Protein AF-0000000084469343 (afdb_homodimer)

InterPro domains:
  IPR000719 Protein kinase domain [PF00069] (27-321)
  IPR000719 Protein kinase domain [PS50011] (27-321)
  IPR000719 Protein kinase domain [SM00220] (27-321)
  IPR003527 Mitogen-activated protein (MAP) kinase, conserved site [PS01351] (61-167)
  IPR008271 Serine/threonine-protein kinase, active site [PS00108] (151-163)
  IPR011009 Protein kinase-like domain superfamily [SSF56112] (20-330)
  IPR017441 Protein kinase, ATP binding site [PS00107] (33-57)
  IPR050117 Mitogen-activated protein (MAP) kinase [PTHR24055] (26-323)

Organism: NCBI:txid879819

Foldseek 3Di:
DDPPPPPPPDPPPPDPPPDDDPQDDQKAFDAWDDDDPFFTKTWIARNVVRAIKIKTKGQQLVDLLSLQLVLQQLLVLLVCQVFVLDPQAWHWFAKRADPDLVRPGMTITITHDADAWQLVVLQPDQDDLVLLLVQLLSLLLSLQAQVLQQKAQLDDDRRQWGAHPVGRTHGGRSSVMDGQQLQALPDDPPDDPVVVVVVVPDDVCVRRDDPHDDNLSVLLNSLQRSLCSLPSDGQQPAPDDLSSVVSLCQAQWQDDPVLLVVPPDPVVSVVSVPDDGHDHDQVCVVRVPDDVLSSVSSVQSSHSDSVSHDHSVRSLVRPSNVVPRDPVRRGYYHHDDNCSSSVVNCSVPQDSSNSSVSSNVSNVPRDRD/DDPPPPPPPPPPPPDPPPDDDPQDDQKAFDAWDDDDPFFTKTWIARNVVRAIKIKTKGQQLVDLLSLQLVLQQLLVLLVCQVFVLDPQAWHWFAKRADPDLVRPGMTITITHDADAWQLVVLQPDQDDLVLLLVQLLSLLLSLQAQVLQQKAQLDDDRRQWGAHPVGRTHGGRSSVMDGQQLQALPDDDPDDPVVVVVVVPDDVCVRRDDPHDDNLSVLLNSLQRSLCSLPSHGQQPAPDDLSSVVSLCQAQWQDDPVLLVPPPDPVVSVVSVPDDGHDHDQVCVVRVPDDVLSSVSSVQSSHSDSVSHDHSVVSLVRPSNVVPRDPVRRGYYHHDDNCSSSVVNCSVPQDSSNSSVSVNVSNVPRDRD

Secondary structure (DSSP, 8-state):
------------------------TTEEEEEEEEEETTEEEEEEEETTTTEEEEEEEE-GGG-HHHHHHHHHHHHHHHHHHHHT--TTB--EEEEE--S-STT---EEEEEE--SEEHHHHHHHSPPPHHHHHHHHHHHHHHHHHHHHTTEE-S---GGGEEE-TT--EEE---TT-EESS--S--S--S--HHHHHHHTT--HHHHT------THHHHHHHHHHHHHHHHSS-S---SSHHHHHHHHHHHH-SPPHHHHHH---HHHHHHHHHSPP-PPPPHHHH-TTS-HHHHHHHHHH--SSGGGSPPHHHHHHSGGGTTT--GGGS---PPPPTTTTHHHHTTTT--HHHHHHHHHHHHHT----/------------------------TTEEEEEEEEEETTEEEEEEEETTTTEEEEEEEE-GGG-HHHHHHHHHHHHHHHHHHHHT--TTB--EEEEE--S-STT---EEEEEE--SEEHHHHHHHSPPPHHHHHHHHHHHHHHHHHHHHTTEE-S---GGGEEE-TT--EEE---TT-EESS--S--S--S--HHHHHHHTT--HHHHT------THHHHHHHHHHHHHHHHSS-S---SSHHHHHHHHHHHH-SPPHHHHHH---HHHHHHHHHSPP-PPPPHHHH-TTS-HHHHHHHHHH--SSGGGSPPHHHHHHSGGGTTT--GGGS---PPPPTTTTHHHHTTTT--HHHHHHHHHHHHHT----

Radius of gyration: 29.1 Å; Cα contacts (8 Å, |Δi|>4): 1216; chains: 2; bounding box: 102×85×84 Å

Solvent-accessible surface area (backbone atoms only — not comparable to full-atom values): 41208 Å² total; per-residue (Å²): 136,81,80,76,78,78,76,75,79,73,78,73,75,70,71,77,80,82,74,82,77,92,64,65,86,53,45,43,80,72,44,80,75,44,78,58,99,68,31,40,30,26,35,26,32,34,57,92,76,69,40,68,27,24,36,38,39,28,63,32,78,73,34,59,67,46,35,50,19,50,43,44,25,51,55,48,40,50,49,39,55,75,64,62,38,50,88,24,41,60,48,62,56,44,60,59,62,58,96,38,79,90,68,53,63,62,45,41,43,29,25,68,58,58,77,43,34,42,43,59,46,38,72,74,44,86,67,51,69,66,53,52,35,51,54,51,44,40,52,35,40,30,44,34,16,36,47,48,20,36,36,35,49,78,56,59,48,42,76,33,29,31,26,39,95,84,68,48,48,25,42,51,73,42,41,65,40,44,57,63,69,67,74,66,55,64,82,55,73,82,70,63,65,74,59,48,61,54,54,43,32,55,32,63,61,64,74,42,58,51,90,77,69,58,68,42,44,47,34,24,13,50,25,39,46,51,47,16,52,77,70,54,44,70,79,29,76,37,78,32,61,62,49,27,52,48,46,46,29,54,40,66,14,52,69,50,73,71,49,46,70,62,46,70,29,66,64,42,41,51,53,57,67,71,46,76,88,38,64,60,50,58,58,55,75,79,41,72,86,54,56,70,50,53,45,51,49,36,60,38,22,58,44,76,45,59,88,70,28,44,50,50,66,53,53,47,67,30,75,60,27,49,93,72,54,42,81,90,77,48,50,62,32,73,60,59,61,78,65,74,59,50,71,63,61,38,56,91,69,58,45,55,64,56,49,50,49,51,43,48,53,55,43,67,67,60,71,69,124,136,84,80,75,78,76,75,76,78,73,77,73,76,70,72,77,77,83,76,86,75,91,64,64,86,53,44,43,80,73,43,80,74,45,80,57,100,68,30,41,30,27,35,27,32,34,58,91,76,68,40,69,28,24,37,36,40,30,63,32,78,74,35,57,67,46,35,50,20,49,43,43,25,51,54,47,40,51,49,38,56,75,65,61,38,50,88,23,40,58,48,61,56,43,59,60,64,58,96,40,79,91,67,55,63,62,47,40,41,30,23,68,58,61,78,44,33,43,44,60,46,37,71,74,43,86,66,51,69,65,53,51,35,52,53,51,45,41,50,34,40,32,45,35,15,36,48,48,21,36,36,36,50,76,56,58,46,42,76,35,29,31,24,39,95,85,67,50,49,25,43,51,75,41,41,64,39,42,58,63,70,67,74,65,54,64,82,55,71,85,71,63,66,72,61,49,61,53,53,42,32,56,32,62,61,63,72,40,58,52,89,76,69,59,68,41,43,47,35,25,14,50,26,40,45,51,47,16,53,76,69,53,44,69,77,30,75,35,76,33,62,61,47,28,53,49,46,46,29,54,40,65,13,52,70,50,72,70,48,45,70,62,46,71,29,66,64,44,40,52,52,58,66,71,46,77,89,40,63,60,49,59,57,55,76,78,39,71,86,54,56,68,49,54,44,51,50,37,60,38,21,59,42,76,46,58,88,71,29,43,49,51,66,54,52,45,67,31,76,61,26,50,95,70,53,45,80,92,77,46,50,63,31,74,59,58,63,79,65,73,60,51,70,63,61,38,56,91,71,58,46,54,67,58,50,50,49,52,42,49,53,54,42,67,68,58,71,71,124

pLDDT: mean 84.82, std 17.84, range [25.14, 98.81]

Nearest PDB structures (foldseek):
  4xp0-assembly1_A  TM=8.866E-01  e=1.150E-36  Rattus norvegicus
  5z33-assembly1_A  TM=8.675E-01  e=1.022E-34  Pyricularia oryzae P131
  7pus-assembly1_AAA  TM=8.478E-01  e=1.221E-33  Homo sapiens
  6y4v-assembly1_A  TM=8.579E-01  e=1.181E-32  Mus musculus
  6hkn-assembly1_A  TM=8.522E-01  e=3.116E-31  Homo sapiens

Structure (mmCIF, N/CA/C/O backbone):
data_AF-0000000084469343-model_v1
#
loop_
_entity.id
_entity.type
_entity.pdbx_description
1 polymer 'Mitogen-activated protein kinase'
#
loop_
_atom_site.group_PDB
_atom_site.id
_atom_site.type_symbol
_atom_site.label_atom_id
_atom_site.label_alt_id
_atom_site.label_comp_id
_atom_site.label_asym_id
_atom_site.label_entity_id
_atom_site.label_seq_id
_atom_site.pdbx_PDB_ins_code
_atom_site.Cartn_x
_atom_site.Cartn_y
_atom_site.Cartn_z
_atom_site.occupancy
_atom_site.B_iso_or_equiv
_atom_site.auth_seq_id
_atom_site.auth_comp_id
_atom_site.auth_asym_id
_atom_site.auth_atom_id
_atom_site.pdbx_PDB_model_num
ATOM 1 N N . MET A 1 1 ? 61.406 -33.375 -6.492 1 27.98 1 MET A N 1
ATOM 2 C CA . MET A 1 1 ? 60.625 -32.219 -6.086 1 27.98 1 MET A CA 1
ATOM 3 C C . MET A 1 1 ? 59.156 -32.594 -5.863 1 27.98 1 MET A C 1
ATOM 5 O O . MET A 1 1 ? 58.5 -33.062 -6.789 1 27.98 1 MET A O 1
ATOM 9 N N . SER A 1 2 ? 58.75 -33.062 -4.645 1 30.61 2 SER A N 1
ATOM 10 C CA . SER A 1 2 ? 57.625 -33.812 -4.094 1 30.61 2 SER A CA 1
ATOM 11 C C . SER A 1 2 ? 56.375 -32.969 -4.078 1 30.61 2 SER A C 1
ATOM 13 O O . SER A 1 2 ? 56.344 -31.844 -3.535 1 30.61 2 SER A O 1
ATOM 15 N N . VAL A 1 3 ? 55.562 -33.062 -5.137 1 32.69 3 VAL A N 1
ATOM 16 C CA . VAL A 1 3 ? 54.312 -32.375 -5.379 1 32.69 3 VAL A CA 1
ATOM 17 C C . VAL A 1 3 ? 53.375 -32.531 -4.176 1 32.69 3 VAL A C 1
ATOM 19 O O . VAL A 1 3 ? 52.969 -33.625 -3.861 1 32.69 3 VAL A O 1
ATOM 22 N N . GLN A 1 4 ? 53.531 -31.797 -3.072 1 30.95 4 GLN A N 1
ATOM 23 C CA . GLN A 1 4 ? 52.75 -31.891 -1.859 1 30.95 4 GLN A CA 1
ATOM 24 C C . GLN A 1 4 ? 51.25 -31.641 -2.158 1 30.95 4 GLN A C 1
ATOM 26 O O . GLN A 1 4 ? 50.906 -30.609 -2.738 1 30.95 4 GLN A O 1
ATOM 31 N N . GLU A 1 5 ? 50.469 -32.719 -2.24 1 28.12 5 GLU A N 1
ATOM 32 C CA . GLU A 1 5 ? 49.031 -32.844 -2.471 1 28.12 5 GLU A CA 1
ATOM 33 C C . GLU A 1 5 ? 48.219 -32.031 -1.45 1 28.12 5 GLU A C 1
ATOM 35 O O . GLU A 1 5 ? 48.25 -32.344 -0.257 1 28.12 5 GLU A O 1
ATOM 40 N N . LYS A 1 6 ? 48.219 -30.734 -1.588 1 30.83 6 LYS A N 1
ATOM 41 C CA . LYS A 1 6 ? 47.469 -29.922 -0.625 1 30.83 6 LYS A CA 1
ATOM 42 C C . LYS A 1 6 ? 46.031 -30.391 -0.506 1 30.83 6 LYS A C 1
ATOM 44 O O . LYS A 1 6 ? 45.281 -30.406 -1.496 1 30.83 6 LYS A O 1
ATOM 49 N N . THR A 1 7 ? 45.625 -31.25 0.456 1 28.8 7 THR A N 1
ATOM 50 C CA . THR A 1 7 ? 44.344 -31.719 0.932 1 28.8 7 THR A CA 1
ATOM 51 C C . THR A 1 7 ? 43.438 -30.562 1.293 1 28.8 7 THR A C 1
ATOM 53 O O . THR A 1 7 ? 43.719 -29.781 2.209 1 28.8 7 THR A O 1
ATOM 56 N N . THR A 1 8 ? 42.906 -29.875 0.333 1 27.66 8 THR A N 1
ATOM 57 C CA . THR A 1 8 ? 41.969 -28.781 0.602 1 27.66 8 THR A CA 1
ATOM 58 C C . THR A 1 8 ? 40.938 -29.188 1.624 1 27.66 8 THR A C 1
ATOM 60 O O . THR A 1 8 ? 40.312 -30.25 1.491 1 27.66 8 THR A O 1
ATOM 63 N N . ARG A 1 9 ? 41 -28.688 2.922 1 31.94 9 ARG A N 1
ATOM 64 C CA . ARG A 1 9 ? 40.125 -28.859 4.086 1 31.94 9 ARG A CA 1
ATOM 65 C C . ARG A 1 9 ? 38.656 -28.766 3.693 1 31.94 9 ARG A C 1
ATOM 67 O O . ARG A 1 9 ? 38.25 -27.828 3.004 1 31.94 9 ARG A O 1
ATOM 74 N N . GLY A 1 10 ? 37.906 -29.875 3.605 1 26.08 10 GLY A N 1
ATOM 75 C CA . GLY A 1 10 ? 36.5 -30.125 3.338 1 26.08 10 GLY A CA 1
ATOM 76 C C . GLY A 1 10 ? 35.562 -29.203 4.117 1 26.08 10 GLY A C 1
ATOM 77 O O . GLY A 1 10 ? 35.781 -28.969 5.309 1 26.08 10 GLY A O 1
ATOM 78 N N . SER A 1 11 ? 35.125 -28.078 3.496 1 30.92 11 SER A N 1
ATOM 79 C CA . SER A 1 11 ? 34.156 -27.156 4.09 1 30.92 11 SER A CA 1
ATOM 80 C C . SER A 1 11 ? 33.094 -27.922 4.879 1 30.92 11 SER A C 1
ATOM 82 O O . SER A 1 11 ? 32.469 -28.828 4.348 1 30.92 11 SER A O 1
ATOM 84 N N . SER A 1 12 ? 33.344 -28.172 6.156 1 32.31 12 SER A N 1
ATOM 85 C CA . SER A 1 12 ? 32.438 -28.797 7.113 1 32.31 12 SER A CA 1
ATOM 86 C C . SER A 1 12 ? 31 -28.344 6.887 1 32.31 12 SER A C 1
ATOM 88 O O . SER A 1 12 ? 30.719 -27.156 6.871 1 32.31 12 SER A O 1
ATOM 90 N N . ALA A 1 13 ? 30.281 -29.062 6.047 1 33.78 13 ALA A N 1
ATOM 91 C CA . ALA A 1 13 ? 28.828 -28.969 5.93 1 33.78 13 ALA A CA 1
ATOM 92 C C . ALA A 1 13 ? 28.188 -28.672 7.281 1 33.78 13 ALA A C 1
ATOM 94 O O . ALA A 1 13 ? 28.297 -29.484 8.211 1 33.78 13 ALA A O 1
ATOM 95 N N . ALA A 1 14 ? 28.125 -27.484 7.723 1 35.12 14 ALA A N 1
ATOM 96 C CA . ALA A 1 14 ? 27.438 -27.062 8.945 1 35.12 14 ALA A CA 1
ATOM 97 C C . ALA A 1 14 ? 26.234 -27.969 9.227 1 35.12 14 ALA A C 1
ATOM 99 O O . ALA A 1 14 ? 25.547 -28.406 8.305 1 35.12 14 ALA A O 1
ATOM 100 N N . ALA A 1 15 ? 26.062 -28.609 10.273 1 35.34 15 ALA A N 1
ATOM 101 C CA . ALA A 1 15 ? 24.953 -29.438 10.727 1 35.34 15 ALA A CA 1
ATOM 102 C C . ALA A 1 15 ? 23.609 -28.797 10.375 1 35.34 15 ALA A C 1
ATOM 104 O O . ALA A 1 15 ? 23.469 -27.578 10.438 1 35.34 15 ALA A O 1
ATOM 105 N N . PRO A 1 16 ? 22.844 -29.438 9.508 1 41.31 16 PRO A N 1
ATOM 106 C CA . PRO A 1 16 ? 21.547 -28.828 9.195 1 41.31 16 PRO A CA 1
ATOM 107 C C . PRO A 1 16 ? 20.922 -28.141 10.406 1 41.31 16 PRO A C 1
ATOM 109 O O . PRO A 1 16 ? 21 -28.641 11.523 1 41.31 16 PRO A O 1
ATOM 112 N N . ARG A 1 17 ? 20.875 -26.953 10.625 1 47.81 17 ARG A N 1
ATOM 113 C CA . ARG A 1 17 ? 20.203 -26.234 11.695 1 47.81 17 ARG A CA 1
ATOM 114 C C . ARG A 1 17 ? 18.938 -26.969 12.133 1 47.81 17 ARG A C 1
ATOM 116 O O . ARG A 1 17 ? 18.109 -27.344 11.297 1 47.81 17 ARG A O 1
ATOM 123 N N . LYS A 1 18 ? 18.969 -27.75 13.188 1 55.75 18 LYS A N 1
ATOM 124 C CA . LYS A 1 18 ? 17.875 -28.484 13.82 1 55.75 18 LYS A CA 1
ATOM 125 C C . LYS A 1 18 ? 16.703 -27.562 14.141 1 55.75 18 LYS A C 1
ATOM 127 O O . LYS A 1 18 ? 16.766 -26.781 15.086 1 55.75 18 LYS A O 1
ATOM 132 N N . VAL A 1 19 ? 15.969 -27.188 13.07 1 69.56 19 VAL A N 1
ATOM 133 C CA . VAL A 1 19 ? 14.75 -26.438 13.328 1 69.56 19 VAL A CA 1
ATOM 134 C C . VAL A 1 19 ? 13.742 -27.312 14.055 1 69.56 19 VAL A C 1
ATOM 136 O O . VAL A 1 19 ? 13.469 -28.438 13.633 1 69.56 19 VAL A O 1
ATOM 139 N N . ARG A 1 20 ? 13.461 -26.953 15.242 1 81.88 20 ARG A N 1
ATOM 140 C CA . ARG A 1 20 ? 12.484 -27.656 16.047 1 81.88 20 ARG A CA 1
ATOM 141 C C . ARG A 1 20 ? 11.07 -27.422 15.547 1 81.88 20 ARG A C 1
ATOM 143 O O . ARG A 1 20 ? 10.703 -26.297 15.219 1 81.88 20 ARG A O 1
ATOM 150 N N . PHE A 1 21 ? 10.328 -28.469 15.25 1 89.62 21 PHE A N 1
ATOM 151 C CA . PHE A 1 21 ? 8.93 -28.438 14.836 1 89.62 21 PHE A CA 1
ATOM 152 C C . PHE A 1 21 ? 8.023 -28.953 15.953 1 89.62 21 PHE A C 1
ATOM 154 O O . PHE A 1 21 ? 8.188 -30.094 16.406 1 89.62 21 PHE A O 1
ATOM 161 N N . ASN A 1 22 ? 7.156 -28.141 16.438 1 89 22 ASN A N 1
ATOM 162 C CA . ASN A 1 22 ? 6.18 -28.516 17.453 1 89 22 ASN A CA 1
ATOM 163 C C . ASN A 1 22 ? 4.875 -29 16.812 1 89 22 ASN A C 1
ATOM 165 O O . ASN A 1 22 ? 3.859 -28.312 16.875 1 89 22 ASN A O 1
ATOM 169 N N . VAL A 1 23 ? 4.836 -30.188 16.281 1 91.44 23 VAL A N 1
ATOM 170 C CA . VAL A 1 23 ? 3.693 -30.641 15.508 1 91.44 23 VAL A CA 1
ATOM 171 C C . VAL A 1 23 ? 3.027 -31.828 16.203 1 91.44 23 VAL A C 1
ATOM 173 O O . VAL A 1 23 ? 2.184 -32.5 15.609 1 91.44 23 VAL A O 1
ATOM 176 N N . GLY A 1 24 ? 3.293 -32.125 17.422 1 86.38 24 GLY A N 1
ATOM 177 C CA . GLY A 1 24 ? 2.672 -33.219 18.172 1 86.38 24 GLY A CA 1
ATOM 178 C C . GLY A 1 24 ? 3.197 -34.562 17.766 1 86.38 24 GLY A C 1
ATOM 179 O O . GLY A 1 24 ? 4.121 -34.688 16.953 1 86.38 24 GLY A O 1
ATOM 180 N N . SER A 1 25 ? 2.553 -35.594 18.312 1 90.31 25 SER A N 1
ATOM 181 C CA . SER A 1 25 ? 3.033 -36.969 18.125 1 90.31 25 SER A CA 1
ATOM 182 C C . SER A 1 25 ? 2.459 -37.594 16.859 1 90.31 25 SER A C 1
ATOM 184 O O . SER A 1 25 ? 2.957 -38.594 16.375 1 90.31 25 SER A O 1
ATOM 186 N N . GLU A 1 26 ? 1.554 -36.938 16.328 1 93.81 26 GLU A N 1
ATOM 187 C CA . GLU A 1 26 ? 0.875 -37.531 15.172 1 93.81 26 GLU A CA 1
ATOM 188 C C . GLU A 1 26 ? 1.727 -37.406 13.914 1 93.81 26 GLU A C 1
ATOM 190 O O . GLU A 1 26 ? 1.467 -38.062 12.914 1 93.81 26 GLU A O 1
ATOM 195 N N . TYR A 1 27 ? 2.697 -36.562 13.977 1 95.88 27 TYR A N 1
ATOM 196 C CA . TYR A 1 27 ? 3.52 -36.312 12.789 1 95.88 27 TYR A CA 1
ATOM 197 C C . TYR A 1 27 ? 4.988 -36.625 13.078 1 95.88 27 TYR A C 1
ATOM 199 O O . TYR A 1 27 ? 5.5 -36.25 14.141 1 95.88 27 TYR A O 1
ATOM 207 N N . GLN A 1 28 ? 5.617 -37.312 12.148 1 95.81 28 GLN A N 1
ATOM 208 C CA . GLN A 1 28 ? 7.051 -37.562 12.219 1 95.81 28 GLN A CA 1
ATOM 209 C C . GLN A 1 28 ? 7.805 -36.812 11.133 1 95.81 28 GLN A C 1
ATOM 211 O O . GLN A 1 28 ? 7.621 -37.062 9.938 1 95.81 28 GLN A O 1
ATOM 216 N N . ILE A 1 29 ? 8.68 -35.969 11.531 1 95.12 29 ILE A N 1
ATOM 217 C CA . ILE A 1 29 ? 9.445 -35.156 10.586 1 95.12 29 ILE A CA 1
ATOM 218 C C . ILE A 1 29 ? 10.477 -36.031 9.875 1 95.12 29 ILE A C 1
ATOM 220 O O . ILE A 1 29 ? 11.156 -36.844 10.516 1 95.12 29 ILE A O 1
ATOM 224 N N . VAL A 1 30 ? 10.602 -35.875 8.625 1 94.19 30 VAL A N 1
ATOM 225 C CA . VAL A 1 30 ? 11.523 -36.719 7.855 1 94.19 30 VAL A CA 1
ATOM 226 C C . VAL A 1 30 ? 12.688 -35.844 7.359 1 94.19 30 VAL A C 1
ATOM 228 O O . VAL A 1 30 ? 13.836 -36.062 7.754 1 94.19 30 VAL A O 1
ATOM 231 N N . ASP A 1 31 ? 12.32 -34.812 6.48 1 93.12 31 ASP A N 1
ATOM 232 C CA . ASP A 1 31 ? 13.391 -34 5.891 1 93.12 31 ASP A CA 1
ATOM 233 C C . ASP A 1 31 ? 12.922 -32.562 5.629 1 93.12 31 ASP A C 1
ATOM 235 O O . ASP A 1 31 ? 11.734 -32.344 5.379 1 93.12 31 ASP A O 1
ATOM 239 N N . VAL A 1 32 ? 13.914 -31.703 5.609 1 91.25 32 VAL A N 1
ATOM 240 C CA . VAL A 1 32 ? 13.656 -30.344 5.176 1 91.25 32 VAL A CA 1
ATOM 241 C C . VAL A 1 32 ? 13.602 -30.281 3.65 1 91.25 32 VAL A C 1
ATOM 243 O O . VAL A 1 32 ? 14.516 -30.75 2.973 1 91.25 32 VAL A O 1
ATOM 246 N N . ILE A 1 33 ? 12.602 -29.734 3.129 1 88.56 33 ILE A N 1
ATOM 247 C CA . ILE A 1 33 ? 12.461 -29.719 1.677 1 88.56 33 ILE A CA 1
ATOM 248 C C . ILE A 1 33 ? 12.578 -28.297 1.157 1 88.56 33 ILE A C 1
ATOM 250 O O . ILE A 1 33 ? 12.797 -28.078 -0.038 1 88.56 33 ILE A O 1
ATOM 254 N N . GLY A 1 34 ? 12.383 -27.312 1.99 1 83.75 34 GLY A N 1
ATOM 255 C CA . GLY A 1 34 ? 12.531 -25.938 1.568 1 83.75 34 GLY A CA 1
ATOM 256 C C . GLY A 1 34 ? 12.695 -24.969 2.729 1 83.75 34 GLY A C 1
ATOM 257 O O . GLY A 1 34 ? 12.133 -25.188 3.805 1 83.75 34 GLY A O 1
ATOM 258 N N . GLU A 1 35 ? 13.516 -23.891 2.447 1 79.19 35 GLU A N 1
ATOM 259 C CA . GLU A 1 35 ? 13.719 -22.844 3.436 1 79.19 35 GLU A CA 1
ATOM 260 C C . GLU A 1 35 ? 13.727 -21.469 2.779 1 79.19 35 GLU A C 1
ATOM 262 O O . GLU A 1 35 ? 14.32 -21.281 1.711 1 79.19 35 GLU A O 1
ATOM 267 N N . GLY A 1 36 ? 12.898 -20.578 3.383 1 67.94 36 GLY A N 1
ATOM 268 C CA . GLY A 1 36 ? 12.898 -19.203 2.904 1 67.94 36 GLY A CA 1
ATOM 269 C C . GLY A 1 36 ? 12.703 -18.188 4.012 1 67.94 36 GLY A C 1
ATOM 270 O O . GLY A 1 36 ? 12.773 -18.531 5.195 1 67.94 36 GLY A O 1
ATOM 271 N N . ALA A 1 37 ? 12.539 -16.922 3.6 1 61.22 37 ALA A N 1
ATOM 272 C CA . ALA A 1 37 ? 12.398 -15.805 4.531 1 61.22 37 ALA A CA 1
ATOM 273 C C . ALA A 1 37 ? 11.141 -15.953 5.379 1 61.22 37 ALA A C 1
ATOM 275 O O . ALA A 1 37 ? 11.078 -15.469 6.508 1 61.22 37 ALA A O 1
ATOM 276 N N . TYR A 1 38 ? 10.227 -16.797 4.832 1 65.88 38 TYR A N 1
ATOM 277 C CA . TYR A 1 38 ? 8.906 -16.828 5.449 1 65.88 38 TYR A CA 1
ATOM 278 C C . TYR A 1 38 ? 8.711 -18.109 6.254 1 65.88 38 TYR A C 1
ATOM 280 O O . TYR A 1 38 ? 7.691 -18.281 6.922 1 65.88 38 TYR A O 1
ATOM 288 N N . GLY A 1 39 ? 9.648 -18.953 6.133 1 77.69 39 GLY A N 1
ATOM 289 C CA . GLY A 1 39 ? 9.461 -20.172 6.895 1 77.69 39 GLY A CA 1
ATOM 290 C C . GLY A 1 39 ? 10.211 -21.359 6.316 1 77.69 39 GLY A C 1
ATOM 291 O O . GLY A 1 39 ? 11.094 -21.188 5.473 1 77.69 39 GLY A O 1
ATOM 292 N N . VAL A 1 40 ? 9.961 -22.469 6.996 1 88.62 40 VAL A N 1
ATOM 293 C CA . VAL A 1 40 ? 10.609 -23.734 6.629 1 88.62 40 VAL A CA 1
ATOM 294 C C . VAL A 1 40 ? 9.555 -24.781 6.305 1 88.62 40 VAL A C 1
ATOM 296 O O . VAL A 1 40 ? 8.523 -24.859 6.98 1 88.62 40 VAL A O 1
ATOM 299 N N . VAL A 1 41 ? 9.812 -25.484 5.207 1 92.62 41 VAL A N 1
ATOM 300 C CA . VAL A 1 41 ? 8.922 -26.578 4.84 1 92.62 41 VAL A CA 1
ATOM 301 C C . VAL A 1 41 ? 9.641 -27.922 5.008 1 92.62 41 VAL A C 1
ATOM 303 O O . VAL A 1 41 ? 10.781 -28.078 4.566 1 92.62 41 VAL A O 1
ATOM 306 N N . VAL A 1 42 ? 8.953 -28.906 5.648 1 95 42 VAL A N 1
ATOM 307 C CA . VAL A 1 42 ? 9.531 -30.219 5.855 1 95 42 VAL A CA 1
ATOM 308 C C . VAL A 1 42 ? 8.578 -31.297 5.316 1 95 42 VAL A C 1
ATOM 310 O O . VAL A 1 42 ? 7.371 -31.062 5.219 1 95 42 VAL A O 1
ATOM 313 N N . SER A 1 43 ? 9.188 -32.375 4.902 1 95.69 43 SER A N 1
ATOM 314 C CA . SER A 1 43 ? 8.398 -33.562 4.691 1 95.69 43 SER A CA 1
ATOM 315 C C . SER A 1 43 ? 8.18 -34.344 6 1 95.69 43 SER A C 1
ATOM 317 O O . SER A 1 43 ? 9.07 -34.375 6.852 1 95.69 43 SER A O 1
ATOM 319 N N . ALA A 1 44 ? 7.02 -34.875 6.137 1 97.12 44 ALA A N 1
ATOM 320 C CA . ALA A 1 44 ? 6.672 -35.594 7.352 1 97.12 44 ALA A CA 1
ATOM 321 C C . ALA A 1 44 ? 5.73 -36.75 7.043 1 97.12 44 ALA A C 1
ATOM 323 O O . ALA A 1 44 ? 5.219 -36.875 5.926 1 97.12 44 ALA A O 1
ATOM 324 N N . ILE A 1 45 ? 5.672 -37.656 7.996 1 97.25 45 ILE A N 1
ATOM 325 C CA . ILE A 1 45 ? 4.738 -38.781 7.906 1 97.25 45 ILE A CA 1
ATOM 326 C C . ILE A 1 45 ? 3.625 -38.594 8.938 1 97.25 45 ILE A C 1
ATOM 328 O O . ILE A 1 45 ? 3.893 -38.406 10.125 1 97.25 45 ILE A O 1
ATOM 332 N N . HIS A 1 46 ? 2.396 -38.531 8.438 1 96.69 46 HIS A N 1
ATOM 333 C CA . HIS A 1 46 ? 1.26 -38.688 9.344 1 96.69 46 HIS A CA 1
ATOM 334 C C . HIS A 1 46 ? 1.133 -40.125 9.852 1 96.69 46 HIS A C 1
ATOM 336 O O . HIS A 1 46 ? 0.661 -41 9.133 1 96.69 46 HIS A O 1
ATOM 342 N N . ARG A 1 47 ? 1.31 -40.312 11.094 1 95.56 47 ARG A N 1
ATOM 343 C CA . ARG A 1 47 ? 1.479 -41.656 11.648 1 95.56 47 ARG A CA 1
ATOM 344 C C . ARG A 1 47 ? 0.181 -42.469 11.562 1 95.56 47 ARG A C 1
ATOM 346 O O . ARG A 1 47 ? 0.184 -43.625 11.156 1 95.56 47 ARG A O 1
ATOM 353 N N . PRO A 1 48 ? -0.885 -41.812 11.992 1 95 48 PRO A N 1
ATOM 354 C CA . PRO A 1 48 ? -2.127 -42.594 11.977 1 95 48 PRO A CA 1
ATOM 355 C C . PRO A 1 48 ? -2.467 -43.156 10.594 1 95 48 PRO A C 1
ATOM 357 O O . PRO A 1 48 ? -2.955 -44.281 10.477 1 95 48 PRO A O 1
ATOM 360 N N . SER A 1 49 ? -2.217 -42.406 9.555 1 94.62 49 SER A N 1
ATOM 361 C CA . SER A 1 49 ? -2.576 -42.844 8.211 1 94.62 49 SER A CA 1
ATOM 362 C C . SER A 1 49 ? -1.349 -43.312 7.43 1 94.62 49 SER A C 1
ATOM 364 O O . SER A 1 49 ? -1.474 -43.875 6.336 1 94.62 49 SER A O 1
ATOM 366 N N . ASN A 1 50 ? -0.223 -43.156 7.918 1 96 50 ASN A N 1
ATOM 367 C CA . ASN A 1 50 ? 1.04 -43.5 7.27 1 96 50 ASN A CA 1
ATOM 368 C C . ASN A 1 50 ? 1.173 -42.812 5.906 1 96 50 ASN A C 1
ATOM 370 O O . ASN A 1 50 ? 1.651 -43.438 4.949 1 96 50 ASN A O 1
ATOM 374 N N . THR A 1 51 ? 0.699 -41.656 5.824 1 95.44 51 THR A N 1
ATOM 375 C CA . THR A 1 51 ? 0.773 -40.875 4.598 1 95.44 51 THR A CA 1
ATOM 376 C C . THR A 1 51 ? 1.832 -39.781 4.719 1 95.44 51 THR A C 1
ATOM 378 O O . THR A 1 51 ? 1.975 -39.156 5.777 1 95.44 51 THR A O 1
ATOM 381 N N . ARG A 1 52 ? 2.529 -39.562 3.602 1 96.12 52 ARG A N 1
ATOM 382 C CA . ARG A 1 52 ? 3.52 -38.5 3.578 1 96.12 52 ARG A CA 1
ATOM 383 C C . ARG A 1 52 ? 2.854 -37.156 3.365 1 96.12 52 ARG A C 1
ATOM 385 O O . ARG A 1 52 ? 1.931 -37.031 2.557 1 96.12 52 ARG A O 1
ATOM 392 N N . VAL A 1 53 ? 3.352 -36.188 4.145 1 96.94 53 VAL A N 1
ATOM 393 C CA . VAL A 1 53 ? 2.771 -34.844 4.078 1 96.94 53 VAL A CA 1
ATOM 394 C C . VAL A 1 53 ? 3.881 -33.781 4.125 1 96.94 53 VAL A C 1
ATOM 396 O O . VAL A 1 53 ? 5.035 -34.094 4.426 1 96.94 53 VAL A O 1
ATOM 399 N N . ALA A 1 54 ? 3.59 -32.594 3.701 1 96.62 54 ALA A N 1
ATOM 400 C CA . ALA A 1 54 ? 4.469 -31.438 3.852 1 96.62 54 ALA A CA 1
ATOM 401 C C . ALA A 1 54 ? 3.982 -30.531 4.977 1 96.62 54 ALA A C 1
ATOM 403 O O . ALA A 1 54 ? 2.789 -30.234 5.074 1 96.62 54 ALA A O 1
ATOM 404 N N . ILE A 1 55 ? 4.891 -30.094 5.848 1 96.12 55 ILE A N 1
ATOM 405 C CA . ILE A 1 55 ? 4.543 -29.188 6.93 1 96.12 55 ILE A CA 1
ATOM 406 C C . ILE A 1 55 ? 5.312 -27.875 6.762 1 96.12 55 ILE A C 1
ATOM 408 O O . ILE A 1 55 ? 6.547 -27.875 6.738 1 96.12 55 ILE A O 1
ATOM 412 N N . LYS A 1 56 ? 4.594 -26.797 6.602 1 93.44 56 LYS A N 1
ATOM 413 C CA . LYS A 1 56 ? 5.168 -25.469 6.531 1 93.44 56 LYS A CA 1
ATOM 414 C C . LYS A 1 56 ? 5.133 -24.781 7.895 1 93.44 56 LYS A C 1
ATOM 416 O O . LYS A 1 56 ? 4.066 -24.609 8.484 1 93.44 56 LYS A O 1
ATOM 421 N N . LYS A 1 57 ? 6.266 -24.469 8.375 1 94 57 LYS A N 1
ATOM 422 C CA . LYS A 1 57 ? 6.402 -23.703 9.609 1 94 57 LYS A CA 1
ATOM 423 C C . LYS A 1 57 ? 6.594 -22.219 9.328 1 94 57 LYS A C 1
ATOM 425 O O . LYS A 1 57 ? 7.488 -21.844 8.57 1 94 57 LYS A O 1
ATOM 430 N N . ILE A 1 58 ? 5.711 -21.406 9.938 1 89.31 58 ILE A N 1
ATOM 431 C CA . ILE A 1 58 ? 5.793 -19.969 9.75 1 89.31 58 ILE A CA 1
ATOM 432 C C . ILE A 1 58 ? 5.867 -19.281 11.109 1 89.31 58 ILE A C 1
ATOM 434 O O . ILE A 1 58 ? 5.16 -19.656 12.047 1 89.31 58 ILE A O 1
ATOM 438 N N . ALA A 1 59 ? 6.762 -18.375 11.211 1 84.62 59 ALA A N 1
ATOM 439 C CA . ALA A 1 59 ? 6.805 -17.469 12.359 1 84.62 59 ALA A CA 1
ATOM 440 C C . ALA A 1 59 ? 6.352 -16.062 11.969 1 84.62 59 ALA A C 1
ATOM 442 O O . ALA A 1 59 ? 7.176 -15.195 11.695 1 84.62 59 ALA A O 1
ATOM 443 N N . PRO A 1 60 ? 5.062 -15.844 12.086 1 79.38 60 PRO A N 1
ATOM 444 C CA . PRO A 1 60 ? 4.5 -14.703 11.367 1 79.38 60 PRO A CA 1
ATOM 445 C C . PRO A 1 60 ? 4.605 -13.398 12.148 1 79.38 60 PRO A C 1
ATOM 447 O O . PRO A 1 60 ? 4.477 -12.312 11.578 1 79.38 60 PRO A O 1
ATOM 450 N N . PHE A 1 61 ? 4.93 -13.352 13.414 1 75.69 61 PHE A N 1
ATOM 451 C CA . PHE A 1 61 ? 4.57 -12.188 14.227 1 75.69 61 PHE A CA 1
ATOM 452 C C . PHE A 1 61 ? 5.742 -11.219 14.336 1 75.69 61 PHE A C 1
ATOM 454 O O . PHE A 1 61 ? 5.613 -10.141 14.914 1 75.69 61 PHE A O 1
ATOM 461 N N . ASP A 1 62 ? 6.773 -11.617 13.703 1 67.5 62 ASP A N 1
ATOM 462 C CA . ASP A 1 62 ? 7.883 -10.664 13.711 1 67.5 62 ASP A CA 1
ATOM 463 C C . ASP A 1 62 ? 7.652 -9.547 12.703 1 67.5 62 ASP A C 1
ATOM 465 O O . ASP A 1 62 ? 8.273 -8.484 12.789 1 67.5 62 ASP A O 1
ATOM 469 N N . HIS A 1 63 ? 6.82 -9.859 11.773 1 66.94 63 HIS A N 1
ATOM 470 C CA . HIS A 1 63 ? 6.473 -8.883 10.742 1 66.94 63 HIS A CA 1
ATOM 471 C C . HIS A 1 63 ? 4.969 -8.875 10.477 1 66.94 63 HIS A C 1
ATOM 473 O O . HIS A 1 63 ? 4.391 -9.898 10.109 1 66.94 63 HIS A O 1
ATOM 479 N N . SER A 1 64 ? 4.414 -7.688 10.727 1 68.12 64 SER A N 1
ATOM 480 C CA . SER A 1 64 ? 2.969 -7.586 10.547 1 68.12 64 SER A CA 1
ATOM 481 C C . SER A 1 64 ? 2.562 -8.016 9.141 1 68.12 64 SER A C 1
ATOM 483 O O . SER A 1 64 ? 1.535 -8.68 8.961 1 68.12 64 SER A O 1
ATOM 485 N N . MET A 1 65 ? 3.363 -7.629 8.242 1 70.06 65 MET A N 1
ATOM 486 C CA . MET A 1 65 ? 3.047 -7.98 6.859 1 70.06 65 MET A CA 1
ATOM 487 C C . MET A 1 65 ? 3.072 -9.492 6.664 1 70.06 65 MET A C 1
ATOM 489 O O . MET A 1 65 ? 2.264 -10.039 5.914 1 70.06 65 MET A O 1
ATOM 493 N N . PHE A 1 66 ? 3.941 -10.141 7.348 1 75.75 66 PHE A N 1
ATOM 494 C CA . PHE A 1 66 ? 4.008 -11.594 7.246 1 75.75 66 PHE A CA 1
ATOM 495 C C . PHE A 1 66 ? 2.787 -12.234 7.895 1 75.75 66 PHE A C 1
ATOM 497 O O . PHE A 1 66 ? 2.264 -13.234 7.395 1 75.75 66 PHE A O 1
ATOM 504 N N . ALA A 1 67 ? 2.441 -11.641 9.008 1 82.62 67 ALA A N 1
ATOM 505 C CA . ALA A 1 67 ? 1.244 -12.148 9.68 1 82.62 67 ALA A CA 1
ATOM 506 C C . ALA A 1 67 ? 0.013 -11.992 8.789 1 82.62 67 ALA A C 1
ATOM 508 O O . ALA A 1 67 ? -0.833 -12.891 8.734 1 82.62 67 ALA A O 1
ATOM 509 N N . LEU A 1 68 ? -0.033 -10.906 8.148 1 82.31 68 LEU A N 1
ATOM 510 C CA . LEU A 1 68 ? -1.151 -10.656 7.242 1 82.31 68 LEU A CA 1
ATOM 511 C C . LEU A 1 68 ? -1.148 -11.641 6.078 1 82.31 68 LEU A C 1
ATOM 513 O O . LEU A 1 68 ? -2.199 -12.164 5.703 1 82.31 68 LEU A O 1
ATOM 517 N N . ARG A 1 69 ? -0.03 -11.875 5.492 1 85.62 69 ARG A N 1
ATOM 518 C CA . ARG A 1 69 ? 0.096 -12.82 4.387 1 85.62 69 ARG A CA 1
ATOM 519 C C . ARG A 1 69 ? -0.285 -14.227 4.828 1 85.62 69 ARG A C 1
ATOM 521 O O . ARG A 1 69 ? -0.943 -14.961 4.086 1 85.62 69 ARG A O 1
ATOM 528 N N . THR A 1 70 ? 0.178 -14.539 5.996 1 90.56 70 THR A N 1
ATOM 529 C CA . THR A 1 70 ? -0.139 -15.852 6.543 1 90.56 70 THR A CA 1
ATOM 530 C C . THR A 1 70 ? -1.643 -16 6.758 1 90.56 70 THR A C 1
ATOM 532 O O . THR A 1 70 ? -2.221 -17.047 6.445 1 90.56 70 THR A O 1
ATOM 535 N N . LEU A 1 71 ? -2.219 -14.969 7.328 1 91.12 71 LEU A N 1
ATOM 536 C CA . LEU A 1 71 ? -3.66 -14.977 7.551 1 91.12 71 LEU A CA 1
ATOM 537 C C . LEU A 1 71 ? -4.41 -15.148 6.23 1 91.12 71 LEU A C 1
ATOM 539 O O . LEU A 1 71 ? -5.355 -15.93 6.148 1 91.12 71 LEU A O 1
ATOM 543 N N . ARG A 1 72 ? -4.004 -14.445 5.215 1 89.69 72 ARG A N 1
ATOM 544 C CA . ARG A 1 72 ? -4.602 -14.555 3.889 1 89.69 72 ARG A CA 1
ATOM 545 C C . ARG A 1 72 ? -4.52 -15.984 3.367 1 89.69 72 ARG A C 1
ATOM 547 O O . ARG A 1 72 ? -5.512 -16.531 2.895 1 89.69 72 ARG A O 1
ATOM 554 N N . GLU A 1 73 ? -3.361 -16.438 3.447 1 92.19 73 GLU A N 1
ATOM 555 C CA . GLU A 1 73 ? -3.121 -17.797 2.953 1 92.19 73 GLU A CA 1
ATOM 556 C C . GLU A 1 73 ? -3.982 -18.812 3.689 1 92.19 73 GLU A C 1
ATOM 558 O O . GLU A 1 73 ? -4.609 -19.672 3.064 1 92.19 73 GLU A O 1
ATOM 563 N N . LEU A 1 74 ? -3.992 -18.703 4.953 1 93.38 74 LEU A N 1
ATOM 564 C CA . LEU A 1 74 ? -4.754 -19.641 5.766 1 93.38 74 LEU A CA 1
ATOM 565 C C . LEU A 1 74 ? -6.238 -19.578 5.426 1 93.38 74 LEU A C 1
ATOM 567 O O . LEU A 1 74 ? -6.883 -20.609 5.242 1 93.38 74 LEU A O 1
ATOM 571 N N . LYS A 1 75 ? -6.789 -18.406 5.363 1 93.44 75 LYS A N 1
ATOM 572 C CA . LYS A 1 75 ? -8.203 -18.219 5.062 1 93.44 75 LYS A CA 1
ATOM 573 C C . LYS A 1 75 ? -8.555 -18.781 3.686 1 93.44 75 LYS A C 1
ATOM 575 O O . LYS A 1 75 ? -9.578 -19.453 3.518 1 93.44 75 LYS A O 1
ATOM 580 N N . LEU A 1 76 ? -7.707 -18.562 2.779 1 94.56 76 LEU A N 1
ATOM 581 C CA . LEU A 1 76 ? -7.961 -19 1.415 1 94.56 76 LEU A CA 1
ATOM 582 C C . LEU A 1 76 ? -7.852 -20.531 1.314 1 94.56 76 LEU A C 1
ATOM 584 O O . LEU A 1 76 ? -8.695 -21.172 0.683 1 94.56 76 LEU A O 1
ATOM 588 N N . LEU A 1 77 ? -6.789 -21.047 1.89 1 94.44 77 LEU A N 1
ATOM 589 C CA . LEU A 1 77 ? -6.621 -22.5 1.843 1 94.44 77 LEU A CA 1
ATOM 590 C C . LEU A 1 77 ? -7.805 -23.203 2.496 1 94.44 77 LEU A C 1
ATOM 592 O O . LEU A 1 77 ? -8.266 -24.234 2.006 1 94.44 77 LEU A O 1
ATOM 596 N N . LYS A 1 78 ? -8.289 -22.672 3.559 1 92.31 78 LYS A N 1
ATOM 597 C CA . LYS A 1 78 ? -9.484 -23.203 4.203 1 92.31 78 LYS A CA 1
ATOM 598 C C . LYS A 1 78 ? -10.688 -23.156 3.268 1 92.31 78 LYS A C 1
ATOM 600 O O . LYS A 1 78 ? -11.43 -24.125 3.139 1 92.31 78 LYS A O 1
ATOM 605 N N . TYR A 1 79 ? -10.891 -22.078 2.613 1 91.81 79 TYR A N 1
ATOM 606 C CA . TYR A 1 79 ? -11.977 -21.891 1.657 1 91.81 79 TYR A CA 1
ATOM 607 C C . TYR A 1 79 ? -11.875 -22.891 0.513 1 91.81 79 TYR A C 1
ATOM 609 O O . TYR A 1 79 ? -12.867 -23.516 0.129 1 91.81 79 TYR A O 1
ATOM 617 N N . PHE A 1 80 ? -10.648 -23.031 0.004 1 93.75 80 PHE A N 1
ATOM 618 C CA . PHE A 1 80 ? -10.438 -23.953 -1.108 1 93.75 80 PHE A CA 1
ATOM 619 C C . PHE A 1 80 ? -10.781 -25.375 -0.701 1 93.75 80 PHE A C 1
ATOM 621 O O . PHE A 1 80 ? -11.391 -26.125 -1.473 1 93.75 80 PHE A O 1
ATOM 628 N N . ALA A 1 81 ? -10.336 -25.719 0.436 1 90.12 81 ALA A N 1
ATOM 629 C CA . ALA A 1 81 ? -10.578 -27.078 0.924 1 90.12 81 ALA A CA 1
ATOM 630 C C . ALA A 1 81 ? -12.07 -27.312 1.163 1 90.12 81 ALA A C 1
ATOM 632 O O . ALA A 1 81 ? -12.617 -28.344 0.765 1 90.12 81 ALA A O 1
ATOM 633 N N . GLU A 1 82 ? -12.734 -26.406 1.767 1 89.12 82 GLU A N 1
ATOM 634 C CA . GLU A 1 82 ? -14.148 -26.531 2.119 1 89.12 82 GLU A CA 1
ATOM 635 C C . GLU A 1 82 ? -15.023 -26.562 0.874 1 89.12 82 GLU A C 1
ATOM 637 O O . GLU A 1 82 ? -16.016 -27.312 0.824 1 89.12 82 GLU A O 1
ATOM 642 N N . GLU A 1 83 ? -14.648 -25.875 -0.124 1 90.31 83 GLU A N 1
ATOM 643 C CA . GLU A 1 83 ? -15.5 -25.734 -1.301 1 90.31 83 GLU A CA 1
ATOM 644 C C . GLU A 1 83 ? -15.047 -26.656 -2.428 1 90.31 83 GLU A C 1
ATOM 646 O O . GLU A 1 83 ? -15.75 -26.828 -3.426 1 90.31 83 GLU A O 1
ATOM 651 N N . GLY A 1 84 ? -13.93 -27.297 -2.244 1 90 84 GLY A N 1
ATOM 652 C CA . GLY A 1 84 ? -13.406 -28.125 -3.316 1 90 84 GLY A CA 1
ATOM 653 C C . GLY A 1 84 ? -13.25 -27.391 -4.629 1 90 84 GLY A C 1
ATOM 654 O O . GLY A 1 84 ? -13.75 -27.844 -5.668 1 90 84 GLY A O 1
ATOM 655 N N . VAL A 1 85 ? -12.578 -26.312 -4.637 1 89.94 85 VAL A N 1
ATOM 656 C CA . VAL A 1 85 ? -12.547 -25.344 -5.715 1 89.94 85 VAL A CA 1
ATOM 657 C C . VAL A 1 85 ? -11.844 -25.938 -6.934 1 89.94 85 VAL A C 1
ATOM 659 O O . VAL A 1 85 ? -12.344 -25.828 -8.062 1 89.94 85 VAL A O 1
ATOM 662 N N . SER A 1 86 ? -10.656 -26.594 -6.75 1 94 86 SER A N 1
ATOM 663 C CA . SER A 1 86 ? -9.891 -27.125 -7.871 1 94 86 SER A CA 1
ATOM 664 C C . SER A 1 86 ? -8.867 -28.156 -7.398 1 94 86 SER A C 1
ATOM 666 O O . SER A 1 86 ? -8.242 -27.984 -6.348 1 94 86 SER A O 1
ATOM 668 N N . GLU A 1 87 ? -8.703 -29.156 -8.242 1 95.19 87 GLU A N 1
ATOM 669 C CA . GLU A 1 87 ? -7.68 -30.156 -7.953 1 95.19 87 GLU A CA 1
ATOM 670 C C . GLU A 1 87 ? -6.281 -29.609 -8.242 1 95.19 87 GLU A C 1
ATOM 672 O O . GLU A 1 87 ? -5.281 -30.219 -7.828 1 95.19 87 GLU A O 1
ATOM 677 N N . ASN A 1 88 ? -6.191 -28.5 -8.875 1 97.81 88 ASN A N 1
ATOM 678 C CA . ASN A 1 88 ? -4.902 -27.922 -9.234 1 97.81 88 ASN A CA 1
ATOM 679 C C . ASN A 1 88 ? -4.445 -26.891 -8.211 1 97.81 88 ASN A C 1
ATOM 681 O O . ASN A 1 88 ? -3.525 -26.109 -8.477 1 97.81 88 ASN A O 1
ATOM 685 N N . ILE A 1 89 ? -5.09 -26.781 -7.109 1 97.5 89 ILE A N 1
ATOM 686 C CA . ILE A 1 89 ? -4.699 -25.953 -5.977 1 97.5 89 ILE A CA 1
ATOM 687 C C . ILE A 1 89 ? -4.25 -26.828 -4.816 1 97.5 89 ILE A C 1
ATOM 689 O O . ILE A 1 89 ? -4.879 -27.859 -4.527 1 97.5 89 ILE A O 1
ATOM 693 N N . ILE A 1 90 ? -3.172 -26.484 -4.184 1 97.12 90 ILE A N 1
ATOM 694 C CA . ILE A 1 90 ? -2.609 -27.266 -3.086 1 97.12 90 ILE A CA 1
ATOM 695 C C . ILE A 1 90 ? -3.664 -27.453 -1.998 1 97.12 90 ILE A C 1
ATOM 697 O O . ILE A 1 90 ? -4.43 -26.547 -1.695 1 97.12 90 ILE A O 1
ATOM 701 N N . THR A 1 91 ? -3.654 -28.562 -1.421 1 94.19 91 THR A N 1
ATOM 702 C CA . THR A 1 91 ? -4.668 -28.906 -0.428 1 94.19 91 THR A CA 1
ATOM 703 C C . THR A 1 91 ? -4.09 -28.828 0.982 1 94.19 91 THR A C 1
ATOM 705 O O . THR A 1 91 ? -3.002 -29.344 1.242 1 94.19 91 THR A O 1
ATOM 708 N N . ILE A 1 92 ? -4.777 -28.156 1.824 1 95.38 92 ILE A N 1
ATOM 709 C CA . ILE A 1 92 ? -4.438 -28.172 3.242 1 95.38 92 ILE A CA 1
ATOM 710 C C . ILE A 1 92 ? -5.07 -29.391 3.912 1 95.38 92 ILE A C 1
ATOM 712 O O . ILE A 1 92 ? -6.234 -29.703 3.664 1 95.38 92 ILE A O 1
ATOM 716 N N . LEU A 1 93 ? -4.301 -30.047 4.668 1 94.75 93 LEU A N 1
ATOM 717 C CA . LEU A 1 93 ? -4.762 -31.281 5.293 1 94.75 93 LEU A CA 1
ATOM 718 C C . LEU A 1 93 ? -5.039 -31.078 6.777 1 94.75 93 LEU A C 1
ATOM 720 O O . LEU A 1 93 ? -5.891 -31.75 7.355 1 94.75 93 LEU A O 1
ATOM 724 N N . ASP A 1 94 ? -4.219 -30.234 7.371 1 93.94 94 ASP A N 1
ATOM 725 C CA . ASP A 1 94 ? -4.328 -29.984 8.805 1 93.94 94 ASP A CA 1
ATOM 726 C C . ASP A 1 94 ? -3.633 -28.672 9.195 1 93.94 94 ASP A C 1
ATOM 728 O O . ASP A 1 94 ? -2.816 -28.156 8.438 1 93.94 94 ASP A O 1
ATOM 732 N N . ILE A 1 95 ? -4.094 -28.078 10.266 1 94.88 95 ILE A N 1
ATOM 733 C CA . ILE A 1 95 ? -3.422 -26.969 10.93 1 94.88 95 ILE A CA 1
ATOM 734 C C . ILE A 1 95 ? -3.205 -27.297 12.398 1 94.88 95 ILE A C 1
ATOM 736 O O . ILE A 1 95 ? -4.164 -27.562 13.133 1 94.88 95 ILE A O 1
ATOM 740 N N . ILE A 1 96 ? -1.983 -27.25 12.812 1 94.06 96 ILE A N 1
ATOM 741 C CA . ILE A 1 96 ? -1.676 -27.641 14.188 1 94.06 96 ILE A CA 1
ATOM 742 C C . ILE A 1 96 ? -2.008 -26.484 15.133 1 94.06 96 ILE A C 1
ATOM 744 O O . ILE A 1 96 ? -1.393 -25.422 15.062 1 94.06 96 ILE A O 1
ATOM 748 N N . PRO A 1 97 ? -2.932 -26.672 15.969 1 92.88 97 PRO A N 1
ATOM 749 C CA . PRO A 1 97 ? -3.262 -25.594 16.906 1 92.88 97 PRO A CA 1
ATOM 750 C C . PRO A 1 97 ? -2.191 -25.406 17.984 1 92.88 97 PRO A C 1
ATOM 752 O O . PRO A 1 97 ? -1.562 -26.375 18.406 1 92.88 97 PRO A O 1
ATOM 755 N N . PRO A 1 98 ? -1.975 -24.172 18.344 1 92.44 98 PRO A N 1
ATOM 756 C CA . PRO A 1 98 ? -1.106 -23.953 19.5 1 92.44 98 PRO A CA 1
ATOM 757 C C . PRO A 1 98 ? -1.73 -24.438 20.812 1 92.44 98 PRO A C 1
ATOM 759 O O . PRO A 1 98 ? -2.955 -24.562 20.906 1 92.44 98 PRO A O 1
ATOM 762 N N . PRO A 1 99 ? -0.856 -24.734 21.812 1 90.69 99 PRO A N 1
ATOM 763 C CA . PRO A 1 99 ? -1.411 -25.188 23.078 1 90.69 99 PRO A CA 1
ATOM 764 C C . PRO A 1 99 ? -2.318 -24.141 23.734 1 90.69 99 PRO A C 1
ATOM 766 O O . PRO A 1 99 ? -3.309 -24.484 24.375 1 90.69 99 PRO A O 1
ATOM 769 N N . SER A 1 100 ? -1.993 -22.844 23.609 1 92.94 100 SER A N 1
ATOM 770 C CA . SER A 1 100 ? -2.783 -21.719 24.094 1 92.94 100 SER A CA 1
ATOM 771 C C . SER A 1 100 ? -2.467 -20.453 23.328 1 92.94 100 SER A C 1
ATOM 773 O O . SER A 1 100 ? -1.485 -20.391 22.578 1 92.94 100 SER A O 1
ATOM 775 N N . PHE A 1 101 ? -3.357 -19.5 23.469 1 93.31 101 PHE A N 1
ATOM 776 C CA . PHE A 1 101 ? -3.119 -18.219 22.828 1 93.31 101 PHE A CA 1
ATOM 777 C C . PHE A 1 101 ? -1.823 -17.594 23.328 1 93.31 101 PHE A C 1
ATOM 779 O O . PHE A 1 101 ? -1.081 -16.984 22.547 1 93.31 101 PHE A O 1
ATOM 786 N N . GLU A 1 102 ? -1.553 -17.75 24.562 1 92.06 102 GLU A N 1
ATOM 787 C CA . GLU A 1 102 ? -0.369 -17.156 25.188 1 92.06 102 GLU A CA 1
ATOM 788 C C . GLU A 1 102 ? 0.911 -17.734 24.578 1 92.06 102 GLU A C 1
ATOM 790 O O . GLU A 1 102 ? 1.909 -17.016 24.453 1 92.06 102 GLU A O 1
ATOM 795 N N . HIS A 1 103 ? 0.827 -18.969 24.172 1 90.44 103 HIS A N 1
ATOM 796 C CA . HIS A 1 103 ? 2.014 -19.641 23.672 1 90.44 103 HIS A CA 1
ATOM 797 C C . HIS A 1 103 ? 2.021 -19.656 22.141 1 90.44 103 HIS A C 1
ATOM 799 O O . HIS A 1 103 ? 2.861 -20.328 21.531 1 90.44 103 HIS A O 1
ATOM 805 N N . PHE A 1 104 ? 1.075 -18.984 21.578 1 93.12 104 PHE A N 1
ATOM 806 C CA . PHE A 1 104 ? 0.95 -18.969 20.125 1 93.12 104 PHE A CA 1
ATOM 807 C C . PHE A 1 104 ? 2.025 -18.078 19.5 1 93.12 104 PHE A C 1
ATOM 809 O O . PHE A 1 104 ? 1.909 -16.859 19.5 1 93.12 104 PHE A O 1
ATOM 816 N N . LYS A 1 105 ? 3.07 -18.766 18.859 1 88.38 105 LYS A N 1
ATOM 817 C CA . LYS A 1 105 ? 4.188 -18.031 18.281 1 88.38 105 LYS A CA 1
ATOM 818 C C . LYS A 1 105 ? 4.449 -18.469 16.844 1 88.38 105 LYS A C 1
ATOM 820 O O . LYS A 1 105 ? 5.082 -17.734 16.078 1 88.38 105 LYS A O 1
ATOM 825 N N . GLU A 1 106 ? 3.939 -19.656 16.594 1 92.19 106 GLU A N 1
ATOM 826 C CA . GLU A 1 106 ? 4.23 -20.25 15.297 1 92.19 106 GLU A CA 1
ATOM 827 C C . GLU A 1 106 ? 2.984 -20.891 14.688 1 92.19 106 GLU A C 1
ATOM 829 O O . GLU A 1 106 ? 2.078 -21.312 15.414 1 92.19 106 GLU A O 1
ATOM 834 N N . VAL A 1 107 ? 3.01 -20.875 13.352 1 93.62 107 VAL A N 1
ATOM 835 C CA . VAL A 1 107 ? 1.929 -21.516 12.609 1 93.62 107 VAL A CA 1
ATOM 836 C C . VAL A 1 107 ? 2.471 -22.719 11.836 1 93.62 107 VAL A C 1
ATOM 838 O O . VAL A 1 107 ? 3.531 -22.641 11.211 1 93.62 107 VAL A O 1
ATOM 841 N N . TYR A 1 108 ? 1.771 -23.891 11.938 1 94.94 108 TYR A N 1
ATOM 842 C CA . TYR A 1 108 ? 2.123 -25.109 11.203 1 94.94 108 TYR A CA 1
ATOM 843 C C . TYR A 1 108 ? 1.003 -25.516 10.25 1 94.94 108 TYR A C 1
ATOM 845 O O . TYR A 1 108 ? -0.088 -25.875 10.688 1 94.94 108 TYR A O 1
ATOM 853 N N . LEU A 1 109 ? 1.28 -25.469 9.008 1 95.06 109 LEU A N 1
ATOM 854 C CA . LEU A 1 109 ? 0.333 -25.875 7.973 1 95.06 109 LEU A CA 1
ATOM 855 C C . LEU A 1 109 ? 0.707 -27.234 7.398 1 95.06 109 LEU A C 1
ATOM 857 O O . LEU A 1 109 ? 1.795 -27.406 6.844 1 95.06 109 LEU A O 1
ATOM 861 N N . VAL A 1 110 ? -0.142 -28.188 7.539 1 95.94 110 VAL A N 1
ATOM 862 C CA . VAL A 1 110 ? 0.059 -29.516 6.957 1 95.94 110 VAL A CA 1
ATOM 863 C C . VAL A 1 110 ? -0.628 -29.578 5.598 1 95.94 110 VAL A C 1
ATOM 865 O O . VAL A 1 110 ? -1.843 -29.391 5.496 1 95.94 110 VAL A O 1
ATOM 868 N N . GLN A 1 111 ? 0.152 -29.875 4.621 1 96.12 111 GLN A N 1
ATOM 869 C CA . GLN A 1 111 ? -0.358 -29.906 3.256 1 96.12 111 GLN A CA 1
ATOM 870 C C . GLN A 1 111 ? 0.067 -31.188 2.541 1 96.12 111 GLN A C 1
ATOM 872 O O . GLN A 1 111 ? 0.901 -31.938 3.047 1 96.12 111 GLN A O 1
ATOM 877 N N . GLU A 1 112 ? -0.601 -31.484 1.456 1 95.69 112 GLU A N 1
ATOM 878 C CA . GLU A 1 112 ? -0.171 -32.625 0.64 1 95.69 112 GLU A CA 1
ATOM 879 C C . GLU A 1 112 ? 1.257 -32.406 0.135 1 95.69 112 GLU A C 1
ATOM 881 O O . GLU A 1 112 ? 1.677 -31.297 -0.135 1 95.69 112 GLU A O 1
ATOM 886 N N . LEU A 1 113 ? 1.938 -33.5 0.024 1 95.62 113 LEU A N 1
ATOM 887 C CA . LEU A 1 113 ? 3.332 -33.438 -0.406 1 95.62 113 LEU A CA 1
ATOM 888 C C . LEU A 1 113 ? 3.451 -33.719 -1.899 1 95.62 113 LEU A C 1
ATOM 890 O O . LEU A 1 113 ? 2.961 -34.75 -2.381 1 95.62 113 LEU A O 1
ATOM 894 N N . LEU A 1 114 ? 4.004 -32.781 -2.598 1 94.56 114 LEU A N 1
ATOM 895 C CA . LEU A 1 114 ? 4.379 -33 -3.988 1 94.56 114 LEU A CA 1
ATOM 896 C C . LEU A 1 114 ? 5.891 -33.156 -4.129 1 94.56 114 LEU A C 1
ATOM 898 O O . LEU A 1 114 ? 6.641 -32.75 -3.236 1 94.56 114 LEU A O 1
ATOM 902 N N . GLU A 1 115 ? 6.363 -33.688 -5.102 1 91.25 115 GLU A N 1
ATOM 903 C CA . GLU A 1 115 ? 7.75 -34.125 -5.234 1 91.25 115 GLU A CA 1
ATOM 904 C C . GLU A 1 115 ? 8.68 -32.938 -5.492 1 91.25 115 GLU A C 1
ATOM 906 O O . GLU A 1 115 ? 9.805 -32.906 -5 1 91.25 115 GLU A O 1
ATOM 911 N N . THR A 1 116 ? 8.242 -32.031 -6.273 1 93.94 116 THR A N 1
ATOM 912 C CA . THR A 1 116 ? 9.125 -30.938 -6.656 1 93.94 116 THR A CA 1
ATOM 913 C C . THR A 1 116 ? 8.32 -29.734 -7.109 1 93.94 116 THR A C 1
ATOM 915 O O . THR A 1 116 ? 7.09 -29.719 -6.988 1 93.94 116 THR A O 1
ATOM 918 N N . ASP A 1 117 ? 9.031 -28.656 -7.43 1 94.38 117 ASP A N 1
ATOM 919 C CA . ASP A 1 117 ? 8.391 -27.5 -8.031 1 94.38 117 ASP A CA 1
ATOM 920 C C . ASP A 1 117 ? 8.906 -27.25 -9.445 1 94.38 117 ASP A C 1
ATOM 922 O O . ASP A 1 117 ? 9.891 -27.859 -9.867 1 94.38 117 ASP A O 1
ATOM 926 N N . LEU A 1 118 ? 8.203 -26.453 -10.195 1 96.94 118 LEU A N 1
ATOM 927 C CA . LEU A 1 118 ? 8.492 -26.234 -11.609 1 96.94 118 LEU A CA 1
ATOM 928 C C . LEU A 1 118 ? 9.836 -25.516 -11.773 1 96.94 118 LEU A C 1
ATOM 930 O O . LEU A 1 118 ? 10.516 -25.703 -12.789 1 96.94 118 LEU A O 1
ATOM 934 N N . HIS A 1 119 ? 10.211 -24.656 -10.781 1 94.81 119 HIS A N 1
ATOM 935 C CA . HIS A 1 119 ? 11.516 -24 -10.844 1 94.81 119 HIS A CA 1
ATOM 936 C C . HIS A 1 119 ? 12.641 -25.016 -10.93 1 94.81 119 HIS A C 1
ATOM 938 O O . HIS A 1 119 ? 13.539 -24.891 -11.766 1 94.81 119 HIS A O 1
ATOM 944 N N . ARG A 1 120 ? 12.633 -26.016 -10.125 1 93.56 120 ARG A N 1
ATOM 945 C CA . ARG A 1 120 ? 13.648 -27.062 -10.117 1 93.56 120 ARG A CA 1
ATOM 946 C C . ARG A 1 120 ? 13.602 -27.875 -11.414 1 93.56 120 ARG A C 1
ATOM 948 O O . ARG A 1 120 ? 14.648 -28.25 -11.953 1 93.56 120 ARG A O 1
ATOM 955 N N . VAL A 1 121 ? 12.453 -28.156 -11.844 1 96.12 121 VAL A N 1
ATOM 956 C CA . VAL A 1 121 ? 12.281 -28.938 -13.062 1 96.12 121 VAL A CA 1
ATOM 957 C C . VAL A 1 121 ? 12.898 -28.203 -14.25 1 96.12 121 VAL A C 1
ATOM 959 O O . VAL A 1 121 ? 13.641 -28.797 -15.039 1 96.12 121 VAL A O 1
ATOM 962 N N . ILE A 1 122 ? 12.625 -26.922 -14.352 1 96.38 122 ILE A N 1
ATOM 963 C CA . ILE A 1 122 ? 13.133 -26.109 -15.461 1 96.38 122 ILE A CA 1
ATOM 964 C C . ILE A 1 122 ? 14.664 -26.094 -15.414 1 96.38 122 ILE A C 1
ATOM 966 O O . ILE A 1 122 ? 15.32 -26.109 -16.453 1 96.38 122 ILE A O 1
ATOM 970 N N . ARG A 1 123 ? 15.25 -26.078 -14.273 1 94.12 123 ARG A N 1
ATOM 971 C CA . ARG A 1 123 ? 16.688 -25.953 -14.094 1 94.12 123 ARG A CA 1
ATOM 972 C C . ARG A 1 123 ? 17.391 -27.281 -14.352 1 94.12 123 ARG A C 1
ATOM 974 O O . ARG A 1 123 ? 18.578 -27.297 -14.711 1 94.12 123 ARG A O 1
ATOM 981 N N . THR A 1 124 ? 16.719 -28.375 -14.281 1 93.56 124 THR A N 1
ATOM 982 C CA . THR A 1 124 ? 17.391 -29.672 -14.297 1 93.56 124 THR A CA 1
ATOM 983 C C . THR A 1 124 ? 17.062 -30.438 -15.562 1 93.56 124 THR A C 1
ATOM 985 O O . THR A 1 124 ? 17.75 -31.406 -15.914 1 93.56 124 THR A O 1
ATOM 988 N N . GLN A 1 125 ? 16 -30.062 -16.188 1 91.69 125 GLN A N 1
ATOM 989 C CA . GLN A 1 125 ? 15.547 -30.844 -17.344 1 91.69 125 GLN A CA 1
ATOM 990 C C . GLN A 1 125 ? 15.172 -29.938 -18.5 1 91.69 125 GLN A C 1
ATOM 992 O O . GLN A 1 125 ? 14.75 -28.797 -18.297 1 91.69 125 GLN A O 1
ATOM 997 N N . ASP A 1 126 ? 15.398 -30.469 -19.672 1 91.69 126 ASP A N 1
ATOM 998 C CA . ASP A 1 126 ? 14.82 -29.828 -20.859 1 91.69 126 ASP A CA 1
ATOM 999 C C . ASP A 1 126 ? 13.375 -30.281 -21.078 1 91.69 126 ASP A C 1
ATOM 1001 O O . ASP A 1 126 ? 13.117 -31.469 -21.312 1 91.69 126 ASP A O 1
ATOM 1005 N N . LEU A 1 127 ? 12.516 -29.422 -21.047 1 95.75 127 LEU A N 1
ATOM 1006 C CA . LEU A 1 127 ? 11.094 -29.734 -21.125 1 95.75 127 LEU A CA 1
ATOM 1007 C C . LEU A 1 127 ? 10.656 -29.875 -22.578 1 95.75 127 LEU A C 1
ATOM 1009 O O . LEU A 1 127 ? 11.086 -29.109 -23.438 1 95.75 127 LEU A O 1
ATOM 1013 N N . SER A 1 128 ? 9.914 -30.938 -22.844 1 96.31 128 SER A N 1
ATOM 1014 C CA . SER A 1 128 ? 9.281 -31.078 -24.156 1 96.31 128 SER A CA 1
ATOM 1015 C C . SER A 1 128 ? 8.141 -30.078 -24.312 1 96.31 128 SER A C 1
ATOM 1017 O O . SER A 1 128 ? 7.641 -29.531 -23.328 1 96.31 128 SER A O 1
ATOM 1019 N N . ASP A 1 129 ? 7.781 -29.844 -25.5 1 97.38 129 ASP A N 1
ATOM 1020 C CA . ASP A 1 129 ? 6.648 -28.953 -25.781 1 97.38 129 ASP A CA 1
ATOM 1021 C C . ASP A 1 129 ? 5.371 -29.484 -25.141 1 97.38 129 ASP A C 1
ATOM 1023 O O . ASP A 1 129 ? 4.535 -28.703 -24.672 1 97.38 129 ASP A O 1
ATOM 1027 N N . ASP A 1 130 ? 5.234 -30.797 -25.141 1 96.81 130 ASP A N 1
ATOM 1028 C CA . ASP A 1 130 ? 4.074 -31.422 -24.516 1 96.81 130 ASP A CA 1
ATOM 1029 C C . ASP A 1 130 ? 4.023 -31.094 -23.016 1 96.81 130 ASP A C 1
ATOM 1031 O O . ASP A 1 130 ? 2.951 -30.828 -22.469 1 96.81 130 ASP A O 1
ATOM 1035 N N . HIS A 1 131 ? 5.129 -31.172 -22.422 1 97.19 131 HIS A N 1
ATOM 1036 C CA . HIS A 1 131 ? 5.195 -30.812 -21 1 97.19 131 HIS A CA 1
ATOM 1037 C C . HIS A 1 131 ? 4.816 -29.359 -20.781 1 97.19 131 HIS A C 1
ATOM 1039 O O . HIS A 1 131 ? 4.07 -29.047 -19.844 1 97.19 131 HIS A O 1
ATOM 1045 N N . CYS A 1 132 ? 5.375 -28.5 -21.625 1 98.31 132 CYS A N 1
ATOM 1046 C CA . CYS A 1 132 ? 5.051 -27.078 -21.516 1 98.31 132 CYS A CA 1
ATOM 1047 C C . CYS A 1 132 ? 3.547 -26.859 -21.641 1 98.31 132 CYS A C 1
ATOM 1049 O O . CYS A 1 132 ? 2.953 -26.156 -20.812 1 98.31 132 CYS A O 1
ATOM 1051 N N . GLN A 1 133 ? 2.959 -27.5 -22.625 1 98.56 133 GLN A N 1
ATOM 1052 C CA . GLN A 1 133 ? 1.521 -27.375 -22.844 1 98.56 133 GLN A CA 1
ATOM 1053 C C . GLN A 1 133 ? 0.735 -27.859 -21.641 1 98.56 133 GLN A C 1
ATOM 1055 O O . GLN A 1 133 ? -0.184 -27.188 -21.172 1 98.56 133 GLN A O 1
ATOM 1060 N N . TYR A 1 134 ? 1.103 -28.969 -21.172 1 98.38 134 TYR A N 1
ATOM 1061 C CA . TYR A 1 134 ? 0.358 -29.609 -20.094 1 98.38 134 TYR A CA 1
ATOM 1062 C C . TYR A 1 134 ? 0.45 -28.797 -18.812 1 98.38 134 TYR A C 1
ATOM 1064 O O . TYR A 1 134 ? -0.548 -28.625 -18.109 1 98.38 134 TYR A O 1
ATOM 1072 N N . PHE A 1 135 ? 1.629 -28.297 -18.469 1 98.62 135 PHE A N 1
ATOM 1073 C CA . PHE A 1 135 ? 1.818 -27.516 -17.25 1 98.62 135 PHE A CA 1
ATOM 1074 C C . PHE A 1 135 ? 1.1 -26.172 -17.344 1 98.62 135 PHE A C 1
ATOM 1076 O O . PHE A 1 135 ? 0.482 -25.719 -16.375 1 98.62 135 PHE A O 1
ATOM 1083 N N . ILE A 1 136 ? 1.165 -25.531 -18.484 1 98.81 136 ILE A N 1
ATOM 1084 C CA . ILE A 1 136 ? 0.459 -24.266 -18.688 1 98.81 136 ILE A CA 1
ATOM 1085 C C . ILE A 1 136 ? -1.048 -24.5 -18.609 1 98.81 136 ILE A C 1
ATOM 1087 O O . ILE A 1 136 ? -1.772 -23.703 -18 1 98.81 136 ILE A O 1
ATOM 1091 N N . TYR A 1 137 ? -1.512 -25.594 -19.234 1 98.75 137 TYR A N 1
ATOM 1092 C CA . TYR A 1 137 ? -2.932 -25.922 -19.172 1 98.75 137 TYR A CA 1
ATOM 1093 C C . TYR A 1 137 ? -3.395 -26.047 -17.719 1 98.75 137 TYR A C 1
ATOM 1095 O O . TYR A 1 137 ? -4.398 -25.453 -17.328 1 98.75 137 TYR A O 1
ATOM 1103 N N . GLN A 1 138 ? -2.68 -26.828 -16.922 1 98.75 138 GLN A N 1
ATOM 1104 C CA . GLN A 1 138 ? -3.062 -27.078 -15.531 1 98.75 138 GLN A CA 1
ATOM 1105 C C . GLN A 1 138 ? -3.021 -25.781 -14.719 1 98.75 138 GLN A C 1
ATOM 1107 O O . GLN A 1 138 ? -3.867 -25.562 -13.852 1 98.75 138 GLN A O 1
ATOM 1112 N N . THR A 1 139 ? -2.053 -24.922 -14.969 1 98.75 139 THR A N 1
ATOM 1113 C CA . THR A 1 139 ? -1.978 -23.625 -14.297 1 98.75 139 THR A CA 1
ATOM 1114 C C . THR A 1 139 ? -3.193 -22.781 -14.633 1 98.75 139 THR A C 1
ATOM 1116 O O . THR A 1 139 ? -3.814 -22.188 -13.742 1 98.75 139 THR A O 1
ATOM 1119 N N . CYS A 1 140 ? -3.51 -22.75 -15.93 1 98.81 140 CYS A N 1
ATOM 1120 C CA . CYS A 1 140 ? -4.672 -21.984 -16.359 1 98.81 140 CYS A CA 1
ATOM 1121 C C . CYS A 1 140 ? -5.953 -22.531 -15.758 1 98.81 140 CYS A C 1
ATOM 1123 O O . CYS A 1 140 ? -6.852 -21.781 -15.391 1 98.81 140 CYS A O 1
ATOM 1125 N N . ARG A 1 141 ? -6.012 -23.828 -15.695 1 98.38 141 ARG A N 1
ATOM 1126 C CA . ARG A 1 141 ? -7.172 -24.469 -15.094 1 98.38 141 ARG A CA 1
ATOM 1127 C C . ARG A 1 141 ? -7.352 -24.047 -13.641 1 98.38 141 ARG A C 1
ATOM 1129 O O . ARG A 1 141 ? -8.461 -23.734 -13.211 1 98.38 141 ARG A O 1
ATOM 1136 N N . ALA A 1 142 ? -6.312 -24.016 -12.898 1 98.31 142 ALA A N 1
ATOM 1137 C CA . ALA A 1 142 ? -6.352 -23.531 -11.516 1 98.31 142 ALA A CA 1
ATOM 1138 C C . ALA A 1 142 ? -6.777 -22.062 -11.453 1 98.31 142 ALA A C 1
ATOM 1140 O O . ALA A 1 142 ? -7.598 -21.688 -10.609 1 98.31 142 ALA A O 1
ATOM 1141 N N . LEU A 1 143 ? -6.234 -21.281 -12.32 1 98.44 143 LEU A N 1
ATOM 1142 C CA . LEU A 1 143 ? -6.504 -19.844 -12.312 1 98.44 143 LEU A CA 1
ATOM 1143 C C . LEU A 1 143 ? -7.949 -19.562 -12.695 1 98.44 143 LEU A C 1
ATOM 1145 O O . LEU A 1 143 ? -8.555 -18.594 -12.203 1 98.44 143 LEU A O 1
ATOM 1149 N N . LYS A 1 144 ? -8.445 -20.375 -13.625 1 98.25 144 LYS A N 1
ATOM 1150 C CA . LYS A 1 144 ? -9.859 -20.188 -13.961 1 98.25 144 LYS A CA 1
ATOM 1151 C C . LYS A 1 144 ? -10.727 -20.281 -12.711 1 98.25 144 LYS A C 1
ATOM 1153 O O . LYS A 1 144 ? -11.617 -19.453 -12.508 1 98.25 144 LYS A O 1
ATOM 1158 N N . ALA A 1 145 ? -10.484 -21.234 -11.898 1 97.25 145 ALA A N 1
ATOM 1159 C CA . ALA A 1 145 ? -11.227 -21.391 -10.648 1 97.25 145 ALA A CA 1
ATOM 1160 C C . ALA A 1 145 ? -11.008 -20.188 -9.734 1 97.25 145 ALA A C 1
ATOM 1162 O O . ALA A 1 145 ? -11.961 -19.625 -9.188 1 97.25 145 ALA A O 1
ATOM 1163 N N . LEU A 1 146 ? -9.82 -19.766 -9.594 1 97.31 146 LEU A N 1
ATOM 1164 C CA . LEU A 1 146 ? -9.492 -18.625 -8.75 1 97.31 146 LEU A CA 1
ATOM 1165 C C . LEU A 1 146 ? -10.172 -17.359 -9.25 1 97.31 146 LEU A C 1
ATOM 1167 O O . LEU A 1 146 ? -10.828 -16.656 -8.484 1 97.31 146 LEU A O 1
ATOM 1171 N N . HIS A 1 147 ? -9.977 -17.094 -10.516 1 96.44 147 HIS A N 1
ATOM 1172 C CA . HIS A 1 147 ? -10.484 -15.859 -11.109 1 96.44 147 HIS A CA 1
ATOM 1173 C C . HIS A 1 147 ? -12.016 -15.828 -11.078 1 96.44 147 HIS A C 1
ATOM 1175 O O . HIS A 1 147 ? -12.609 -14.758 -10.914 1 96.44 147 HIS A O 1
ATOM 1181 N N . SER A 1 148 ? -12.609 -17 -11.266 1 95.88 148 SER A N 1
ATOM 1182 C CA . SER A 1 148 ? -14.062 -17.062 -11.172 1 95.88 148 SER A CA 1
ATOM 1183 C C . SER A 1 148 ? -14.539 -16.734 -9.758 1 95.88 148 SER A C 1
ATOM 1185 O O . SER A 1 148 ? -15.633 -16.188 -9.578 1 95.88 148 SER A O 1
ATOM 1187 N N . ALA A 1 149 ? -13.734 -17.031 -8.797 1 94.06 149 ALA A N 1
ATOM 1188 C CA . ALA A 1 149 ? -14.031 -16.688 -7.406 1 94.06 149 ALA A CA 1
ATOM 1189 C C . ALA A 1 149 ? -13.602 -15.266 -7.082 1 94.06 149 ALA A C 1
ATOM 1191 O O . ALA A 1 149 ? -13.641 -14.844 -5.922 1 94.06 149 ALA A O 1
ATOM 1192 N N . GLU A 1 150 ? -13.078 -14.562 -8.047 1 91 150 GLU A N 1
ATOM 1193 C CA . GLU A 1 150 ? -12.641 -13.18 -7.918 1 91 150 GLU A CA 1
ATOM 1194 C C . GLU A 1 150 ? -11.398 -13.07 -7.035 1 91 150 GLU A C 1
ATOM 1196 O O . GLU A 1 150 ? -11.289 -12.148 -6.227 1 91 150 GLU A O 1
ATOM 1201 N N . ILE A 1 151 ? -10.578 -14.047 -7.215 1 93.19 151 ILE A N 1
ATOM 1202 C CA . ILE A 1 151 ? -9.305 -14.078 -6.512 1 93.19 151 ILE A CA 1
ATOM 1203 C C . ILE A 1 151 ? -8.156 -13.953 -7.516 1 93.19 151 ILE A C 1
ATOM 1205 O O . ILE A 1 151 ? -8.133 -14.656 -8.531 1 93.19 151 ILE A O 1
ATOM 1209 N N . ILE A 1 152 ? -7.254 -13.062 -7.281 1 93 152 ILE A N 1
ATOM 1210 C CA . ILE A 1 152 ? -6 -13.016 -8.031 1 93 152 ILE A CA 1
ATOM 1211 C C . ILE A 1 152 ? -4.859 -13.523 -7.156 1 93 152 ILE A C 1
ATOM 1213 O O . ILE A 1 152 ? -4.812 -13.242 -5.957 1 93 152 ILE A O 1
ATOM 1217 N N . HIS A 1 153 ? -3.979 -14.297 -7.676 1 95 153 HIS A N 1
ATOM 1218 C CA . HIS A 1 153 ? -2.889 -14.914 -6.93 1 95 153 HIS A CA 1
ATOM 1219 C C . HIS A 1 153 ? -1.801 -13.898 -6.602 1 95 153 HIS A C 1
ATOM 1221 O O . HIS A 1 153 ? -1.329 -13.836 -5.465 1 95 153 HIS A O 1
ATOM 1227 N N . ARG A 1 154 ? -1.302 -13.148 -7.668 1 90.06 154 ARG A N 1
ATOM 1228 C CA . ARG A 1 154 ? -0.392 -12.008 -7.598 1 90.06 154 ARG A CA 1
ATOM 1229 C C . ARG A 1 154 ? 1.049 -12.469 -7.406 1 90.06 154 ARG A C 1
ATOM 1231 O O . ARG A 1 154 ? 1.977 -11.656 -7.457 1 90.06 154 ARG A O 1
ATOM 1238 N N . ASP A 1 155 ? 1.301 -13.773 -7.234 1 90.38 155 ASP A N 1
ATOM 1239 C CA . ASP A 1 155 ? 2.668 -14.25 -7.047 1 90.38 155 ASP A CA 1
ATOM 1240 C C . ASP A 1 155 ? 2.889 -15.578 -7.766 1 90.38 155 ASP A C 1
ATOM 1242 O O . ASP A 1 155 ? 3.477 -16.5 -7.203 1 90.38 155 ASP A O 1
ATOM 1246 N N . LEU A 1 156 ? 2.395 -15.625 -8.914 1 95.56 156 LEU A N 1
ATOM 1247 C CA . LEU A 1 156 ? 2.621 -16.812 -9.719 1 95.56 156 LEU A CA 1
ATOM 1248 C C . LEU A 1 156 ? 4.039 -16.844 -10.281 1 95.56 156 LEU A C 1
ATOM 1250 O O . LEU A 1 156 ? 4.492 -15.852 -10.867 1 95.56 156 LEU A O 1
ATOM 1254 N N . LYS A 1 157 ? 4.75 -17.859 -10.023 1 94.94 157 LYS A N 1
ATOM 1255 C CA . LYS A 1 157 ? 6.109 -18.125 -10.477 1 94.94 157 LYS A CA 1
ATOM 1256 C C . LYS A 1 157 ? 6.418 -19.625 -10.406 1 94.94 157 LYS A C 1
ATOM 1258 O O . LYS A 1 157 ? 5.684 -20.391 -9.773 1 94.94 157 LYS A O 1
ATOM 1263 N N . PRO A 1 158 ? 7.441 -20.078 -11.094 1 96.12 158 PRO A N 1
ATOM 1264 C CA . PRO A 1 158 ? 7.711 -21.516 -11.172 1 96.12 158 PRO A CA 1
ATOM 1265 C C . PRO A 1 158 ? 7.867 -22.156 -9.797 1 96.12 158 PRO A C 1
ATOM 1267 O O . PRO A 1 158 ? 7.434 -23.297 -9.602 1 96.12 158 PRO A O 1
ATOM 1270 N N . SER A 1 159 ? 8.375 -21.422 -8.789 1 92.56 159 SER A N 1
ATOM 1271 C CA . SER A 1 159 ? 8.602 -22 -7.465 1 92.56 159 SER A CA 1
ATOM 1272 C C . SER A 1 159 ? 7.293 -22.172 -6.707 1 92.56 159 SER A C 1
ATOM 1274 O O . SER A 1 159 ? 7.242 -22.891 -5.703 1 92.56 159 SER A O 1
ATOM 1276 N N . ASN A 1 160 ? 6.223 -21.562 -7.207 1 93.62 160 ASN A N 1
ATOM 1277 C CA . ASN A 1 160 ? 4.918 -21.688 -6.566 1 93.62 160 ASN A CA 1
ATOM 1278 C C . ASN A 1 160 ? 4.016 -22.656 -7.32 1 93.62 160 ASN A C 1
ATOM 1280 O O . ASN A 1 160 ? 2.803 -22.688 -7.102 1 93.62 160 ASN A O 1
ATOM 1284 N N . LEU A 1 161 ? 4.582 -23.406 -8.273 1 97.81 161 LEU A N 1
ATOM 1285 C CA . LEU A 1 161 ? 3.916 -24.484 -9 1 97.81 161 LEU A CA 1
ATOM 1286 C C . LEU A 1 161 ? 4.547 -25.828 -8.672 1 97.81 161 LEU A C 1
ATOM 1288 O O . LEU A 1 161 ? 5.617 -26.156 -9.188 1 97.81 161 LEU A O 1
ATOM 1292 N N . LEU A 1 162 ? 3.859 -26.578 -7.879 1 97.56 162 LEU A N 1
ATOM 1293 C CA . LEU A 1 162 ? 4.375 -27.859 -7.414 1 97.56 162 LEU A CA 1
ATOM 1294 C C . LEU A 1 162 ? 3.984 -28.984 -8.367 1 97.56 162 LEU A C 1
ATOM 1296 O O . LEU A 1 162 ? 2.926 -28.938 -9 1 97.56 162 LEU A O 1
ATOM 1300 N N . LEU A 1 163 ? 4.852 -29.984 -8.453 1 97.25 163 LEU A N 1
ATOM 1301 C CA . LEU A 1 163 ? 4.648 -31.094 -9.383 1 97.25 163 LEU A CA 1
ATOM 1302 C C . LEU A 1 163 ? 4.906 -32.438 -8.703 1 97.25 163 LEU A C 1
ATOM 1304 O O . LEU A 1 163 ? 5.691 -32.5 -7.758 1 97.25 163 LEU A O 1
ATOM 1308 N N . ASN A 1 164 ? 4.246 -33.406 -9.203 1 95.5 164 ASN A N 1
ATOM 1309 C CA . ASN A 1 164 ? 4.578 -34.781 -8.82 1 95.5 164 ASN A CA 1
ATOM 1310 C C . ASN A 1 164 ? 5.035 -35.625 -10.016 1 95.5 164 ASN A C 1
ATOM 1312 O O . ASN A 1 164 ? 5.215 -35.062 -11.109 1 95.5 164 ASN A O 1
ATOM 1316 N N . ALA A 1 165 ? 5.234 -36.906 -9.812 1 92.38 165 ALA A N 1
ATOM 1317 C CA . ALA A 1 165 ? 5.805 -37.75 -10.836 1 92.38 165 ALA A CA 1
ATOM 1318 C C . ALA A 1 165 ? 4.816 -37.969 -11.977 1 92.38 165 ALA A C 1
ATOM 1320 O O . ALA A 1 165 ? 5.223 -38.25 -13.117 1 92.38 165 ALA A O 1
ATOM 1321 N N . ASN A 1 166 ? 3.549 -37.875 -11.688 1 94.12 166 ASN A N 1
ATOM 1322 C CA . ASN A 1 166 ? 2.518 -38.031 -12.703 1 94.12 166 ASN A CA 1
ATOM 1323 C C . ASN A 1 166 ? 2.281 -36.75 -13.484 1 94.12 166 ASN A C 1
ATOM 1325 O O . ASN A 1 166 ? 1.325 -36.656 -14.25 1 94.12 166 ASN A O 1
ATOM 1329 N N . CYS A 1 167 ? 3.002 -35.688 -13.25 1 94.44 167 CYS A N 1
ATOM 1330 C CA . CYS A 1 167 ? 2.957 -34.375 -13.906 1 94.44 167 CYS A CA 1
ATOM 1331 C C . CYS A 1 167 ? 1.698 -33.625 -13.508 1 94.44 167 CYS A C 1
ATOM 1333 O O . CYS A 1 167 ? 1.218 -32.781 -14.266 1 94.44 167 CYS A O 1
ATOM 1335 N N . ASP A 1 168 ? 1.151 -34.031 -12.344 1 96.81 168 ASP A N 1
ATOM 1336 C CA . ASP A 1 168 ? 0.106 -33.156 -11.773 1 96.81 168 ASP A CA 1
ATOM 1337 C C . ASP A 1 168 ? 0.694 -31.875 -11.203 1 96.81 168 ASP A C 1
ATOM 1339 O O . ASP A 1 168 ? 1.731 -31.906 -10.539 1 96.81 168 ASP A O 1
ATOM 1343 N N . LEU A 1 169 ? 0.05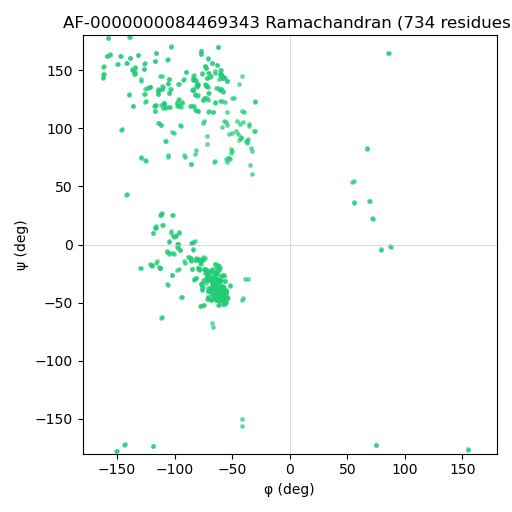3 -30.828 -11.492 1 98.31 169 LEU A N 1
ATOM 1344 C CA . LEU A 1 169 ? 0.534 -29.531 -11.047 1 98.31 169 LEU A CA 1
ATOM 1345 C C . LEU A 1 169 ? -0.428 -28.906 -10.047 1 98.31 169 LEU A C 1
ATOM 1347 O O . LEU A 1 169 ? -1.646 -28.953 -10.234 1 98.31 169 LEU A O 1
ATOM 1351 N N . LYS A 1 170 ? 0.079 -28.375 -8.953 1 98.25 170 LYS A N 1
ATOM 1352 C CA . LYS A 1 170 ? -0.723 -27.688 -7.949 1 98.25 170 LYS A CA 1
ATOM 1353 C C . LYS A 1 170 ? -0.165 -26.297 -7.656 1 98.25 170 LYS A C 1
ATOM 1355 O O . LYS A 1 170 ? 1.036 -26.141 -7.426 1 98.25 170 LYS A O 1
ATOM 1360 N N . VAL A 1 171 ? -1.011 -25.297 -7.695 1 98.19 171 VAL A N 1
ATOM 1361 C CA . VAL A 1 171 ? -0.652 -23.922 -7.359 1 98.19 171 VAL A CA 1
ATOM 1362 C C . VAL A 1 171 ? -0.632 -23.75 -5.844 1 98.19 171 VAL A C 1
ATOM 1364 O O . VAL A 1 171 ? -1.517 -24.25 -5.145 1 98.19 171 VAL A O 1
ATOM 1367 N N . CYS A 1 172 ? 0.359 -23.062 -5.332 1 95.31 172 CYS A N 1
ATOM 1368 C CA . CYS A 1 172 ? 0.45 -22.828 -3.893 1 95.31 172 CYS A CA 1
ATOM 1369 C C . CYS A 1 172 ? 0.896 -21.406 -3.596 1 95.31 172 CYS A C 1
ATOM 1371 O O . CYS A 1 172 ? 1.032 -20.578 -4.508 1 95.31 172 CYS A O 1
ATOM 1373 N N . ASP A 1 173 ? 0.994 -21.016 -2.303 1 90.44 173 ASP A N 1
ATOM 1374 C CA . ASP A 1 173 ? 1.465 -19.75 -1.772 1 90.44 173 ASP A CA 1
ATOM 1375 C C . ASP A 1 173 ? 0.504 -18.609 -2.131 1 90.44 173 ASP A C 1
ATOM 1377 O O . ASP A 1 173 ? 0.785 -17.812 -3.027 1 90.44 173 ASP A O 1
ATOM 1381 N N . PHE A 1 174 ? -0.513 -18.453 -1.392 1 93.62 174 PHE A N 1
ATOM 1382 C CA . PHE A 1 174 ? -1.555 -17.453 -1.624 1 93.62 174 PHE A CA 1
ATOM 1383 C C . PHE A 1 174 ? -1.387 -16.266 -0.688 1 93.62 174 PHE A C 1
ATOM 1385 O O . PHE A 1 174 ? -2.359 -15.578 -0.368 1 93.62 174 PHE A O 1
ATOM 1392 N N . GLY A 1 175 ? -0.214 -16.062 -0.267 1 88.31 175 GLY A N 1
ATOM 1393 C CA . GLY A 1 175 ? 0.07 -15.008 0.7 1 88.31 175 GLY A CA 1
ATOM 1394 C C . GLY A 1 175 ? -0.158 -13.609 0.15 1 88.31 175 GLY A C 1
ATOM 1395 O O . GLY A 1 175 ? -0.458 -12.68 0.904 1 88.31 175 GLY A O 1
ATOM 1396 N N . LEU A 1 176 ? -0.047 -13.43 -1.121 1 86.62 176 LEU A N 1
ATOM 1397 C CA . LEU A 1 176 ? -0.203 -12.117 -1.734 1 86.62 176 LEU A CA 1
ATOM 1398 C C . LEU A 1 176 ? -1.545 -12.008 -2.451 1 86.62 176 LEU A C 1
ATOM 1400 O O . LEU A 1 176 ? -1.851 -10.969 -3.051 1 86.62 176 LEU A O 1
ATOM 1404 N N . ALA A 1 177 ? -2.346 -13.047 -2.348 1 90.44 177 ALA A N 1
ATOM 1405 C CA . ALA A 1 177 ? -3.623 -13.078 -3.059 1 90.44 177 ALA A CA 1
ATOM 1406 C C . ALA A 1 177 ? -4.523 -11.93 -2.613 1 90.44 177 ALA A C 1
ATOM 1408 O O . ALA A 1 177 ? -4.383 -11.414 -1.501 1 90.44 177 ALA A O 1
ATOM 1409 N N . ARG A 1 178 ? -5.355 -11.492 -3.545 1 84.75 178 ARG A N 1
ATOM 1410 C CA . ARG A 1 178 ? -6.312 -10.422 -3.279 1 84.75 178 ARG A CA 1
ATOM 1411 C C . ARG A 1 178 ? -7.641 -10.695 -3.98 1 84.75 178 ARG A C 1
ATOM 1413 O O . ARG A 1 178 ? -7.695 -11.461 -4.941 1 84.75 178 ARG A O 1
ATOM 1420 N N . SER A 1 179 ? -8.625 -10.062 -3.361 1 83.69 179 SER A N 1
ATOM 1421 C CA . SER A 1 179 ? -9.906 -10.055 -4.066 1 83.69 179 SER A CA 1
ATOM 1422 C C . SER A 1 179 ? -9.945 -8.961 -5.129 1 83.69 179 SER A C 1
ATOM 1424 O O . SER A 1 179 ? -9.43 -7.859 -4.91 1 83.69 179 SER A O 1
ATOM 1426 N N . THR A 1 180 ? -10.555 -9.32 -6.227 1 77.56 180 THR A N 1
ATOM 1427 C CA . THR A 1 180 ? -10.758 -8.305 -7.254 1 77.56 180 THR A CA 1
ATOM 1428 C C . THR A 1 180 ? -11.914 -7.383 -6.883 1 77.56 180 THR A C 1
ATOM 1430 O O . THR A 1 180 ? -12.109 -6.34 -7.508 1 77.56 180 THR A O 1
ATOM 1433 N N . GLN A 1 181 ? -12.672 -7.809 -5.902 1 67 181 GLN A N 1
ATOM 1434 C CA . GLN A 1 181 ? -13.898 -7.098 -5.551 1 67 181 GLN A CA 1
ATOM 1435 C C . GLN A 1 181 ? -13.672 -6.152 -4.375 1 67 181 GLN A C 1
ATOM 1437 O O . GLN A 1 181 ? -14.516 -5.309 -4.074 1 67 181 GLN A O 1
ATOM 1442 N N . THR A 1 182 ? -12.648 -6.402 -3.594 1 56.84 182 THR A N 1
ATOM 1443 C CA . THR A 1 182 ? -12.492 -5.629 -2.367 1 56.84 182 THR A CA 1
ATOM 1444 C C . THR A 1 182 ? -12.234 -4.16 -2.684 1 56.84 182 THR A C 1
ATOM 1446 O O . THR A 1 182 ? -11.18 -3.814 -3.229 1 56.84 182 THR A O 1
ATOM 1449 N N . ALA A 1 183 ? -13.266 -3.463 -3.154 1 49.62 183 ALA A N 1
ATOM 1450 C CA . ALA A 1 183 ? -13.133 -2.064 -3.553 1 49.62 183 ALA A CA 1
ATOM 1451 C C . ALA A 1 183 ? -12.836 -1.177 -2.346 1 49.62 183 ALA A C 1
ATOM 1453 O O . ALA A 1 183 ? -11.906 -0.363 -2.377 1 49.62 183 ALA A O 1
ATOM 1454 N N . PHE A 1 184 ? -13.906 -1.012 -1.461 1 50.5 184 PHE A N 1
ATOM 1455 C CA . PHE A 1 184 ? -13.93 0.009 -0.42 1 50.5 184 PHE A CA 1
ATOM 1456 C C . PHE A 1 184 ? -13.953 -0.628 0.964 1 50.5 184 PHE A C 1
ATOM 1458 O O . PHE A 1 184 ? -14.625 -1.637 1.178 1 50.5 184 PHE A O 1
ATOM 1465 N N . PRO A 1 185 ? -12.805 -0.253 1.771 1 45.75 185 PRO A N 1
ATOM 1466 C CA . PRO A 1 185 ? -12.906 -0.744 3.146 1 45.75 185 PRO A CA 1
ATOM 1467 C C . PRO A 1 185 ? -14.305 -0.583 3.732 1 45.75 185 PRO A C 1
ATOM 1469 O O . PRO A 1 185 ? -14.938 0.459 3.549 1 45.75 185 PRO A O 1
ATOM 1472 N N . ASN A 1 186 ? -15.117 -1.534 3.615 1 40.84 186 ASN A N 1
ATOM 1473 C CA . ASN A 1 186 ? -16.391 -1.367 4.309 1 40.84 186 ASN A CA 1
ATOM 1474 C C . ASN A 1 186 ? -16.203 -0.76 5.695 1 40.84 186 ASN A C 1
ATOM 1476 O O . ASN A 1 186 ? -15.07 -0.559 6.141 1 40.84 186 ASN A O 1
ATOM 1480 N N . LYS A 1 187 ? -17.328 -1.264 6.648 1 39.78 187 LYS A N 1
ATOM 1481 C CA . LYS A 1 187 ? -17.672 -0.751 7.969 1 39.78 187 LYS A CA 1
ATOM 1482 C C . LYS A 1 187 ? -16.469 -0.776 8.906 1 39.78 187 LYS A C 1
ATOM 1484 O O . LYS A 1 187 ? -15.633 -1.677 8.82 1 39.78 187 LYS A O 1
ATOM 1489 N N . GLU A 1 188 ? -16.141 0.446 9.438 1 38.62 188 GLU A N 1
ATOM 1490 C CA . GLU A 1 188 ? -15.266 0.841 10.539 1 38.62 188 GLU A CA 1
ATOM 1491 C C . GLU A 1 188 ? -15.258 -0.214 11.641 1 38.62 188 GLU A C 1
ATOM 1493 O O . GLU A 1 188 ? -16.281 -0.47 12.273 1 38.62 188 GLU A O 1
ATOM 1498 N N . GLN A 1 189 ? -14.938 -1.301 11.57 1 35.16 189 GLN A N 1
ATOM 1499 C CA . GLN A 1 189 ? -14.781 -1.664 12.977 1 35.16 189 GLN A CA 1
ATOM 1500 C C . GLN A 1 189 ? -14.047 -0.575 13.75 1 35.16 189 GLN A C 1
ATOM 1502 O O . GLN A 1 189 ? -13.219 0.145 13.18 1 35.16 189 GLN A O 1
ATOM 1507 N N . GLY A 1 190 ? -14.469 -0.228 14.969 1 33.66 190 GLY A N 1
ATOM 1508 C CA . GLY A 1 190 ? -14.352 0.679 16.094 1 33.66 190 GLY A CA 1
ATOM 1509 C C . GLY A 1 190 ? -12.93 1.142 16.359 1 33.66 190 GLY A C 1
ATOM 1510 O O . GLY A 1 190 ? -12.68 1.909 17.281 1 33.66 190 GLY A O 1
ATOM 1511 N N . PHE A 1 191 ? -11.977 0.375 16.062 1 33.81 191 PHE A N 1
ATOM 1512 C CA . PHE A 1 191 ? -10.969 0.509 17.109 1 33.81 191 PHE A CA 1
ATOM 1513 C C . PHE A 1 191 ? -10.164 1.786 16.906 1 33.81 191 PHE A C 1
ATOM 1515 O O . PHE A 1 191 ? -9.492 2.248 17.844 1 33.81 191 PHE A O 1
ATOM 1522 N N . MET A 1 192 ? -9.508 2.191 15.766 1 39.44 192 MET A N 1
ATOM 1523 C CA . MET A 1 192 ? -8.438 3.146 16.031 1 39.44 192 MET A CA 1
ATOM 1524 C C . MET A 1 192 ? -8.891 4.57 15.734 1 39.44 192 MET A C 1
ATOM 1526 O O . MET A 1 192 ? -9.234 4.895 14.594 1 39.44 192 MET A O 1
ATOM 1530 N N . THR A 1 193 ? -9.336 5.309 16.703 1 42.44 193 THR A N 1
ATOM 1531 C CA . THR A 1 193 ? -9.766 6.699 16.781 1 42.44 193 THR A CA 1
ATOM 1532 C C . THR A 1 193 ? -8.836 7.594 15.961 1 42.44 193 THR A C 1
ATOM 1534 O O . THR A 1 193 ? -9.297 8.469 15.219 1 42.44 193 THR A O 1
ATOM 1537 N N . GLU A 1 194 ? -7.52 7.398 16.125 1 44.47 194 GLU A N 1
ATOM 1538 C CA . GLU A 1 194 ? -6.586 8.344 15.531 1 44.47 194 GLU A CA 1
ATOM 1539 C C . GLU A 1 194 ? -6.617 8.266 14.008 1 44.47 194 GLU A C 1
ATOM 1541 O O . GLU A 1 194 ? -6.539 9.281 13.32 1 44.47 194 GLU A O 1
ATOM 1546 N N . TYR A 1 195 ? -6.848 7.082 13.469 1 49.16 195 TYR A N 1
ATOM 1547 C CA . TYR A 1 195 ? -6.945 6.945 12.016 1 49.16 195 TYR A CA 1
ATOM 1548 C C . TYR A 1 195 ? -8.258 7.531 11.5 1 49.16 195 TYR A C 1
ATOM 1550 O O . TYR A 1 195 ? -8.297 8.117 10.414 1 49.16 195 TYR A O 1
ATOM 1558 N N . VAL A 1 196 ? -9.172 7.488 12.312 1 51.72 196 VAL A N 1
ATOM 1559 C CA . VAL A 1 196 ? -10.461 8.016 11.891 1 51.72 196 VAL A CA 1
ATOM 1560 C C . VAL A 1 196 ? -10.336 9.508 11.594 1 51.72 196 VAL A C 1
ATOM 1562 O O . VAL A 1 196 ? -10.812 9.984 10.562 1 51.72 196 VAL A O 1
ATOM 1565 N N . ALA A 1 197 ? -9.594 10.164 12.461 1 57.91 197 ALA A N 1
ATOM 1566 C CA . ALA A 1 197 ? -9.523 11.609 12.297 1 57.91 197 ALA A CA 1
ATOM 1567 C C . ALA A 1 197 ? -8.711 11.984 11.062 1 57.91 197 ALA A C 1
ATOM 1569 O O . ALA A 1 197 ? -8.977 13.008 10.422 1 57.91 197 ALA A O 1
ATOM 1570 N N . THR A 1 198 ? -7.859 11.141 10.602 1 72.88 198 THR A N 1
ATOM 1571 C CA . THR A 1 198 ? -7.066 11.414 9.414 1 72.88 198 THR A CA 1
ATOM 1572 C C . THR A 1 198 ? -7.93 11.336 8.156 1 72.88 198 THR A C 1
ATOM 1574 O O . THR A 1 198 ? -7.738 12.109 7.215 1 72.88 198 THR A O 1
ATOM 1577 N N . ARG A 1 199 ? -8.992 10.664 8.297 1 77.44 199 ARG A N 1
ATOM 1578 C CA . ARG A 1 199 ? -9.852 10.445 7.141 1 77.44 199 ARG A CA 1
ATOM 1579 C C . ARG A 1 199 ? -10.633 11.711 6.793 1 77.44 199 ARG A C 1
ATOM 1581 O O . ARG A 1 199 ? -10.859 12.008 5.617 1 77.44 199 ARG A O 1
ATOM 1588 N N . TRP A 1 200 ? -10.922 12.492 7.809 1 89.81 200 TRP A N 1
ATOM 1589 C CA . TRP A 1 200 ? -11.789 13.648 7.637 1 89.81 200 TRP A CA 1
ATOM 1590 C C . TRP A 1 200 ? -11.148 14.68 6.711 1 89.81 200 TRP A C 1
ATOM 1592 O O . TRP A 1 200 ? -11.836 15.547 6.172 1 89.81 200 TRP A O 1
ATOM 1602 N N . TYR A 1 201 ? -9.867 14.531 6.527 1 92.5 201 TYR A N 1
ATOM 1603 C CA . TYR A 1 201 ? -9.148 15.555 5.781 1 92.5 201 TYR A CA 1
ATOM 1604 C C . TYR A 1 201 ? -8.516 14.977 4.523 1 92.5 201 TYR A C 1
ATOM 1606 O O . TYR A 1 201 ? -7.703 15.633 3.869 1 92.5 201 TYR A O 1
ATOM 1614 N N . ARG A 1 202 ? -8.906 13.727 4.23 1 86.19 202 ARG A N 1
ATOM 1615 C CA . ARG A 1 202 ? -8.359 13.055 3.055 1 86.19 202 ARG A CA 1
ATOM 1616 C C . ARG A 1 202 ? -9.086 13.492 1.787 1 86.19 202 ARG A C 1
ATOM 1618 O O . ARG A 1 202 ? -10.312 13.594 1.771 1 86.19 202 ARG A O 1
ATOM 1625 N N . ALA A 1 203 ? -8.32 13.734 0.793 1 89.81 203 ALA A N 1
ATOM 1626 C CA . ALA A 1 203 ? -8.844 14.195 -0.489 1 89.81 203 ALA A CA 1
ATOM 1627 C C . ALA A 1 203 ? -9.547 13.062 -1.237 1 89.81 203 ALA A C 1
ATOM 1629 O O . ALA A 1 203 ? -9.219 11.891 -1.04 1 89.81 203 ALA A O 1
ATOM 1630 N N . PRO A 1 204 ? -10.477 13.414 -2.088 1 86.25 204 PRO A N 1
ATOM 1631 C CA . PRO A 1 204 ? -11.227 12.383 -2.816 1 86.25 204 PRO A CA 1
ATOM 1632 C C . PRO A 1 204 ? -10.328 11.477 -3.646 1 86.25 204 PRO A C 1
ATOM 1634 O O . PRO A 1 204 ? -10.57 10.266 -3.73 1 86.25 204 PRO A O 1
ATOM 1637 N N . GLU A 1 205 ? -9.258 12.039 -4.273 1 81.31 205 GLU A N 1
ATOM 1638 C CA . GLU A 1 205 ? -8.406 11.211 -5.125 1 81.31 205 GLU A CA 1
ATOM 1639 C C . GLU A 1 205 ? -7.645 10.18 -4.305 1 81.31 205 GLU A C 1
ATOM 1641 O O . GLU A 1 205 ? -7.281 9.117 -4.812 1 81.31 205 GLU A O 1
ATOM 1646 N N . VAL A 1 206 ? -7.359 10.57 -3.072 1 75.44 206 VAL A N 1
ATOM 1647 C CA . VAL A 1 206 ? -6.699 9.617 -2.188 1 75.44 206 VAL A CA 1
ATOM 1648 C C . VAL A 1 206 ? -7.684 8.516 -1.792 1 75.44 206 VAL A C 1
ATOM 1650 O O . VAL A 1 206 ? -7.328 7.336 -1.769 1 75.44 206 VAL A O 1
ATOM 1653 N N . MET A 1 207 ? -8.883 8.953 -1.556 1 72.25 207 MET A N 1
ATOM 1654 C CA . MET A 1 207 ? -9.938 8.023 -1.17 1 72.25 207 MET A CA 1
ATOM 1655 C C . MET A 1 207 ? -10.227 7.027 -2.293 1 72.25 207 MET A C 1
ATOM 1657 O O . MET A 1 207 ? -10.57 5.875 -2.033 1 72.25 207 MET A O 1
ATOM 1661 N N . LEU A 1 208 ? -10.07 7.504 -3.441 1 71.56 208 LEU A N 1
ATOM 1662 C CA . LEU A 1 208 ? -10.461 6.723 -4.609 1 71.56 208 LEU A CA 1
ATOM 1663 C C . LEU A 1 208 ? -9.266 5.973 -5.184 1 71.56 208 LEU A C 1
ATOM 1665 O O . LEU A 1 208 ? -9.391 5.273 -6.191 1 71.56 208 LEU A O 1
ATOM 1669 N N . SER A 1 209 ? -8.023 6.23 -4.59 1 62.72 209 SER A N 1
ATOM 1670 C CA . SER A 1 209 ? -6.82 5.598 -5.125 1 62.72 209 SER A CA 1
ATOM 1671 C C . SER A 1 209 ? -6.676 4.168 -4.617 1 62.72 209 SER A C 1
ATOM 1673 O O . SER A 1 209 ? -6.605 3.939 -3.408 1 62.72 209 SER A O 1
ATOM 1675 N N . PHE A 1 210 ? -7.293 3.287 -5.156 1 54.12 210 PHE A N 1
ATOM 1676 C CA . PHE A 1 210 ? -7.129 1.876 -4.832 1 54.12 210 PHE A CA 1
ATOM 1677 C C . PHE A 1 210 ? -6.195 1.195 -5.824 1 54.12 210 PHE A C 1
ATOM 1679 O O . PHE A 1 210 ? -6.203 1.521 -7.012 1 54.12 210 PHE A O 1
ATOM 1686 N N . ARG A 1 211 ? -5.094 0.686 -5.188 1 54.84 211 ARG A N 1
ATOM 1687 C CA . ARG A 1 211 ? -4.285 -0.12 -6.098 1 54.84 211 ARG A CA 1
ATOM 1688 C C . ARG A 1 211 ? -5.113 -1.244 -6.711 1 54.84 211 ARG A C 1
ATOM 1690 O O . ARG A 1 211 ? -5.77 -2.004 -5.996 1 54.84 211 ARG A O 1
ATOM 1697 N N . MET A 1 212 ? -5.457 -1.112 -7.969 1 56.72 212 MET A N 1
ATOM 1698 C CA . MET A 1 212 ? -6.309 -2.123 -8.594 1 56.72 212 MET A CA 1
ATOM 1699 C C . MET A 1 212 ? -5.469 -3.17 -9.32 1 56.72 212 MET A C 1
ATOM 1701 O O . MET A 1 212 ? -4.676 -2.832 -10.195 1 56.72 212 MET A O 1
ATOM 1705 N N . TYR A 1 213 ? -5.348 -4.293 -8.648 1 68.81 213 TYR A N 1
ATOM 1706 C CA . TYR A 1 213 ? -4.863 -5.457 -9.383 1 68.81 213 TYR A CA 1
ATOM 1707 C C . TYR A 1 213 ? -5.992 -6.133 -10.148 1 68.81 213 TYR A C 1
ATOM 1709 O O . TYR A 1 213 ? -7.117 -6.223 -9.656 1 68.81 213 TYR A O 1
ATOM 1717 N N . THR A 1 214 ? -5.766 -6.363 -11.414 1 83.5 214 THR A N 1
ATOM 1718 C CA . THR A 1 214 ? -6.742 -7.117 -12.188 1 83.5 214 THR A CA 1
ATOM 1719 C C . THR A 1 214 ? -6.266 -8.555 -12.406 1 83.5 214 THR A C 1
ATOM 1721 O O . THR A 1 214 ? -5.113 -8.883 -12.125 1 83.5 214 THR A O 1
ATOM 1724 N N . LYS A 1 215 ? -7.129 -9.344 -12.906 1 93.12 215 LYS A N 1
ATOM 1725 C CA . LYS A 1 215 ? -6.859 -10.75 -13.188 1 93.12 215 LYS A CA 1
ATOM 1726 C C . LYS A 1 215 ? -5.734 -10.906 -14.211 1 93.12 215 LYS A C 1
ATOM 1728 O O . LYS A 1 215 ? -5.062 -11.938 -14.25 1 93.12 215 LYS A O 1
ATOM 1733 N N . SER A 1 216 ? -5.469 -9.828 -14.961 1 94.38 216 SER A N 1
ATOM 1734 C CA . SER A 1 216 ? -4.508 -9.852 -16.062 1 94.38 216 SER A CA 1
ATOM 1735 C C . SER A 1 216 ? -3.086 -10.047 -15.547 1 94.38 216 SER A C 1
ATOM 1737 O O . SER A 1 216 ? -2.211 -10.516 -16.281 1 94.38 216 SER A O 1
ATOM 1739 N N . ILE A 1 217 ? -2.795 -9.719 -14.297 1 93.19 217 ILE A N 1
ATOM 1740 C CA . ILE A 1 217 ? -1.431 -9.82 -13.789 1 93.19 217 ILE A CA 1
ATOM 1741 C C . ILE A 1 217 ? -1.037 -11.289 -13.641 1 93.19 217 ILE A C 1
ATOM 1743 O O . ILE A 1 217 ? 0.126 -11.648 -13.836 1 93.19 217 ILE A O 1
ATOM 1747 N N . ASP A 1 218 ? -2.008 -12.125 -13.359 1 97.44 218 ASP A N 1
ATOM 1748 C CA . ASP A 1 218 ? -1.737 -13.555 -13.273 1 97.44 218 ASP A CA 1
ATOM 1749 C C . ASP A 1 218 ? -1.449 -14.141 -14.656 1 97.44 218 ASP A C 1
ATOM 1751 O O . ASP A 1 218 ? -0.594 -15.016 -14.797 1 97.44 218 ASP A O 1
ATOM 1755 N N . VAL A 1 219 ? -2.166 -13.641 -15.617 1 98.56 219 VAL A N 1
ATOM 1756 C CA . VAL A 1 219 ? -1.975 -14.125 -16.984 1 98.56 219 VAL A CA 1
ATOM 1757 C C . VAL A 1 219 ? -0.603 -13.695 -17.5 1 98.56 219 VAL A C 1
ATOM 1759 O O . VAL A 1 219 ? 0.065 -14.445 -18.203 1 98.56 219 VAL A O 1
ATOM 1762 N N . TRP A 1 220 ? -0.219 -12.5 -17.141 1 97.88 220 TRP A N 1
ATOM 1763 C CA . TRP A 1 220 ? 1.144 -12.07 -17.438 1 97.88 220 TRP A CA 1
ATOM 1764 C C . TRP A 1 220 ? 2.16 -13.062 -16.875 1 97.88 220 TRP A C 1
ATOM 1766 O O . TRP A 1 220 ? 3.086 -13.469 -17.594 1 97.88 220 TRP A O 1
ATOM 1776 N N . SER A 1 221 ? 1.973 -13.477 -15.68 1 97.94 221 SER A N 1
ATOM 1777 C CA . SER A 1 221 ? 2.885 -14.414 -15.039 1 97.94 221 SER A CA 1
ATOM 1778 C C . SER A 1 221 ? 2.916 -15.75 -15.781 1 97.94 221 SER A C 1
ATOM 1780 O O . SER A 1 221 ? 3.973 -16.375 -15.906 1 97.94 221 SER A O 1
ATOM 1782 N N . ILE A 1 222 ? 1.79 -16.156 -16.266 1 98.69 222 ILE A N 1
ATOM 1783 C CA . ILE A 1 222 ? 1.71 -17.391 -17.031 1 98.69 222 ILE A CA 1
ATOM 1784 C C . ILE A 1 222 ? 2.592 -17.281 -18.266 1 98.69 222 ILE A C 1
ATOM 1786 O O . ILE A 1 222 ? 3.324 -18.219 -18.609 1 98.69 222 ILE A O 1
ATOM 1790 N N . GLY A 1 223 ? 2.457 -16.141 -18.953 1 98.75 223 GLY A N 1
ATOM 1791 C CA . GLY A 1 223 ? 3.324 -15.922 -20.109 1 98.75 223 GLY A CA 1
ATOM 1792 C C . GLY A 1 223 ? 4.801 -15.984 -19.766 1 98.75 223 GLY A C 1
ATOM 1793 O O . GLY A 1 223 ? 5.582 -16.625 -20.469 1 98.75 223 GLY A O 1
ATOM 1794 N N . CYS A 1 224 ? 5.164 -15.352 -18.672 1 98.38 224 CYS A N 1
ATOM 1795 C CA . CYS A 1 224 ? 6.551 -15.375 -18.219 1 98.38 224 CYS A CA 1
ATOM 1796 C C . CYS A 1 224 ? 7 -16.797 -17.906 1 98.38 224 CYS A C 1
ATOM 1798 O O . CYS A 1 224 ? 8.133 -17.172 -18.234 1 98.38 224 CYS A O 1
ATOM 1800 N N . ILE A 1 225 ? 6.176 -17.547 -17.281 1 98.5 225 ILE A N 1
ATOM 1801 C CA . ILE A 1 225 ? 6.496 -18.922 -16.906 1 98.5 225 ILE A CA 1
ATOM 1802 C C . ILE A 1 225 ? 6.691 -19.766 -18.172 1 98.5 225 ILE A C 1
ATOM 1804 O O . ILE A 1 225 ? 7.648 -20.531 -18.25 1 98.5 225 ILE A O 1
ATOM 1808 N N . LEU A 1 226 ? 5.789 -19.641 -19.141 1 98.75 226 LEU A N 1
ATOM 1809 C CA . LEU A 1 226 ? 5.961 -20.375 -20.391 1 98.75 226 LEU A CA 1
ATOM 1810 C C . LEU A 1 226 ? 7.285 -20 -21.047 1 98.75 226 LEU A C 1
ATOM 1812 O O . LEU A 1 226 ? 8.031 -20.891 -21.484 1 98.75 226 LEU A O 1
ATOM 1816 N N . ALA A 1 227 ? 7.559 -18.688 -21.094 1 98.44 227 ALA A N 1
ATOM 1817 C CA . ALA A 1 227 ? 8.812 -18.234 -21.688 1 98.44 227 ALA A CA 1
ATOM 1818 C C . ALA A 1 227 ? 10.016 -18.891 -21.016 1 98.44 227 ALA A C 1
ATOM 1820 O O . ALA A 1 227 ? 10.969 -19.297 -21.672 1 98.44 227 ALA A O 1
ATOM 1821 N N . GLU A 1 228 ? 9.914 -18.953 -19.734 1 97.56 228 GLU A N 1
ATOM 1822 C CA . GLU A 1 228 ? 10.992 -19.578 -18.969 1 97.56 228 GLU A CA 1
ATOM 1823 C C . GLU A 1 228 ? 11.102 -21.062 -19.266 1 97.56 228 GLU A C 1
ATOM 1825 O O . GLU A 1 228 ? 12.203 -21.609 -19.344 1 97.56 228 GLU A O 1
ATOM 1830 N N . MET A 1 229 ? 10.047 -21.734 -19.422 1 98.12 229 MET A N 1
ATOM 1831 C CA . MET A 1 229 ? 10.055 -23.156 -19.734 1 98.12 229 MET A CA 1
ATOM 1832 C C . MET A 1 229 ? 10.664 -23.391 -21.109 1 98.12 229 MET A C 1
ATOM 1834 O O . MET A 1 229 ? 11.359 -24.391 -21.328 1 98.12 229 MET A O 1
ATOM 1838 N N . LEU A 1 230 ? 10.422 -22.5 -22.047 1 97.44 230 LEU A N 1
ATOM 1839 C CA . LEU A 1 230 ? 10.875 -22.656 -23.422 1 97.44 230 LEU A CA 1
ATOM 1840 C C . LEU A 1 230 ? 12.391 -22.469 -23.516 1 97.44 230 LEU A C 1
ATOM 1842 O O . LEU A 1 230 ? 13.031 -23.062 -24.406 1 97.44 230 LEU A O 1
ATOM 1846 N N . SER A 1 231 ? 12.984 -21.672 -22.594 1 95.06 231 SER A N 1
ATOM 1847 C CA . SER A 1 231 ? 14.391 -21.344 -22.766 1 95.06 231 SER A CA 1
ATOM 1848 C C . SER A 1 231 ? 15.219 -21.797 -21.562 1 95.06 231 SER A C 1
ATOM 1850 O O . SER A 1 231 ? 16.453 -21.844 -21.641 1 95.06 231 SER A O 1
ATOM 1852 N N . GLY A 1 232 ? 14.547 -22.062 -20.5 1 94.94 232 GLY A N 1
ATOM 1853 C CA . GLY A 1 232 ? 15.25 -22.453 -19.297 1 94.94 232 GLY A CA 1
ATOM 1854 C C . GLY A 1 232 ? 15.68 -21.266 -18.438 1 94.94 232 GLY A C 1
ATOM 1855 O O . GLY A 1 232 ? 16.234 -21.438 -17.359 1 94.94 232 GLY A O 1
ATOM 1856 N N . LYS A 1 233 ? 15.391 -20.062 -18.906 1 94.69 233 LYS A N 1
ATOM 1857 C CA . LYS A 1 233 ? 15.758 -18.844 -18.172 1 94.69 233 LYS A CA 1
ATOM 1858 C C . LYS A 1 233 ? 14.602 -17.859 -18.141 1 94.69 233 LYS A C 1
ATOM 1860 O O . LYS A 1 233 ? 13.82 -17.766 -19.094 1 94.69 233 LYS A O 1
ATOM 1865 N N . PRO A 1 234 ? 14.523 -17.109 -17.016 1 95.5 234 PRO A N 1
ATOM 1866 C CA . PRO A 1 234 ? 13.469 -16.078 -16.984 1 95.5 234 PRO A CA 1
ATOM 1867 C C . PRO A 1 234 ? 13.609 -15.047 -18.094 1 95.5 234 PRO A C 1
ATOM 1869 O O . PRO A 1 234 ? 14.727 -14.664 -18.438 1 95.5 234 PRO A O 1
ATOM 1872 N N . ILE A 1 235 ? 12.555 -14.609 -18.609 1 96.75 235 ILE A N 1
ATOM 1873 C CA . ILE A 1 235 ? 12.562 -13.68 -19.734 1 96.75 235 ILE A CA 1
ATOM 1874 C C . ILE A 1 235 ? 12.93 -12.281 -19.234 1 96.75 235 ILE A C 1
ATOM 1876 O O . ILE A 1 235 ? 13.594 -11.516 -19.938 1 96.75 235 ILE A O 1
ATOM 1880 N N . PHE A 1 236 ? 12.469 -11.906 -18.016 1 95.75 236 PHE A N 1
ATOM 1881 C CA . PHE A 1 236 ? 12.711 -10.562 -17.5 1 95.75 236 PHE A CA 1
ATOM 1882 C C . PHE A 1 236 ? 13.383 -10.633 -16.125 1 95.75 236 PHE A C 1
ATOM 1884 O O . PHE A 1 236 ? 12.789 -10.242 -15.117 1 95.75 236 PHE A O 1
ATOM 1891 N N . PRO A 1 237 ? 14.648 -11.008 -16.094 1 92.75 237 PRO A N 1
ATOM 1892 C CA . PRO A 1 237 ? 15.352 -11.102 -14.82 1 92.75 237 PRO A CA 1
ATOM 1893 C C . PRO A 1 237 ? 15.961 -9.766 -14.375 1 92.75 237 PRO A C 1
ATOM 1895 O O . PRO A 1 237 ? 17.188 -9.641 -14.281 1 92.75 237 PRO A O 1
ATOM 1898 N N . GLY A 1 238 ? 15.07 -8.883 -14.039 1 87.38 238 GLY A N 1
ATOM 1899 C CA . GLY A 1 238 ? 15.531 -7.562 -13.656 1 87.38 238 GLY A CA 1
ATOM 1900 C C . GLY A 1 238 ? 16.234 -7.547 -12.312 1 87.38 238 GLY A C 1
ATOM 1901 O O . GLY A 1 238 ? 15.852 -8.266 -11.391 1 87.38 238 GLY A O 1
ATOM 1902 N N . LYS A 1 239 ? 17.188 -6.703 -12.156 1 78.25 239 LYS A N 1
ATOM 1903 C CA . LYS A 1 239 ? 17.953 -6.547 -10.922 1 78.25 239 LYS A CA 1
ATOM 1904 C C . LYS A 1 239 ? 17.219 -5.637 -9.938 1 78.25 239 LYS A C 1
ATOM 1906 O O . LYS A 1 239 ? 17.422 -5.734 -8.727 1 78.25 239 LYS A O 1
ATOM 1911 N N . ASP A 1 240 ? 16.5 -4.77 -10.484 1 72 240 ASP A N 1
ATOM 1912 C CA . ASP A 1 240 ? 15.648 -3.836 -9.75 1 72 240 ASP A CA 1
ATOM 1913 C C . ASP A 1 240 ? 14.43 -3.436 -10.578 1 72 240 ASP A C 1
ATOM 1915 O O . ASP A 1 240 ? 14.227 -3.955 -11.68 1 72 240 ASP A O 1
ATOM 1919 N N . TYR A 1 241 ? 13.656 -2.568 -10.016 1 70.44 241 TYR A N 1
ATOM 1920 C CA . TYR A 1 241 ? 12.406 -2.189 -10.664 1 70.44 241 TYR A CA 1
ATOM 1921 C C . TYR A 1 241 ? 12.672 -1.518 -12.008 1 70.44 241 TYR A C 1
ATOM 1923 O O . TYR A 1 241 ? 12.016 -1.824 -13.008 1 70.44 241 TYR A O 1
ATOM 1931 N N . HIS A 1 242 ? 13.633 -0.609 -11.984 1 72.81 242 HIS A N 1
ATOM 1932 C CA . HIS A 1 242 ? 13.961 0.102 -13.219 1 72.81 242 HIS A CA 1
ATOM 1933 C C . HIS A 1 242 ? 14.453 -0.858 -14.297 1 72.81 242 HIS A C 1
ATOM 1935 O O . HIS A 1 242 ? 14.016 -0.783 -15.445 1 72.81 242 HIS A O 1
ATOM 1941 N N . HIS A 1 243 ? 15.359 -1.678 -13.914 1 83.81 243 HIS A N 1
ATOM 1942 C CA . HIS A 1 243 ? 15.898 -2.646 -14.859 1 83.81 243 HIS A CA 1
ATOM 1943 C C . HIS A 1 243 ? 14.82 -3.596 -15.359 1 83.81 243 HIS A C 1
ATOM 1945 O O . HIS A 1 243 ? 14.805 -3.969 -16.531 1 83.81 243 HIS A O 1
ATOM 1951 N N . GLN A 1 244 ? 13.938 -4.039 -14.445 1 87.75 244 GLN A N 1
ATOM 1952 C CA . GLN A 1 244 ? 12.836 -4.914 -14.836 1 87.75 244 GLN A CA 1
ATOM 1953 C C . GLN A 1 244 ? 11.992 -4.285 -15.938 1 87.75 244 GLN A C 1
ATOM 1955 O O . GLN A 1 244 ? 11.703 -4.93 -16.953 1 87.75 244 GLN A O 1
ATOM 1960 N N . LEU A 1 245 ? 11.609 -3.051 -15.711 1 85.31 245 LEU A N 1
ATOM 1961 C CA . LEU A 1 245 ? 10.805 -2.346 -16.703 1 85.31 245 LEU A CA 1
ATOM 1962 C C . LEU A 1 245 ? 11.57 -2.176 -18 1 85.31 245 L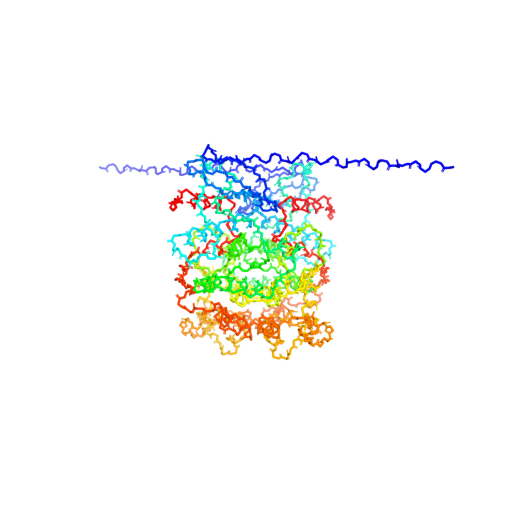EU A C 1
ATOM 1964 O O . LEU A 1 245 ? 10.992 -2.305 -19.094 1 85.31 245 LEU A O 1
ATOM 1968 N N . SER A 1 246 ? 12.836 -1.899 -17.859 1 88.81 246 SER A N 1
ATOM 1969 C CA . SER A 1 246 ? 13.68 -1.757 -19.047 1 88.81 246 SER A CA 1
ATOM 1970 C C . SER A 1 246 ? 13.703 -3.041 -19.859 1 88.81 246 SER A C 1
ATOM 1972 O O . SER A 1 246 ? 13.594 -2.998 -21.094 1 88.81 246 SER A O 1
ATOM 1974 N N . LEU A 1 247 ? 13.836 -4.172 -19.172 1 93.62 247 LEU A N 1
ATOM 1975 C CA . LEU A 1 247 ? 13.844 -5.457 -19.859 1 93.62 247 LEU A CA 1
ATOM 1976 C C . LEU A 1 247 ? 12.516 -5.715 -20.562 1 93.62 247 LEU A C 1
ATOM 1978 O O . LEU A 1 247 ? 12.484 -6.242 -21.672 1 93.62 247 LEU A O 1
ATOM 1982 N N . ILE A 1 248 ? 11.469 -5.363 -19.891 1 95.25 248 ILE A N 1
ATOM 1983 C CA . ILE A 1 248 ? 10.141 -5.547 -20.469 1 95.25 248 ILE A CA 1
ATOM 1984 C C . ILE A 1 248 ? 10.008 -4.715 -21.75 1 95.25 248 ILE A C 1
ATOM 1986 O O . ILE A 1 248 ? 9.578 -5.219 -22.781 1 95.25 248 ILE A O 1
ATOM 1990 N N . LEU A 1 249 ? 10.422 -3.508 -21.703 1 93.44 249 LEU A N 1
ATOM 1991 C CA . LEU A 1 249 ? 10.32 -2.615 -22.859 1 93.44 249 LEU A CA 1
ATOM 1992 C C . LEU A 1 249 ? 11.266 -3.047 -23.969 1 93.44 249 LEU A C 1
ATOM 1994 O O . LEU A 1 249 ? 10.984 -2.834 -25.156 1 93.44 249 LEU A O 1
ATOM 1998 N N . ASP A 1 250 ? 12.367 -3.662 -23.562 1 95 250 ASP A N 1
ATOM 1999 C CA . ASP A 1 250 ? 13.289 -4.191 -24.562 1 95 250 ASP A CA 1
ATOM 2000 C C . ASP A 1 250 ? 12.625 -5.266 -25.422 1 95 250 ASP A C 1
ATOM 2002 O O . ASP A 1 250 ? 12.977 -5.441 -26.594 1 95 250 ASP A O 1
ATOM 2006 N N . VAL A 1 251 ? 11.727 -5.945 -24.844 1 96.75 251 VAL A N 1
ATOM 2007 C CA . VAL A 1 251 ? 11.078 -7.043 -25.547 1 96.75 251 VAL A CA 1
ATOM 2008 C C . VAL A 1 251 ? 9.781 -6.543 -26.188 1 96.75 251 VAL A C 1
ATOM 2010 O O . VAL A 1 251 ? 9.531 -6.793 -27.375 1 96.75 251 VAL A O 1
ATOM 2013 N N . LEU A 1 252 ? 8.984 -5.785 -25.469 1 96 252 LEU A N 1
ATOM 2014 C CA . LEU A 1 252 ? 7.656 -5.41 -25.922 1 96 252 LEU A CA 1
ATOM 2015 C C . LEU A 1 252 ? 7.695 -4.102 -26.703 1 96 252 LEU A C 1
ATOM 2017 O O . LEU A 1 252 ? 6.73 -3.746 -27.375 1 96 252 LEU A O 1
ATOM 2021 N N . GLY A 1 253 ? 8.812 -3.395 -26.547 1 94.25 253 GLY A N 1
ATOM 2022 C CA . GLY A 1 253 ? 8.93 -2.094 -27.188 1 94.25 253 GLY A CA 1
ATOM 2023 C C . GLY A 1 253 ? 8.336 -0.969 -26.359 1 94.25 253 GLY A C 1
ATOM 2024 O O . GLY A 1 253 ? 7.688 -1.218 -25.344 1 94.25 253 GLY A O 1
ATOM 2025 N N . THR A 1 254 ? 8.688 0.217 -26.75 1 92.62 254 THR A N 1
ATOM 2026 C CA . THR A 1 254 ? 8.078 1.393 -26.141 1 92.62 254 THR A CA 1
ATOM 2027 C C . THR A 1 254 ? 6.57 1.389 -26.344 1 92.62 254 THR A C 1
ATOM 2029 O O . THR A 1 254 ? 6.09 1.076 -27.438 1 92.62 254 THR A O 1
ATOM 2032 N N . PRO A 1 255 ? 5.879 1.655 -25.297 1 90.5 255 PRO A N 1
ATOM 2033 C CA . PRO A 1 255 ? 4.422 1.642 -25.422 1 90.5 255 PRO A CA 1
ATOM 2034 C C . PRO A 1 255 ? 3.912 2.551 -26.531 1 90.5 255 PRO A C 1
ATOM 2036 O O . PRO A 1 255 ? 4.473 3.625 -26.766 1 90.5 255 PRO A O 1
ATOM 2039 N N . THR A 1 256 ? 2.92 2.064 -27.219 1 90.25 256 THR A N 1
ATOM 2040 C CA . THR A 1 256 ? 2.234 2.912 -28.188 1 90.25 256 THR A CA 1
ATOM 2041 C C . THR A 1 256 ? 1.581 4.105 -27.5 1 90.25 256 THR A C 1
ATOM 2043 O O . THR A 1 256 ? 1.522 4.16 -26.266 1 90.25 256 THR A O 1
ATOM 2046 N N . ILE A 1 257 ? 1.116 5.039 -28.234 1 85.31 257 ILE A N 1
ATOM 2047 C CA . ILE A 1 257 ? 0.472 6.23 -27.688 1 85.31 257 ILE A CA 1
ATOM 2048 C C . ILE A 1 257 ? -0.735 5.828 -26.844 1 85.31 257 ILE A C 1
ATOM 2050 O O . ILE A 1 257 ? -0.923 6.34 -25.75 1 85.31 257 ILE A O 1
ATOM 2054 N N . ASP A 1 258 ? -1.459 4.879 -27.391 1 85.81 258 ASP A N 1
ATOM 2055 C CA . ASP A 1 258 ? -2.633 4.402 -26.672 1 85.81 258 ASP A CA 1
ATOM 2056 C C . ASP A 1 258 ? -2.236 3.754 -25.344 1 85.81 258 ASP A C 1
ATOM 2058 O O . ASP A 1 258 ? -2.889 3.973 -24.312 1 85.81 258 ASP A O 1
ATOM 2062 N N . GLU A 1 259 ? -1.194 3 -25.375 1 86.56 259 GLU A N 1
ATOM 2063 C CA . GLU A 1 259 ? -0.715 2.33 -24.172 1 86.56 259 GLU A CA 1
ATOM 2064 C C . GLU A 1 259 ? -0.149 3.332 -23.172 1 86.56 259 GLU A C 1
ATOM 2066 O O . GLU A 1 259 ? -0.35 3.191 -21.953 1 86.56 259 GLU A O 1
ATOM 2071 N N . PHE A 1 260 ? 0.479 4.285 -23.703 1 82.06 260 PHE A N 1
ATOM 2072 C CA . PHE A 1 260 ? 1.062 5.34 -22.891 1 82.06 260 PHE A CA 1
ATOM 2073 C C . PHE A 1 260 ? -0.021 6.098 -22.125 1 82.06 260 PHE A C 1
ATOM 2075 O O . PHE A 1 260 ? 0.113 6.344 -20.922 1 82.06 260 PHE A O 1
ATOM 2082 N N . TYR A 1 261 ? -1.074 6.383 -22.734 1 75.75 261 TYR A N 1
ATOM 2083 C CA . TYR A 1 261 ? -2.129 7.176 -22.125 1 75.75 261 TYR A CA 1
ATOM 2084 C C . TYR A 1 261 ? -2.973 6.328 -21.172 1 75.75 261 TYR A C 1
ATOM 2086 O O . TYR A 1 261 ? -3.719 6.859 -20.344 1 75.75 261 TYR A O 1
ATOM 2094 N N . ALA A 1 262 ? -2.76 5.016 -21.312 1 74.5 262 ALA A N 1
ATOM 2095 C CA . ALA A 1 262 ? -3.48 4.117 -20.406 1 74.5 262 ALA A CA 1
ATOM 2096 C C . ALA A 1 262 ? -2.801 4.051 -19.047 1 74.5 262 ALA A C 1
ATOM 2098 O O . ALA A 1 262 ? -3.398 3.588 -18.062 1 74.5 262 ALA A O 1
ATOM 2099 N N . ILE A 1 263 ? -1.528 4.445 -19.062 1 74.88 263 ILE A N 1
ATOM 2100 C CA . ILE A 1 263 ? -0.834 4.52 -17.781 1 74.88 263 ILE A CA 1
ATOM 2101 C C . ILE A 1 263 ? -1.474 5.598 -16.906 1 74.88 263 ILE A C 1
ATOM 2103 O O . ILE A 1 263 ? -1.602 6.75 -17.328 1 74.88 263 ILE A O 1
ATOM 2107 N N . THR A 1 264 ? -1.901 5.168 -15.789 1 64.06 264 THR A N 1
ATOM 2108 C CA . THR A 1 264 ? -2.719 6.051 -14.961 1 64.06 264 THR A CA 1
ATOM 2109 C C . THR A 1 264 ? -1.842 7.02 -14.172 1 64.06 264 THR A C 1
ATOM 2111 O O . THR A 1 264 ? -2.24 8.156 -13.922 1 64.06 264 THR A O 1
ATOM 2114 N N . SER A 1 265 ? -0.674 6.602 -13.875 1 63.59 265 SER A N 1
ATOM 2115 C CA . SER A 1 265 ? 0.216 7.438 -13.078 1 63.59 265 SER A CA 1
ATOM 2116 C C . SER A 1 265 ? 1.002 8.406 -13.953 1 63.59 265 SER A C 1
ATOM 2118 O O . SER A 1 265 ? 1.685 7.992 -14.891 1 63.59 265 SER A O 1
ATOM 2120 N N . ARG A 1 266 ? 0.794 9.672 -13.695 1 63.69 266 ARG A N 1
ATOM 2121 C CA . ARG A 1 266 ? 1.55 10.68 -14.43 1 63.69 266 ARG A CA 1
ATOM 2122 C C . ARG A 1 266 ? 3.051 10.445 -14.297 1 63.69 266 ARG A C 1
ATOM 2124 O O . ARG A 1 266 ? 3.795 10.586 -15.273 1 63.69 266 ARG A O 1
ATOM 2131 N N . ARG A 1 267 ? 3.43 10.102 -13.211 1 63.44 267 ARG A N 1
ATOM 2132 C CA . ARG A 1 267 ? 4.844 9.844 -12.969 1 63.44 267 ARG A CA 1
ATOM 2133 C C . ARG A 1 267 ? 5.336 8.672 -13.805 1 63.44 267 ARG A C 1
ATOM 2135 O O . ARG A 1 267 ? 6.445 8.711 -14.344 1 63.44 267 ARG A O 1
ATOM 2142 N N . SER A 1 268 ? 4.492 7.707 -13.742 1 71.88 268 SER A N 1
ATOM 2143 C CA . SER A 1 268 ? 4.848 6.539 -14.547 1 71.88 268 SER A CA 1
ATOM 2144 C C . SER A 1 268 ? 4.957 6.898 -16.031 1 71.88 268 SER A C 1
ATOM 2146 O O . SER A 1 268 ? 5.836 6.391 -16.734 1 71.88 268 SER A O 1
ATOM 2148 N N . LYS A 1 269 ? 4.035 7.781 -16.375 1 75.94 269 LYS A N 1
ATOM 2149 C CA . LYS A 1 269 ? 4.09 8.25 -17.75 1 75.94 269 LYS A CA 1
ATOM 2150 C C . LYS A 1 269 ? 5.387 9.008 -18.016 1 75.94 269 LYS A C 1
ATOM 2152 O O . LYS A 1 269 ? 6.047 8.781 -19.031 1 75.94 269 LYS A O 1
ATOM 2157 N N . GLU A 1 270 ? 5.707 9.867 -17.141 1 74.12 270 GLU A N 1
ATOM 2158 C CA . GLU A 1 270 ? 6.945 10.633 -17.281 1 74.12 270 GLU A CA 1
ATOM 2159 C C . GLU A 1 270 ? 8.164 9.711 -17.266 1 74.12 270 GLU A C 1
ATOM 2161 O O . GLU A 1 270 ? 9.109 9.914 -18.031 1 74.12 270 GLU A O 1
ATOM 2166 N N . TYR A 1 271 ? 8.117 8.758 -16.453 1 75.56 271 TYR A N 1
ATOM 2167 C CA . TYR A 1 271 ? 9.203 7.785 -16.391 1 75.56 271 TYR A CA 1
ATOM 2168 C C . TYR A 1 271 ? 9.398 7.09 -17.734 1 75.56 271 TYR A C 1
ATOM 2170 O O . TYR A 1 271 ? 10.523 6.969 -18.219 1 75.56 271 TYR A O 1
ATOM 2178 N N . ILE A 1 272 ? 8.32 6.66 -18.328 1 81.94 272 ILE A N 1
ATOM 2179 C CA . ILE A 1 272 ? 8.367 5.965 -19.609 1 81.94 272 ILE A CA 1
ATOM 2180 C C . ILE A 1 272 ? 8.914 6.895 -20.688 1 81.94 272 ILE A C 1
ATOM 2182 O O . ILE A 1 272 ? 9.656 6.465 -21.578 1 81.94 272 ILE A O 1
ATOM 2186 N N . ARG A 1 273 ? 8.539 8.172 -20.5 1 82.94 273 ARG A N 1
ATOM 2187 C CA . ARG A 1 273 ? 8.977 9.156 -21.484 1 82.94 273 ARG A CA 1
ATOM 2188 C C . ARG A 1 273 ? 10.484 9.352 -21.438 1 82.94 273 ARG A C 1
ATOM 2190 O O . ARG A 1 273 ? 11.109 9.711 -22.438 1 82.94 273 ARG A O 1
ATOM 2197 N N . THR A 1 274 ? 11.07 9.141 -20.266 1 80.56 274 THR A N 1
ATOM 2198 C CA . THR A 1 274 ? 12.508 9.336 -20.109 1 80.56 274 THR A CA 1
ATOM 2199 C C . THR A 1 274 ? 13.281 8.148 -20.672 1 80.56 274 THR A C 1
ATOM 2201 O O . THR A 1 274 ? 14.492 8.242 -20.891 1 80.56 274 THR A O 1
ATOM 2204 N N . MET A 1 275 ? 12.633 7.141 -20.938 1 83 275 MET A N 1
ATOM 2205 C CA . MET A 1 275 ? 13.297 5.941 -21.422 1 83 275 MET A CA 1
ATOM 2206 C C . MET A 1 275 ? 13.523 6.027 -22.938 1 83 275 MET A C 1
ATOM 2208 O O . MET A 1 275 ? 12.75 6.66 -23.656 1 83 275 MET A O 1
ATOM 2212 N N . SER A 1 276 ? 14.633 5.461 -23.312 1 87.12 276 SER A N 1
ATOM 2213 C CA . SER A 1 276 ? 14.945 5.445 -24.75 1 87.12 276 SER A CA 1
ATOM 2214 C C . SER A 1 276 ? 13.938 4.617 -25.531 1 87.12 276 SER A C 1
ATOM 2216 O O . SER A 1 276 ? 13.367 3.656 -25 1 87.12 276 SER A O 1
ATOM 2218 N N . PHE A 1 277 ? 13.734 5.066 -26.75 1 89.81 277 PHE A N 1
ATOM 2219 C CA . PHE A 1 277 ? 12.828 4.34 -27.641 1 89.81 277 PHE A CA 1
ATOM 2220 C C . PHE A 1 277 ? 13.352 2.936 -27.906 1 89.81 277 PHE A C 1
ATOM 2222 O O . PHE A 1 277 ? 14.547 2.746 -28.125 1 89.81 277 PHE A O 1
ATOM 2229 N N . ARG A 1 278 ? 12.523 1.992 -27.828 1 93.19 278 ARG A N 1
ATOM 2230 C CA . ARG A 1 278 ? 12.836 0.595 -28.094 1 93.19 278 ARG A CA 1
ATOM 2231 C C . ARG A 1 278 ? 11.828 -0.009 -29.078 1 93.19 278 ARG A C 1
ATOM 2233 O O . ARG A 1 278 ? 10.625 0.247 -28.969 1 93.19 278 ARG A O 1
ATOM 2240 N N . LYS A 1 279 ? 12.297 -0.818 -29.953 1 93.5 279 LYS A N 1
ATOM 2241 C CA . LYS A 1 279 ? 11.43 -1.527 -30.891 1 93.5 279 LYS A CA 1
ATOM 2242 C C . LYS A 1 279 ? 11.016 -2.887 -30.328 1 93.5 279 LYS A C 1
ATOM 2244 O O . LYS A 1 279 ? 11.828 -3.576 -29.703 1 93.5 279 LYS A O 1
ATOM 2249 N N . LYS A 1 280 ? 9.781 -3.172 -30.625 1 94.5 280 LYS A N 1
ATOM 2250 C CA . LYS A 1 280 ? 9.281 -4.48 -30.203 1 94.5 280 LYS A CA 1
ATOM 2251 C C . LYS A 1 280 ? 10.078 -5.605 -30.844 1 94.5 280 LYS A C 1
ATOM 2253 O O . LYS A 1 280 ? 10.398 -5.547 -32.031 1 94.5 280 LYS A O 1
ATOM 2258 N N . ARG A 1 281 ? 10.461 -6.535 -30.078 1 95.62 281 ARG A N 1
ATOM 2259 C CA . ARG A 1 281 ? 11.109 -7.742 -30.594 1 95.62 281 ARG A CA 1
ATOM 2260 C C . ARG A 1 281 ? 10.102 -8.875 -30.766 1 95.62 281 ARG A C 1
ATOM 2262 O O . ARG A 1 281 ? 9.234 -9.078 -29.906 1 95.62 281 ARG A O 1
ATOM 2269 N N . ALA A 1 282 ? 10.273 -9.523 -31.859 1 94.88 282 ALA A N 1
ATOM 2270 C CA . ALA A 1 282 ? 9.406 -10.68 -32.062 1 94.88 282 ALA A CA 1
ATOM 2271 C C . ALA A 1 282 ? 9.82 -11.844 -31.172 1 94.88 282 ALA A C 1
ATOM 2273 O O . ALA A 1 282 ? 11.008 -12.125 -31 1 94.88 282 ALA A O 1
ATOM 2274 N N . PHE A 1 283 ? 8.828 -12.508 -30.594 1 97.25 283 PHE A N 1
ATOM 2275 C CA . PHE A 1 283 ? 9.109 -13.641 -29.719 1 97.25 283 PHE A CA 1
ATOM 2276 C C . PHE A 1 283 ? 9.773 -14.773 -30.484 1 97.25 283 PHE A C 1
ATOM 2278 O O . PHE A 1 283 ? 10.547 -15.547 -29.922 1 97.25 283 PHE A O 1
ATOM 2285 N N . GLU A 1 284 ? 9.539 -14.797 -31.797 1 96.94 284 GLU A N 1
ATOM 2286 C CA . GLU A 1 284 ? 10.164 -15.797 -32.656 1 96.94 284 GLU A CA 1
ATOM 2287 C C . GLU A 1 284 ? 11.688 -15.664 -32.625 1 96.94 284 GLU A C 1
ATOM 2289 O O . GLU A 1 284 ? 12.406 -16.656 -32.75 1 96.94 284 GLU A O 1
ATOM 2294 N N . THR A 1 285 ? 12.133 -14.461 -32.531 1 96.69 285 THR A N 1
ATOM 2295 C CA . THR A 1 285 ? 13.562 -14.203 -32.469 1 96.69 285 THR A CA 1
ATOM 2296 C C . THR A 1 285 ? 14.148 -14.594 -31.125 1 96.69 285 THR A C 1
ATOM 2298 O O . THR A 1 285 ? 15.289 -15.07 -31.047 1 96.69 285 THR A O 1
ATOM 2301 N N . LEU A 1 286 ? 13.391 -14.438 -30.125 1 96.75 286 LEU A N 1
ATOM 2302 C CA . LEU A 1 286 ? 13.836 -14.758 -28.781 1 96.75 286 LEU A CA 1
ATOM 2303 C C . LEU A 1 286 ? 13.805 -16.266 -28.547 1 96.75 286 LEU A C 1
ATOM 2305 O O . LEU A 1 286 ? 14.641 -16.797 -27.812 1 96.75 286 LEU A O 1
ATOM 2309 N N . TYR A 1 287 ? 12.805 -16.875 -29.188 1 97.44 287 TYR A N 1
ATOM 2310 C CA . TYR A 1 287 ? 12.609 -18.312 -29.031 1 97.44 287 TYR A CA 1
ATOM 2311 C C . TYR A 1 287 ? 12.492 -19 -30.391 1 97.44 287 TYR A C 1
ATOM 2313 O O . TYR A 1 287 ? 11.438 -19.531 -30.734 1 97.44 287 TYR A O 1
ATOM 2321 N N . PRO A 1 288 ? 13.57 -19.156 -31.078 1 96.06 288 PRO A N 1
ATOM 2322 C CA . PRO A 1 288 ? 13.531 -19.625 -32.469 1 96.06 288 PRO A CA 1
ATOM 2323 C C . PRO A 1 288 ? 13.094 -21.078 -32.594 1 96.06 288 PRO A C 1
ATOM 2325 O O . PRO A 1 288 ? 12.562 -21.484 -33.625 1 96.06 288 PRO A O 1
ATOM 2328 N N . LYS A 1 289 ? 13.227 -21.906 -31.578 1 95.69 289 LYS A N 1
ATOM 2329 C CA . LYS A 1 289 ? 12.898 -23.328 -31.656 1 95.69 289 LYS A CA 1
ATOM 2330 C C . LYS A 1 289 ? 11.508 -23.594 -31.109 1 95.69 289 LYS A C 1
ATOM 2332 O O . LYS A 1 289 ? 11.039 -24.734 -31.125 1 95.69 289 LYS A O 1
ATOM 2337 N N . ALA A 1 290 ? 10.859 -22.562 -30.672 1 97.25 290 ALA A N 1
ATOM 2338 C CA . ALA A 1 290 ? 9.578 -22.75 -30 1 97.25 290 ALA A CA 1
ATOM 2339 C C . ALA A 1 290 ? 8.469 -23.047 -31.016 1 97.25 290 ALA A C 1
ATOM 2341 O O . ALA A 1 290 ? 8.539 -22.609 -32.156 1 97.25 290 ALA A O 1
ATOM 2342 N N . ASN A 1 291 ? 7.5 -23.844 -30.594 1 97.62 291 ASN A N 1
ATOM 2343 C CA . ASN A 1 291 ? 6.246 -24.047 -31.312 1 97.62 291 ASN A CA 1
ATOM 2344 C C . ASN A 1 291 ? 5.594 -22.719 -31.703 1 97.62 291 ASN A C 1
ATOM 2346 O O . ASN A 1 291 ? 5.492 -21.812 -30.875 1 97.62 291 ASN A O 1
ATOM 2350 N N . PRO A 1 292 ? 5.277 -22.516 -32.969 1 98.19 292 PRO A N 1
ATOM 2351 C CA . PRO A 1 292 ? 4.633 -21.266 -33.375 1 98.19 292 PRO A CA 1
ATOM 2352 C C . PRO A 1 292 ? 3.404 -20.938 -32.531 1 98.19 292 PRO A C 1
ATOM 2354 O O . PRO A 1 292 ? 3.115 -19.75 -32.312 1 98.19 292 PRO A O 1
ATOM 2357 N N . LEU A 1 293 ? 2.66 -21.953 -32.125 1 98.62 293 LEU A N 1
ATOM 2358 C CA . LEU A 1 293 ? 1.495 -21.703 -31.281 1 98.62 293 LEU A CA 1
ATOM 2359 C C . LEU A 1 293 ? 1.916 -21.188 -29.922 1 98.62 293 LEU A C 1
ATOM 2361 O O . LEU A 1 293 ? 1.197 -20.391 -29.297 1 98.62 293 LEU A O 1
ATOM 2365 N N . ALA A 1 294 ? 3.053 -21.625 -29.422 1 98.69 294 ALA A N 1
ATOM 2366 C CA . ALA A 1 294 ? 3.594 -21.109 -28.172 1 98.69 294 ALA A CA 1
ATOM 2367 C C . ALA A 1 294 ? 3.941 -19.625 -28.312 1 98.69 294 ALA A C 1
ATOM 2369 O O . ALA A 1 294 ? 3.693 -18.828 -27.406 1 98.69 294 ALA A O 1
ATOM 2370 N N . ILE A 1 295 ? 4.523 -19.328 -29.469 1 98.62 295 ILE A N 1
ATOM 2371 C CA . ILE A 1 295 ? 4.879 -17.938 -29.766 1 98.62 295 ILE A CA 1
ATOM 2372 C C . ILE A 1 295 ? 3.625 -17.078 -29.766 1 98.62 295 ILE A C 1
ATOM 2374 O O . ILE A 1 295 ? 3.623 -15.977 -29.203 1 98.62 295 ILE A O 1
ATOM 2378 N N . ASP A 1 296 ? 2.605 -17.562 -30.375 1 98.69 296 ASP A N 1
ATOM 2379 C CA . ASP A 1 296 ? 1.348 -16.812 -30.391 1 98.69 296 ASP A CA 1
ATOM 2380 C C . ASP A 1 296 ? 0.778 -16.672 -28.984 1 98.69 296 ASP A C 1
ATOM 2382 O O . ASP A 1 296 ? 0.237 -15.617 -28.625 1 98.69 296 ASP A O 1
ATOM 2386 N N . PHE A 1 297 ? 0.858 -17.734 -28.219 1 98.81 297 PHE A N 1
ATOM 2387 C CA . PHE A 1 297 ? 0.404 -17.703 -26.844 1 98.81 297 PHE A CA 1
ATOM 2388 C C . PHE A 1 297 ? 1.155 -16.641 -26.047 1 98.81 297 PHE A C 1
ATOM 2390 O O . PHE A 1 297 ? 0.547 -15.875 -25.297 1 98.81 297 PHE A O 1
ATOM 2397 N N . LEU A 1 298 ? 2.475 -16.531 -26.203 1 98.75 298 LEU A N 1
ATOM 2398 C CA . LEU A 1 298 ? 3.283 -15.5 -25.562 1 98.75 298 LEU A CA 1
ATOM 2399 C C . LEU A 1 298 ? 2.822 -14.102 -25.969 1 98.75 298 LEU A C 1
ATOM 2401 O O . LEU A 1 298 ? 2.709 -13.211 -25.141 1 98.75 298 LEU A O 1
ATOM 2405 N N . THR A 1 299 ? 2.523 -13.969 -27.188 1 98.31 299 THR A N 1
ATOM 2406 C CA . THR A 1 299 ? 2.105 -12.688 -27.734 1 98.31 299 THR A CA 1
ATOM 2407 C C . THR A 1 299 ? 0.8 -12.227 -27.094 1 98.31 299 THR A C 1
ATOM 2409 O O . THR A 1 299 ? 0.607 -11.031 -26.859 1 98.31 299 THR A O 1
ATOM 2412 N N . LYS A 1 300 ? -0.067 -13.195 -26.797 1 98.44 300 LYS A N 1
ATOM 2413 C CA . LYS A 1 300 ? -1.389 -12.875 -26.266 1 98.44 300 LYS A CA 1
ATOM 2414 C C . LYS A 1 300 ? -1.342 -12.68 -24.75 1 98.44 300 LYS A C 1
ATOM 2416 O O . LYS A 1 300 ? -2.207 -12.008 -24.188 1 98.44 300 LYS A O 1
ATOM 2421 N N . THR A 1 301 ? -0.331 -13.211 -24.094 1 98.69 301 THR A N 1
ATOM 2422 C CA . THR A 1 301 ? -0.291 -13.164 -22.641 1 98.69 301 THR A CA 1
ATOM 2423 C C . THR A 1 301 ? 0.672 -12.078 -22.156 1 98.69 301 THR A C 1
ATOM 2425 O O . THR A 1 301 ? 0.532 -11.562 -21.047 1 98.69 301 THR A O 1
ATOM 2428 N N . LEU A 1 302 ? 1.664 -11.75 -22.969 1 98.12 302 LEU A N 1
ATOM 2429 C CA . LEU A 1 302 ? 2.652 -10.742 -22.594 1 98.12 302 LEU A CA 1
ATOM 2430 C C . LEU A 1 302 ? 2.414 -9.438 -23.359 1 98.12 302 LEU A C 1
ATOM 2432 O O . LEU A 1 302 ? 3.166 -9.102 -24.266 1 98.12 302 LEU A O 1
ATOM 2436 N N . THR A 1 303 ? 1.432 -8.758 -22.891 1 96.25 303 THR A N 1
ATOM 2437 C CA . THR A 1 303 ? 1.107 -7.457 -23.453 1 96.25 303 THR A CA 1
ATOM 2438 C C . THR A 1 303 ? 1.382 -6.344 -22.453 1 96.25 303 THR A C 1
ATOM 2440 O O . THR A 1 303 ? 1.155 -6.512 -21.25 1 96.25 303 THR A O 1
ATOM 2443 N N . PHE A 1 304 ? 1.808 -5.25 -22.953 1 93.44 304 PHE A N 1
ATOM 2444 C CA . PHE A 1 304 ? 2.021 -4.102 -22.078 1 93.44 304 PHE A CA 1
ATOM 2445 C C . PHE A 1 304 ? 0.706 -3.625 -21.469 1 93.44 304 PHE A C 1
ATOM 2447 O O . PHE A 1 304 ? 0.617 -3.396 -20.266 1 93.44 304 PHE A O 1
ATOM 2454 N N . ASP A 1 305 ? -0.275 -3.488 -22.328 1 89.44 305 ASP A N 1
ATOM 2455 C CA . ASP A 1 305 ? -1.615 -3.086 -21.922 1 89.44 305 ASP A CA 1
ATOM 2456 C C . ASP A 1 305 ? -2.41 -4.277 -21.391 1 89.44 305 ASP A C 1
ATOM 2458 O O . ASP A 1 305 ? -2.713 -5.207 -22.141 1 89.44 305 ASP A O 1
ATOM 2462 N N . PRO A 1 306 ? -2.77 -4.25 -20.109 1 90.88 306 PRO A N 1
ATOM 2463 C CA . PRO A 1 306 ? -3.512 -5.383 -19.562 1 90.88 306 PRO A CA 1
ATOM 2464 C C . PRO A 1 306 ? -4.863 -5.59 -20.234 1 90.88 306 PRO A C 1
ATOM 2466 O O . PRO A 1 306 ? -5.402 -6.699 -20.219 1 90.88 306 PRO A O 1
ATOM 2469 N N . ARG A 1 307 ? -5.387 -4.613 -20.922 1 88.12 307 ARG A N 1
ATOM 2470 C CA . ARG A 1 307 ? -6.684 -4.715 -21.578 1 88.12 307 ARG A CA 1
ATOM 2471 C C . ARG A 1 307 ? -6.594 -5.582 -22.844 1 88.12 307 ARG A C 1
ATOM 2473 O O . ARG A 1 307 ? -7.605 -6.086 -23.328 1 88.12 307 ARG A O 1
ATOM 2480 N N . LYS A 1 308 ? -5.453 -5.688 -23.297 1 93.62 308 LYS A N 1
ATOM 2481 C CA . LYS A 1 308 ? -5.227 -6.461 -24.516 1 93.62 308 LYS A CA 1
ATOM 2482 C C . LYS A 1 308 ? -4.766 -7.879 -24.203 1 93.62 308 LYS A C 1
ATOM 2484 O O . LYS A 1 308 ? -4.602 -8.703 -25.094 1 93.62 308 LYS A O 1
ATOM 2489 N N . ARG A 1 309 ? -4.59 -8.164 -22.953 1 96.5 309 ARG A N 1
ATOM 2490 C CA . ARG A 1 309 ? -4.09 -9.461 -22.516 1 96.5 309 ARG A CA 1
ATOM 2491 C C . ARG A 1 309 ? -5.223 -10.477 -22.422 1 96.5 309 ARG A C 1
ATOM 2493 O O . ARG A 1 309 ? -6.336 -10.141 -22.016 1 96.5 309 ARG A O 1
ATOM 2500 N N . TYR A 1 310 ? -4.973 -11.641 -22.766 1 98.38 310 TYR A N 1
ATOM 2501 C CA . TYR A 1 310 ? -5.961 -12.711 -22.703 1 98.38 310 TYR A CA 1
ATOM 2502 C C . TYR A 1 310 ? -6.438 -12.922 -21.281 1 98.38 310 TYR A C 1
ATOM 2504 O O . TYR A 1 310 ? -5.676 -12.734 -20.328 1 98.38 310 TYR A O 1
ATOM 2512 N N . THR A 1 311 ? -7.68 -13.289 -21.156 1 98 311 THR A N 1
ATOM 2513 C CA . THR A 1 311 ? -8.164 -13.859 -19.891 1 98 311 THR A CA 1
ATOM 2514 C C . THR A 1 311 ? -7.719 -15.312 -19.766 1 98 311 THR A C 1
ATOM 2516 O O . THR A 1 311 ? -7.254 -15.922 -20.719 1 98 311 THR A O 1
ATOM 2519 N N . VAL A 1 312 ? -7.848 -15.828 -18.594 1 98.56 312 VAL A N 1
ATOM 2520 C CA . VAL A 1 312 ? -7.453 -17.219 -18.391 1 98.56 312 VAL A CA 1
ATOM 2521 C C . VAL A 1 312 ? -8.344 -18.141 -19.234 1 98.56 312 VAL A C 1
ATOM 2523 O O . VAL A 1 312 ? -7.887 -19.156 -19.734 1 98.56 312 VAL A O 1
ATOM 2526 N N . GLU A 1 313 ? -9.625 -17.781 -19.422 1 98.19 313 GLU A N 1
ATOM 2527 C CA . GLU A 1 313 ? -10.523 -18.547 -20.281 1 98.19 313 GLU A CA 1
ATOM 2528 C C . GLU A 1 313 ? -10.039 -18.547 -21.734 1 98.19 313 GLU A C 1
ATOM 2530 O O . GLU A 1 313 ? -10.039 -19.594 -22.391 1 98.19 313 GLU A O 1
ATOM 2535 N N . GLN A 1 314 ? -9.688 -17.406 -22.156 1 98.62 314 GLN A N 1
ATOM 2536 C CA . GLN A 1 314 ? -9.156 -17.297 -23.516 1 98.62 314 GLN A CA 1
ATOM 2537 C C . GLN A 1 314 ? -7.871 -18.109 -23.656 1 98.62 314 GLN A C 1
ATOM 2539 O O . GLN A 1 314 ? -7.625 -18.703 -24.703 1 98.62 314 GLN A O 1
ATOM 2544 N N . CYS A 1 315 ? -7.031 -18.141 -22.625 1 98.81 315 CYS A N 1
ATOM 2545 C CA . CYS A 1 315 ? -5.824 -18.953 -22.641 1 98.81 315 CYS A CA 1
ATOM 2546 C C . CYS A 1 315 ? -6.172 -20.438 -22.797 1 98.81 315 CYS A C 1
ATOM 2548 O O . CYS A 1 315 ? -5.555 -21.125 -23.609 1 98.81 315 CYS A O 1
ATOM 2550 N N . LEU A 1 316 ? -7.176 -20.906 -22.062 1 98.69 316 LEU A N 1
ATOM 2551 C CA . LEU A 1 316 ? -7.59 -22.297 -22.109 1 98.69 316 LEU A CA 1
ATOM 2552 C C . LEU A 1 316 ? -8.117 -22.672 -23.484 1 98.69 316 LEU A C 1
ATOM 2554 O O . LEU A 1 316 ? -7.953 -23.812 -23.938 1 98.69 316 LEU A O 1
ATOM 2558 N N . GLU A 1 317 ? -8.688 -21.719 -24.188 1 98.5 317 GLU A N 1
ATOM 2559 C CA . GLU A 1 317 ? -9.258 -21.953 -25.5 1 98.5 317 GLU A CA 1
ATOM 2560 C C . GLU A 1 317 ? -8.195 -21.828 -26.594 1 98.5 317 GLU A C 1
ATOM 2562 O O . GLU A 1 317 ? -8.438 -22.188 -27.75 1 98.5 317 GLU A O 1
ATOM 2567 N N . HIS A 1 318 ? -7.086 -21.297 -26.266 1 98.69 318 HIS A N 1
ATOM 2568 C CA . HIS A 1 318 ? -6.039 -21.078 -27.25 1 98.69 318 HIS A CA 1
ATOM 2569 C C . HIS A 1 318 ? -5.613 -22.391 -27.891 1 98.69 318 HIS A C 1
ATOM 2571 O O . HIS A 1 318 ? -5.496 -23.422 -27.219 1 98.69 318 HIS A O 1
ATOM 2577 N N . PRO A 1 319 ? -5.25 -22.406 -29.188 1 98.69 319 PRO A N 1
ATOM 2578 C CA . PRO A 1 319 ? -4.875 -23.625 -29.906 1 98.69 319 PRO A CA 1
ATOM 2579 C C . PRO A 1 319 ? -3.668 -24.328 -29.281 1 98.69 319 PRO A C 1
ATOM 2581 O O . PRO A 1 319 ? -3.543 -25.547 -29.359 1 98.69 319 PRO A O 1
ATOM 2584 N N . TYR A 1 320 ? -2.824 -23.641 -28.625 1 98.62 320 TYR A N 1
ATOM 2585 C CA . TYR A 1 320 ? -1.649 -24.219 -27.984 1 98.62 320 TYR A CA 1
ATOM 2586 C C . TYR A 1 320 ? -2.053 -25.219 -26.906 1 98.62 320 TYR A C 1
ATOM 2588 O O . TYR A 1 320 ? -1.312 -26.156 -26.625 1 98.62 320 TYR A O 1
ATOM 2596 N N . LEU A 1 321 ? -3.25 -25.047 -26.328 1 98.56 321 LEU A N 1
ATOM 2597 C CA . LEU A 1 321 ? -3.689 -25.906 -25.234 1 98.56 321 LEU A CA 1
ATOM 2598 C C . LEU A 1 321 ? -4.828 -26.812 -25.672 1 98.56 321 LEU A C 1
ATOM 2600 O O . LEU A 1 321 ? -5.488 -27.438 -24.844 1 98.56 321 LEU A O 1
ATOM 2604 N N . ASP A 1 322 ? -5.004 -26.953 -26.938 1 97.81 322 ASP A N 1
ATOM 2605 C CA . ASP A 1 322 ? -6.148 -27.641 -27.516 1 97.81 322 ASP A CA 1
ATOM 2606 C C . ASP A 1 322 ? -6.168 -29.125 -27.109 1 97.81 322 ASP A C 1
ATOM 2608 O O . ASP A 1 322 ? -7.238 -29.703 -26.922 1 97.81 322 ASP A O 1
ATOM 2612 N N . ALA A 1 323 ? -5.066 -29.719 -27 1 96.75 323 ALA A N 1
ATOM 2613 C CA . ALA A 1 323 ? -4.957 -31.141 -26.703 1 96.75 323 ALA A CA 1
ATOM 2614 C C . ALA A 1 323 ? -5.566 -31.469 -25.344 1 96.75 323 ALA A C 1
ATOM 2616 O O . ALA A 1 323 ? -5.996 -32.594 -25.094 1 96.75 323 ALA A O 1
ATOM 2617 N N . TYR A 1 324 ? -5.664 -30.422 -24.484 1 96.94 324 TYR A N 1
ATOM 2618 C CA . TYR A 1 324 ? -6.074 -30.688 -23.109 1 96.94 324 TYR A CA 1
ATOM 2619 C C . TYR A 1 324 ? -7.367 -29.953 -22.766 1 96.94 324 TYR A C 1
ATOM 2621 O O . TYR A 1 324 ? -8.039 -30.281 -21.781 1 96.94 324 TYR A O 1
ATOM 2629 N N . HIS A 1 325 ? -7.707 -28.969 -23.547 1 96.81 325 HIS A N 1
ATOM 2630 C CA . HIS A 1 325 ? -8.844 -28.094 -23.266 1 96.81 325 HIS A CA 1
ATOM 2631 C C . HIS A 1 325 ? -10.141 -28.891 -23.203 1 96.81 325 HIS A C 1
ATOM 2633 O O . HIS A 1 325 ? -10.484 -29.609 -24.141 1 96.81 325 HIS A O 1
ATOM 2639 N N . ASP A 1 326 ? -10.836 -28.781 -22.078 1 96.44 326 ASP A N 1
ATOM 2640 C CA . ASP A 1 326 ? -12.141 -29.391 -21.859 1 96.44 326 ASP A CA 1
ATOM 2641 C C . ASP A 1 326 ? -13.016 -28.531 -20.969 1 96.44 326 ASP A C 1
ATOM 2643 O O . ASP A 1 326 ? -12.953 -28.625 -19.734 1 96.44 326 ASP A O 1
ATOM 2647 N N . PRO A 1 327 ? -13.875 -27.797 -21.578 1 93.38 327 PRO A N 1
ATOM 2648 C CA . PRO A 1 327 ? -14.688 -26.859 -20.812 1 93.38 327 PRO A CA 1
ATOM 2649 C C . PRO A 1 327 ? -15.484 -27.547 -19.703 1 93.38 327 PRO A C 1
ATOM 2651 O O . PRO A 1 327 ? -15.789 -26.922 -18.672 1 93.38 327 PRO A O 1
ATOM 2654 N N . GLU A 1 328 ? -15.789 -28.828 -19.875 1 93.88 328 GLU A N 1
ATOM 2655 C CA . GLU A 1 328 ? -16.609 -29.547 -18.891 1 93.88 328 GLU A CA 1
ATOM 2656 C C . GLU A 1 328 ? -15.758 -30.016 -17.719 1 93.88 328 GLU A C 1
ATOM 2658 O O . GLU A 1 328 ? -16.297 -30.344 -16.656 1 93.88 328 GLU A O 1
ATOM 2663 N N . ASP A 1 329 ? -14.477 -29.969 -17.875 1 94.94 329 ASP A N 1
ATOM 2664 C CA . ASP A 1 329 ? -13.57 -30.438 -16.812 1 94.94 329 ASP A CA 1
ATOM 2665 C C . ASP A 1 329 ? -12.719 -29.281 -16.281 1 94.94 329 ASP A C 1
ATOM 2667 O O . ASP A 1 329 ? -11.633 -29.516 -15.75 1 94.94 329 ASP A O 1
ATOM 2671 N N . GLU A 1 330 ? -13.062 -28.156 -16.531 1 96.94 330 GLU A N 1
ATOM 2672 C CA . GLU A 1 330 ? -12.391 -26.953 -16.047 1 96.94 330 GLU A CA 1
ATOM 2673 C C . GLU A 1 330 ? -13.273 -26.203 -15.047 1 96.94 330 GLU A C 1
ATOM 2675 O O . GLU A 1 330 ? -14.164 -25.453 -15.445 1 96.94 330 GLU A O 1
ATOM 2680 N N . PRO A 1 331 ? -12.945 -26.344 -13.789 1 95.12 331 PRO A N 1
ATOM 2681 C CA . PRO A 1 331 ? -13.875 -25.906 -12.742 1 95.12 331 PRO A CA 1
ATOM 2682 C C . PRO A 1 331 ? -13.953 -24.391 -12.617 1 95.12 331 PRO A C 1
ATOM 2684 O O . PRO A 1 331 ? -12.984 -23.688 -12.93 1 95.12 331 PRO A O 1
ATOM 2687 N N . THR A 1 332 ? -15.031 -23.906 -12.195 1 94.88 332 THR A N 1
ATOM 2688 C CA . THR A 1 332 ? -15.273 -22.547 -11.703 1 94.88 332 THR A CA 1
ATOM 2689 C C . THR A 1 332 ? -15.688 -22.578 -10.242 1 94.88 332 THR A C 1
ATOM 2691 O O . THR A 1 332 ? -16.031 -23.625 -9.703 1 94.88 332 THR A O 1
ATOM 2694 N N . ALA A 1 333 ? -15.492 -21.484 -9.625 1 93.56 333 ALA A N 1
ATOM 2695 C CA . ALA A 1 333 ? -15.867 -21.375 -8.219 1 93.56 333 ALA A CA 1
ATOM 2696 C C . ALA A 1 333 ? -16.797 -20.172 -7.992 1 93.56 333 ALA A C 1
ATOM 2698 O O . ALA A 1 333 ? -16.812 -19.234 -8.797 1 93.56 333 ALA A O 1
ATOM 2699 N N . LYS A 1 334 ? -17.547 -20.312 -6.914 1 89.44 334 LYS A N 1
ATOM 2700 C CA . LYS A 1 334 ? -18.375 -19.188 -6.516 1 89.44 334 LYS A CA 1
ATOM 2701 C C . LYS A 1 334 ? -17.531 -18.031 -6.012 1 89.44 334 LYS A C 1
ATOM 2703 O O . LYS A 1 334 ? -16.516 -18.234 -5.344 1 89.44 334 LYS A O 1
ATOM 2708 N N . PRO A 1 335 ? -17.984 -16.891 -6.305 1 86.94 335 PRO A N 1
ATOM 2709 C CA . PRO A 1 335 ? -17.234 -15.734 -5.797 1 86.94 335 PRO A CA 1
ATOM 2710 C C . PRO A 1 335 ? -17.141 -15.719 -4.273 1 86.94 335 PRO A C 1
ATOM 2712 O O . PRO A 1 335 ? -18.094 -16.109 -3.584 1 86.94 335 PRO A O 1
ATOM 2715 N N . LEU A 1 336 ? -16.016 -15.242 -3.814 1 87.19 336 LEU A N 1
ATOM 2716 C CA . LEU A 1 336 ? -15.82 -15.078 -2.377 1 87.19 336 LEU A CA 1
ATOM 2717 C C . LEU A 1 336 ? -16.812 -14.07 -1.802 1 87.19 336 LEU A C 1
ATOM 2719 O O . LEU A 1 336 ? -17.281 -13.18 -2.514 1 87.19 336 LEU A O 1
ATOM 2723 N N . ASP A 1 337 ? -17.016 -14.305 -0.532 1 83.5 337 ASP A N 1
ATOM 2724 C CA . ASP A 1 337 ? -17.75 -13.273 0.19 1 83.5 337 ASP A CA 1
ATOM 2725 C C . ASP A 1 337 ? -17.047 -11.93 0.104 1 83.5 337 ASP A C 1
ATOM 2727 O O . ASP A 1 337 ? -15.82 -11.859 0.183 1 83.5 337 ASP A O 1
ATOM 2731 N N . GLN A 1 338 ? -17.766 -10.93 0.018 1 73.81 338 GLN A N 1
ATOM 2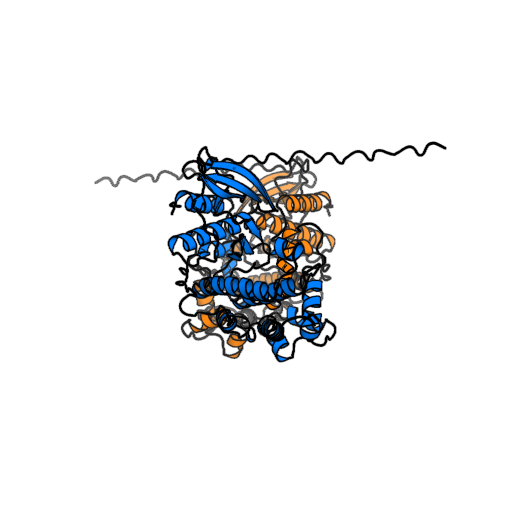732 C CA . GLN A 1 338 ? -17.234 -9.586 -0.152 1 73.81 338 GLN A CA 1
ATOM 2733 C C . GLN A 1 338 ? -16.406 -9.172 1.057 1 73.81 338 GLN A C 1
ATOM 2735 O O . GLN A 1 338 ? -15.508 -8.336 0.939 1 73.81 338 GLN A O 1
ATOM 2740 N N . HIS A 1 339 ? -16.703 -9.789 2.166 1 73.31 339 HIS A N 1
ATOM 2741 C CA . HIS A 1 339 ? -16.016 -9.398 3.395 1 73.31 339 HIS A CA 1
ATOM 2742 C C . HIS A 1 339 ? -14.867 -10.344 3.719 1 73.31 339 HIS A C 1
ATOM 2744 O O . HIS A 1 339 ? -14.25 -10.234 4.777 1 73.31 339 HIS A O 1
ATOM 2750 N N . PHE A 1 340 ? -14.617 -11.203 2.779 1 81.69 340 PHE A N 1
ATOM 2751 C CA . PHE A 1 340 ? -13.633 -12.258 3 1 81.69 340 PHE A CA 1
ATOM 2752 C C . PHE A 1 340 ? -12.273 -11.664 3.355 1 81.69 340 PHE A C 1
ATOM 2754 O O . PHE A 1 340 ? -11.57 -12.188 4.219 1 81.69 340 PHE A O 1
ATOM 2761 N N . PHE A 1 341 ? -11.938 -10.469 2.713 1 76.56 341 PHE A N 1
ATOM 2762 C CA . PHE A 1 341 ? -10.617 -9.859 2.887 1 76.56 341 PHE A CA 1
ATOM 2763 C C . PHE A 1 341 ? -10.727 -8.555 3.67 1 76.56 341 PHE A C 1
ATOM 2765 O O . PHE A 1 341 ? -9.867 -7.684 3.555 1 76.56 341 PHE A O 1
ATOM 2772 N N . ASP A 1 342 ? -11.641 -8.359 4.461 1 72.94 342 ASP A N 1
ATOM 2773 C CA . ASP A 1 342 ? -11.859 -7.113 5.191 1 72.94 342 ASP A CA 1
ATOM 2774 C C . ASP A 1 342 ? -10.664 -6.77 6.066 1 72.94 342 ASP A C 1
ATOM 2776 O O . ASP A 1 342 ? -10.359 -5.594 6.289 1 72.94 342 ASP A O 1
ATOM 2780 N N . PHE A 1 343 ? -10.008 -7.754 6.512 1 73.25 343 PHE A N 1
ATOM 2781 C CA . PHE A 1 343 ? -8.875 -7.523 7.395 1 73.25 343 PHE A CA 1
ATOM 2782 C C . PHE A 1 343 ? -7.762 -6.773 6.664 1 73.25 343 PHE A C 1
ATOM 2784 O O . PHE A 1 343 ? -6.93 -6.121 7.293 1 73.25 343 PHE A O 1
ATOM 2791 N N . ASP A 1 344 ? -7.766 -6.902 5.328 1 71.12 344 ASP A N 1
ATOM 2792 C CA . ASP A 1 344 ? -6.758 -6.223 4.523 1 71.12 344 ASP A CA 1
ATOM 2793 C C . ASP A 1 344 ? -7.008 -4.715 4.488 1 71.12 344 ASP A C 1
ATOM 2795 O O . ASP A 1 344 ? -6.098 -3.934 4.215 1 71.12 344 ASP A O 1
ATOM 2799 N N . LEU A 1 345 ? -8.18 -4.406 4.656 1 62.88 345 LEU A N 1
ATOM 2800 C CA . LEU A 1 345 ? -8.562 -3.002 4.551 1 62.88 345 LEU A CA 1
ATOM 2801 C C . LEU A 1 345 ? -7.969 -2.189 5.699 1 62.88 345 LEU A C 1
ATOM 2803 O O . LEU A 1 345 ? -7.805 -0.974 5.582 1 62.88 345 LEU A O 1
ATOM 2807 N N . TYR A 1 346 ? -7.633 -2.92 6.773 1 59.84 346 TYR A N 1
ATOM 2808 C CA . TYR A 1 346 ? -7.113 -2.223 7.945 1 59.84 346 TYR A CA 1
ATOM 2809 C C . TYR A 1 346 ? -5.648 -2.568 8.18 1 59.84 346 TYR A C 1
ATOM 2811 O O . TYR A 1 346 ? -5.164 -2.496 9.312 1 59.84 346 TYR A O 1
ATOM 2819 N N . LYS A 1 347 ? -5.008 -2.93 7.18 1 62.56 347 LYS A N 1
ATOM 2820 C CA . LYS A 1 347 ? -3.656 -3.461 7.312 1 62.56 347 LYS A CA 1
ATOM 2821 C C . LYS A 1 347 ? -2.719 -2.432 7.941 1 62.56 347 LYS A C 1
ATOM 2823 O O . LYS A 1 347 ? -1.786 -2.793 8.664 1 62.56 347 LYS A O 1
ATOM 2828 N N . ASP A 1 348 ? -2.994 -1.299 7.688 1 57.19 348 ASP A N 1
ATOM 2829 C CA . ASP A 1 348 ? -2.094 -0.267 8.195 1 57.19 348 ASP A CA 1
ATOM 2830 C C . ASP A 1 348 ? -2.383 0.043 9.656 1 57.19 348 ASP A C 1
ATOM 2832 O O . ASP A 1 348 ? -1.545 0.625 10.352 1 57.19 348 ASP A O 1
ATOM 2836 N N . GLU A 1 349 ? -3.557 -0.485 10.078 1 56.94 349 GLU A N 1
ATOM 2837 C CA . GLU A 1 349 ? -3.986 -0.124 11.43 1 56.94 349 GLU A CA 1
ATOM 2838 C C . GLU A 1 349 ? -4.016 -1.344 12.344 1 56.94 349 GLU A C 1
ATOM 2840 O O . GLU A 1 349 ? -4.059 -1.206 13.57 1 56.94 349 GLU A O 1
ATOM 2845 N N . ILE A 1 350 ? -3.959 -2.434 11.758 1 64.81 350 ILE A N 1
ATOM 2846 C CA . ILE A 1 350 ? -4.109 -3.662 12.531 1 64.81 350 ILE A CA 1
ATOM 2847 C C . ILE A 1 350 ? -2.84 -3.926 13.336 1 64.81 350 ILE A C 1
ATOM 2849 O O . ILE A 1 350 ? -1.732 -3.867 12.797 1 64.81 350 ILE A O 1
ATOM 2853 N N . SER A 1 351 ? -3.025 -4.094 14.641 1 69.69 351 SER A N 1
ATOM 2854 C CA . SER A 1 351 ? -1.879 -4.348 15.508 1 69.69 351 SER A CA 1
ATOM 2855 C C . SER A 1 351 ? -1.407 -5.797 15.391 1 69.69 351 SER A C 1
ATOM 2857 O O . SER A 1 351 ? -2.145 -6.656 14.906 1 69.69 351 SER A O 1
ATOM 2859 N N . ARG A 1 352 ? -0.264 -5.969 15.852 1 75.56 352 ARG A N 1
ATOM 2860 C CA . ARG A 1 352 ? 0.295 -7.316 15.891 1 75.56 352 ARG A CA 1
ATOM 2861 C C . ARG A 1 352 ? -0.582 -8.25 16.719 1 75.56 352 ARG A C 1
ATOM 2863 O O . ARG A 1 352 ? -0.813 -9.398 16.328 1 75.56 352 ARG A O 1
ATOM 2870 N N . GLU A 1 353 ? -1.063 -7.691 17.812 1 79 353 GLU A N 1
ATOM 2871 C CA . GLU A 1 353 ? -1.881 -8.508 18.703 1 79 353 GLU A CA 1
ATOM 2872 C C . GLU A 1 353 ? -3.217 -8.867 18.062 1 79 353 GLU A C 1
ATOM 2874 O O . GLU A 1 353 ? -3.709 -9.984 18.219 1 79 353 GLU A O 1
ATOM 2879 N N . GLN A 1 354 ? -3.76 -7.953 17.422 1 79.81 354 GLN A N 1
ATOM 2880 C CA . GLN A 1 354 ? -5.016 -8.219 16.734 1 79.81 354 GLN A CA 1
ATOM 2881 C C . GLN A 1 354 ? -4.832 -9.266 15.633 1 79.81 354 GLN A C 1
ATOM 2883 O O . GLN A 1 354 ? -5.672 -10.148 15.469 1 79.81 354 GLN A O 1
ATOM 2888 N N . LEU A 1 355 ? -3.762 -9.133 14.914 1 83.44 355 LEU A N 1
ATOM 2889 C CA . LEU A 1 355 ? -3.455 -10.117 13.883 1 83.44 355 LEU A CA 1
ATOM 2890 C C . LEU A 1 355 ? -3.236 -11.5 14.492 1 83.44 355 LEU A C 1
ATOM 2892 O O . LEU A 1 355 ? -3.688 -12.508 13.945 1 83.44 355 LEU A O 1
ATOM 2896 N N . ARG A 1 356 ? -2.514 -11.438 15.562 1 88.88 356 ARG A N 1
ATOM 2897 C CA . ARG A 1 356 ? -2.277 -12.68 16.281 1 88.88 356 ARG A CA 1
ATOM 2898 C C . ARG A 1 356 ? -3.592 -13.336 16.703 1 88.88 356 ARG A C 1
ATOM 2900 O O . ARG A 1 356 ? -3.758 -14.547 16.578 1 88.88 356 ARG A O 1
ATOM 2907 N N . ARG A 1 357 ? -4.535 -12.594 17.141 1 90.62 357 ARG A N 1
ATOM 2908 C CA . ARG A 1 357 ? -5.848 -13.094 17.531 1 90.62 357 ARG A CA 1
ATOM 2909 C C . ARG A 1 357 ? -6.609 -13.641 16.344 1 90.62 357 ARG A C 1
ATOM 2911 O O . ARG A 1 357 ? -7.227 -14.711 16.422 1 90.62 357 ARG A O 1
ATOM 2918 N N . MET A 1 358 ? -6.559 -12.93 15.312 1 89.38 358 MET A N 1
ATOM 2919 C CA . MET A 1 358 ? -7.25 -13.367 14.102 1 89.38 358 MET A CA 1
ATOM 2920 C C . MET A 1 358 ? -6.676 -14.688 13.594 1 89.38 358 MET A C 1
ATOM 2922 O O . MET A 1 358 ? -7.422 -15.578 13.195 1 89.38 358 MET A O 1
ATOM 2926 N N . LEU A 1 359 ? -5.363 -14.758 13.586 1 92.94 359 LEU A N 1
ATOM 2927 C CA . LEU A 1 359 ? -4.707 -15.992 13.164 1 92.94 359 LEU A CA 1
ATOM 2928 C C . LEU A 1 359 ? -5.09 -17.156 14.078 1 92.94 359 LEU A C 1
ATOM 2930 O O . LEU A 1 359 ? -5.402 -18.25 13.602 1 92.94 359 LEU A O 1
ATOM 2934 N N . TYR A 1 360 ? -5.047 -16.844 15.336 1 94.44 360 TYR A N 1
ATOM 2935 C CA . TYR A 1 360 ? -5.414 -17.859 16.312 1 94.44 360 TYR A CA 1
ATOM 2936 C C . TYR A 1 360 ? -6.828 -18.375 16.078 1 94.44 360 TYR A C 1
ATOM 2938 O O . TYR A 1 360 ? -7.059 -19.594 16.031 1 94.44 360 TYR A O 1
ATOM 2946 N N . ASP A 1 361 ? -7.742 -17.5 15.891 1 93.12 361 ASP A N 1
ATOM 2947 C CA . ASP A 1 361 ? -9.141 -17.844 15.664 1 93.12 361 ASP A CA 1
ATOM 2948 C C . ASP A 1 361 ? -9.305 -18.688 14.398 1 93.12 361 ASP A C 1
ATOM 2950 O O . ASP A 1 361 ? -10.094 -19.641 14.375 1 93.12 361 ASP A O 1
ATOM 2954 N N . GLU A 1 362 ? -8.547 -18.312 13.398 1 91.94 362 GLU A N 1
ATOM 2955 C CA . GLU A 1 362 ? -8.602 -19.062 12.148 1 91.94 362 GLU A CA 1
ATOM 2956 C C . GLU A 1 362 ? -8.086 -20.484 12.328 1 91.94 362 GLU A C 1
ATOM 2958 O O . GLU A 1 362 ? -8.625 -21.422 11.75 1 91.94 362 GLU A O 1
ATOM 2963 N N . ILE A 1 363 ? -7.07 -20.625 13.07 1 93.56 363 ILE A N 1
ATOM 2964 C CA . ILE A 1 363 ? -6.43 -21.922 13.258 1 93.56 363 ILE A CA 1
ATOM 2965 C C . ILE A 1 363 ? -7.328 -22.828 14.094 1 93.56 363 ILE A C 1
ATOM 2967 O O . ILE A 1 363 ? -7.57 -23.984 13.734 1 93.56 363 ILE A O 1
ATOM 2971 N N . VAL A 1 364 ? -7.867 -22.281 15.172 1 92.81 364 VAL A N 1
ATOM 2972 C CA . VAL A 1 364 ? -8.625 -23.109 16.109 1 92.81 364 VAL A CA 1
ATOM 2973 C C . VAL A 1 364 ? -9.977 -23.484 15.5 1 92.81 364 VAL A C 1
ATOM 2975 O O . VAL A 1 364 ? -10.562 -24.5 15.859 1 92.81 364 VAL A O 1
ATOM 2978 N N . SER A 1 365 ? -10.461 -22.703 14.586 1 89.88 365 SER A N 1
ATOM 2979 C CA . SER A 1 365 ? -11.758 -22.953 13.969 1 89.88 365 SER A CA 1
ATOM 2980 C C . SER A 1 365 ? -11.633 -23.953 12.82 1 89.88 365 SER A C 1
ATOM 2982 O O . SER A 1 365 ? -12.633 -24.344 12.219 1 89.88 365 SER A O 1
ATOM 2984 N N . PHE A 1 366 ? -10.383 -24.344 12.508 1 89.69 366 PHE A N 1
ATOM 2985 C CA . PHE A 1 366 ? -10.172 -25.234 11.375 1 89.69 366 PHE A CA 1
ATOM 2986 C C . PHE A 1 366 ? -10.695 -26.641 11.68 1 89.69 366 PHE A C 1
ATOM 2988 O O . PHE A 1 366 ? -10.438 -27.188 12.758 1 89.69 366 PHE A O 1
ATOM 2995 N N . GLN A 1 367 ? -11.484 -27.141 10.727 1 81.19 367 GLN A N 1
ATOM 2996 C CA . GLN A 1 367 ? -11.945 -28.531 10.773 1 81.19 367 GLN A CA 1
ATOM 2997 C C . GLN A 1 367 ? -11.273 -29.375 9.695 1 81.19 367 GLN A C 1
ATOM 2999 O O . GLN A 1 367 ? -11.367 -29.062 8.508 1 81.19 367 GLN A O 1
ATOM 3004 N N . ARG A 1 368 ? -10.594 -30.438 10.188 1 78.81 368 ARG A N 1
ATOM 3005 C CA . ARG A 1 368 ? -9.914 -31.328 9.25 1 78.81 368 ARG A CA 1
ATOM 3006 C C . ARG A 1 368 ? -10.906 -31.906 8.234 1 78.81 368 ARG A C 1
ATOM 3008 O O . ARG A 1 368 ? -12.031 -32.25 8.594 1 78.81 368 ARG A O 1
ATOM 3015 N N . PRO A 1 369 ? -10.461 -31.812 6.934 1 68.62 369 PRO A N 1
ATOM 3016 C CA . PRO A 1 369 ? -11.367 -32.438 5.953 1 68.62 369 PRO A CA 1
ATOM 3017 C C . PRO A 1 369 ? -11.555 -33.906 6.18 1 68.62 369 PRO A C 1
ATOM 3019 O O . PRO A 1 369 ? -10.68 -34.594 6.734 1 68.62 369 PRO A O 1
ATOM 3022 N N . MET B 1 1 ? -42.188 11.438 51.438 1 27.03 1 MET B N 1
ATOM 3023 C CA . MET B 1 1 ? -41.469 10.461 50.625 1 27.03 1 MET B CA 1
ATOM 3024 C C . MET B 1 1 ? -40.125 11.008 50.188 1 27.03 1 MET B C 1
ATOM 3026 O O . MET B 1 1 ? -40.031 12.039 49.5 1 27.03 1 MET B O 1
ATOM 3030 N N . SER B 1 2 ? -39 10.797 50.969 1 25.14 2 SER B N 1
ATOM 3031 C CA . SER B 1 2 ? -37.656 11.328 51.156 1 25.14 2 SER B CA 1
ATOM 3032 C C . SER B 1 2 ? -36.75 10.945 50 1 25.14 2 SER B C 1
ATOM 3034 O O . SER B 1 2 ? -36.594 9.758 49.688 1 25.14 2 SER B O 1
ATOM 3036 N N . VAL B 1 3 ? -36.781 11.781 48.938 1 29.67 3 VAL B N 1
ATOM 3037 C CA . VAL B 1 3 ? -36.031 11.656 47.688 1 29.67 3 VAL B CA 1
ATOM 3038 C C . VAL B 1 3 ? -34.531 11.445 48 1 29.67 3 VAL B C 1
ATOM 3040 O O . VAL B 1 3 ? -33.906 12.32 48.594 1 29.67 3 VAL B O 1
ATOM 3043 N N . GLN B 1 4 ? -34.125 10.156 48.312 1 28.95 4 GLN B N 1
ATOM 3044 C CA . GLN B 1 4 ? -32.75 9.805 48.656 1 28.95 4 GLN B CA 1
ATOM 3045 C C . GLN B 1 4 ? -31.781 10.242 47.594 1 28.95 4 GLN B C 1
ATOM 3047 O O . GLN B 1 4 ? -31.969 9.93 46.406 1 28.95 4 GLN B O 1
ATOM 3052 N N . GLU B 1 5 ? -31.047 11.312 47.781 1 28.91 5 GLU B N 1
ATOM 3053 C CA . GLU B 1 5 ? -30 11.992 47.031 1 28.91 5 GLU B CA 1
ATOM 3054 C C . GLU B 1 5 ? -28.859 11.031 46.688 1 28.91 5 GLU B C 1
ATOM 3056 O O . GLU B 1 5 ? -28.156 10.547 47.562 1 28.91 5 GLU B O 1
ATOM 3061 N N . LYS B 1 6 ? -29.203 10.117 45.75 1 32.22 6 LYS B N 1
ATOM 3062 C CA . LYS B 1 6 ? -28.156 9.148 45.375 1 32.22 6 LYS B CA 1
ATOM 3063 C C . LYS B 1 6 ? -26.844 9.852 45.031 1 32.22 6 LYS B C 1
ATOM 3065 O O . LYS B 1 6 ? -26.812 10.695 44.156 1 32.22 6 LYS B O 1
ATOM 3070 N N . THR B 1 7 ? -25.891 9.992 45.938 1 29.53 7 THR B N 1
ATOM 3071 C CA . THR B 1 7 ? -24.484 10.414 45.875 1 29.53 7 THR B CA 1
ATOM 3072 C C . THR B 1 7 ? -23.734 9.641 44.781 1 29.53 7 THR B C 1
ATOM 3074 O O . THR B 1 7 ? -23.625 8.414 44.875 1 29.53 7 THR B O 1
ATOM 3077 N N . THR B 1 8 ? -23.891 10.047 43.594 1 27.16 8 THR B N 1
ATOM 3078 C CA . THR B 1 8 ? -23.203 9.469 42.438 1 27.16 8 THR B CA 1
ATOM 3079 C C . THR B 1 8 ? -21.719 9.297 42.75 1 27.16 8 THR B C 1
ATOM 3081 O O . THR B 1 8 ? -21.047 10.25 43.156 1 27.16 8 THR B O 1
ATOM 3084 N N . ARG B 1 9 ? -21.25 8.078 43.156 1 31.52 9 ARG B N 1
ATOM 3085 C CA . ARG B 1 9 ? -19.891 7.641 43.438 1 31.52 9 ARG B CA 1
ATOM 3086 C C . ARG B 1 9 ? -18.906 8.203 42.438 1 31.52 9 ARG B C 1
ATOM 3088 O O . ARG B 1 9 ? -19.141 8.117 41.219 1 31.52 9 ARG B O 1
ATOM 3095 N N . GLY B 1 10 ? -18.078 9.211 42.781 1 26.31 10 GLY B N 1
ATOM 3096 C CA . GLY B 1 10 ? -17 9.93 42.125 1 26.31 10 GLY B CA 1
ATOM 3097 C C . GLY B 1 10 ? -16.047 9.016 41.375 1 26.31 10 GLY B C 1
ATOM 3098 O O . GLY B 1 10 ? -15.555 8.039 41.938 1 26.31 10 GLY B O 1
ATOM 3099 N N . SER B 1 11 ? -16.312 8.75 40.094 1 30.36 11 SER B N 1
ATOM 3100 C CA . SER B 1 11 ? -15.414 7.977 39.25 1 30.36 11 SER B CA 1
ATOM 3101 C C . SER B 1 11 ? -13.953 8.297 39.562 1 30.36 11 SER B C 1
ATOM 3103 O O . SER B 1 11 ? -13.547 9.461 39.562 1 30.36 11 SER B O 1
ATOM 3105 N N . SER B 1 12 ? -13.367 7.594 40.531 1 32.25 12 SER B N 1
ATOM 3106 C CA . SER B 1 12 ? -11.961 7.672 40.938 1 32.25 12 SER B CA 1
ATOM 3107 C C . SER B 1 12 ? -11.062 7.895 39.719 1 32.25 12 SER B C 1
ATOM 3109 O O . SER B 1 12 ? -11.148 7.156 38.719 1 32.25 12 SER B O 1
ATOM 3111 N N . ALA B 1 13 ? -10.797 9.133 39.375 1 33.94 13 ALA B N 1
ATOM 3112 C CA . ALA B 1 13 ? -9.758 9.547 38.438 1 33.94 13 ALA B CA 1
ATOM 3113 C C . ALA B 1 13 ? -8.555 8.617 38.5 1 33.94 13 ALA B C 1
ATOM 3115 O O . ALA B 1 13 ? -7.898 8.508 39.531 1 33.94 13 ALA B O 1
ATOM 3116 N N . ALA B 1 14 ? -8.57 7.473 37.875 1 34.5 14 ALA B N 1
ATOM 3117 C CA . ALA B 1 14 ? -7.445 6.551 37.781 1 34.5 14 ALA B CA 1
ATOM 3118 C C . ALA B 1 14 ? -6.117 7.301 37.812 1 34.5 14 ALA B C 1
ATOM 3120 O O . ALA B 1 14 ? -6.012 8.414 37.281 1 34.5 14 ALA B O 1
ATOM 3121 N N . ALA B 1 15 ? -5.23 7.078 38.656 1 35.75 15 ALA B N 1
ATOM 3122 C CA . ALA B 1 15 ? -3.887 7.641 38.781 1 35.75 15 ALA B CA 1
ATOM 3123 C C . ALA B 1 15 ? -3.221 7.797 37.406 1 35.75 15 ALA B C 1
ATOM 3125 O O . ALA B 1 15 ? -3.332 6.914 36.562 1 35.75 15 ALA B O 1
ATOM 3126 N N . PRO B 1 16 ? -2.973 8.984 36.969 1 41.12 16 PRO B N 1
ATOM 3127 C CA . PRO B 1 16 ? -2.303 9.117 35.656 1 41.12 16 PRO B CA 1
ATOM 3128 C C . PRO B 1 16 ? -1.281 8.008 35.406 1 41.12 16 PRO B C 1
ATOM 3130 O O . PRO B 1 16 ? -0.546 7.625 36.312 1 41.12 16 PRO B O 1
ATOM 3133 N N . ARG B 1 17 ? -1.41 7.027 34.719 1 47.53 17 ARG B N 1
ATOM 3134 C CA . ARG B 1 17 ? -0.445 5.992 34.344 1 47.53 17 ARG B CA 1
ATOM 3135 C C . ARG B 1 17 ? 0.967 6.566 34.281 1 47.53 17 ARG B C 1
ATOM 3137 O O . ARG B 1 17 ? 1.193 7.59 33.625 1 47.53 17 ARG B O 1
ATOM 3144 N N . LYS B 1 18 ? 1.776 6.426 35.312 1 55.72 18 LYS B N 1
ATOM 3145 C CA . LYS B 1 18 ? 3.178 6.82 35.438 1 55.72 18 LYS B CA 1
ATOM 3146 C C . LYS B 1 18 ? 4.004 6.27 34.281 1 55.72 18 LYS B C 1
ATOM 3148 O O . LYS B 1 18 ? 4.32 5.078 34.25 1 55.72 18 LYS B O 1
ATOM 3153 N N . VAL B 1 19 ? 3.832 6.879 33.094 1 69.69 19 VAL B N 1
ATOM 3154 C CA . VAL B 1 19 ? 4.707 6.5 31.984 1 69.69 19 VAL B CA 1
ATOM 3155 C C . VAL B 1 19 ? 6.141 6.926 32.281 1 69.69 19 VAL B C 1
ATOM 3157 O O . VAL B 1 19 ? 6.387 8.078 32.656 1 69.69 19 VAL B O 1
ATOM 3160 N N . ARG B 1 20 ? 6.953 5.973 32.438 1 81.69 20 ARG B N 1
ATOM 3161 C CA . ARG B 1 20 ? 8.367 6.211 32.719 1 81.69 20 ARG B CA 1
ATOM 3162 C C . ARG B 1 20 ? 9.07 6.742 31.453 1 81.69 20 ARG B C 1
ATOM 3164 O O . ARG B 1 20 ? 8.844 6.254 30.359 1 81.69 20 ARG B O 1
ATOM 3171 N N . PHE B 1 21 ? 9.75 7.867 31.547 1 89.5 21 PHE B N 1
ATOM 3172 C CA . PHE B 1 21 ? 10.547 8.477 30.5 1 89.5 21 PHE B CA 1
ATOM 3173 C C . PHE B 1 21 ? 12.031 8.359 30.797 1 89.5 21 PHE B C 1
ATOM 3175 O O . PHE B 1 21 ? 12.492 8.82 31.844 1 89.5 21 PHE B O 1
ATOM 3182 N N . ASN B 1 22 ? 12.758 7.691 29.984 1 88.94 22 ASN B N 1
ATOM 3183 C CA . ASN B 1 22 ? 14.203 7.559 30.125 1 88.94 22 ASN B CA 1
ATOM 3184 C C . ASN B 1 22 ? 14.938 8.648 29.344 1 88.94 22 ASN B C 1
ATOM 3186 O O . ASN B 1 22 ? 15.555 8.375 28.312 1 88.94 22 ASN B O 1
ATOM 3190 N N . VAL B 1 23 ? 14.977 9.844 29.844 1 91.5 23 VAL B N 1
ATOM 3191 C CA . VAL B 1 23 ? 15.492 10.977 29.078 1 91.5 23 VAL B CA 1
ATOM 3192 C C . VAL B 1 23 ? 16.734 11.547 29.766 1 91.5 23 VAL B C 1
ATOM 3194 O O . VAL B 1 23 ? 17.188 12.641 29.422 1 91.5 23 VAL B O 1
ATOM 3197 N N . GLY B 1 24 ? 17.359 10.898 30.688 1 86.44 24 GLY B N 1
ATOM 3198 C CA . GLY B 1 24 ? 18.562 11.359 31.359 1 86.44 24 GLY B CA 1
ATOM 3199 C C . GLY B 1 24 ? 18.297 12.453 32.375 1 86.44 24 GLY B C 1
ATOM 3200 O O . GLY B 1 24 ? 17.141 12.805 32.625 1 86.44 24 GLY B O 1
ATOM 3201 N N . SER B 1 25 ? 19.375 13.008 32.906 1 90.31 25 SER B N 1
ATOM 3202 C CA . SER B 1 25 ? 19.266 13.969 33.969 1 90.31 25 SER B CA 1
ATOM 3203 C C . SER B 1 25 ? 19.109 15.391 33.438 1 90.31 25 SER B C 1
ATOM 3205 O O . SER B 1 25 ? 18.719 16.297 34.188 1 90.31 25 SER B O 1
ATOM 3207 N N . GLU B 1 26 ? 19.297 15.523 32.25 1 93.75 26 GLU B N 1
ATOM 3208 C CA . GLU B 1 26 ? 19.266 16.859 31.672 1 93.75 26 GLU B CA 1
ATOM 3209 C C . GLU B 1 26 ? 17.828 17.359 31.516 1 93.75 26 GLU B C 1
ATOM 3211 O O . GLU B 1 26 ? 17.609 18.562 31.328 1 93.75 26 GLU B O 1
ATOM 3216 N N . TYR B 1 27 ? 16.922 16.453 31.578 1 95.88 27 TYR B N 1
ATOM 3217 C CA . TYR B 1 27 ? 15.523 16.844 31.375 1 95.88 27 TYR B CA 1
ATOM 3218 C C . TYR B 1 27 ? 14.68 16.484 32.594 1 95.88 27 TYR B C 1
ATOM 3220 O O . TYR B 1 27 ? 14.828 15.398 33.156 1 95.88 27 TYR B O 1
ATOM 3228 N N . GLN B 1 28 ? 13.836 17.422 33 1 95.75 28 GLN B N 1
ATOM 3229 C CA . GLN B 1 28 ? 12.875 17.203 34.062 1 95.75 28 GLN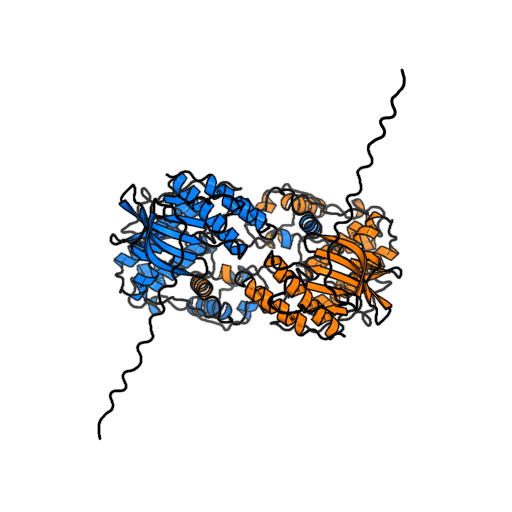 B CA 1
ATOM 3230 C C . GLN B 1 28 ? 11.445 17.156 33.531 1 95.75 28 GLN B C 1
ATOM 3232 O O . GLN B 1 28 ? 10.938 18.172 33.031 1 95.75 28 GLN B O 1
ATOM 3237 N N . ILE B 1 29 ? 10.805 16.062 33.688 1 95.12 29 ILE B N 1
ATOM 3238 C CA . ILE B 1 29 ? 9.445 15.906 33.188 1 95.12 29 ILE B CA 1
ATOM 3239 C C . ILE B 1 29 ? 8.484 16.719 34.031 1 95.12 29 ILE B C 1
ATOM 3241 O O . ILE B 1 29 ? 8.57 16.719 35.281 1 95.12 29 ILE B O 1
ATOM 3245 N N . VAL B 1 30 ? 7.59 17.391 33.438 1 94.25 30 VAL B N 1
ATOM 3246 C CA . VAL B 1 30 ? 6.656 18.25 34.156 1 94.25 30 VAL B CA 1
ATOM 3247 C C . VAL B 1 30 ? 5.25 17.656 34.094 1 94.25 30 VAL B C 1
ATOM 3249 O O . VAL B 1 30 ? 4.68 17.266 35.125 1 94.25 30 VAL B O 1
ATOM 3252 N N . ASP B 1 31 ? 4.719 17.562 32.781 1 93.12 31 ASP B N 1
ATOM 3253 C CA . ASP B 1 31 ? 3.342 17.109 32.625 1 93.12 31 ASP B CA 1
ATOM 3254 C C . ASP B 1 31 ? 3.148 16.375 31.312 1 93.12 31 ASP B C 1
ATOM 3256 O O . ASP B 1 31 ? 3.828 16.672 30.328 1 93.12 31 ASP B O 1
ATOM 3260 N N . VAL B 1 32 ? 2.141 15.523 31.328 1 91.25 32 VAL B N 1
ATOM 3261 C CA . VAL B 1 32 ? 1.703 14.891 30.078 1 91.25 32 VAL B CA 1
ATOM 3262 C C . VAL B 1 32 ? 0.818 15.859 29.297 1 91.25 32 VAL B C 1
ATOM 3264 O O . VAL B 1 32 ? -0.145 16.406 29.844 1 91.25 32 VAL B O 1
ATOM 3267 N N . ILE B 1 33 ? 1.127 16.062 28.094 1 88.56 33 ILE B N 1
ATOM 3268 C CA . ILE B 1 33 ? 0.357 17.047 27.328 1 88.56 33 ILE B CA 1
ATOM 3269 C C . ILE B 1 33 ? -0.43 16.328 26.234 1 88.56 33 ILE B C 1
ATOM 3271 O O . ILE B 1 33 ? -1.365 16.906 25.672 1 88.56 33 ILE B O 1
ATOM 3275 N N . GLY B 1 34 ? -0.049 15.148 25.859 1 83.75 34 GLY B N 1
ATOM 3276 C CA . GLY B 1 34 ? -0.79 14.398 24.859 1 83.75 34 GLY B CA 1
ATOM 3277 C C . GLY B 1 34 ? -0.48 12.914 24.875 1 83.75 34 GLY B C 1
ATOM 3278 O O . GLY B 1 34 ? 0.646 12.516 25.188 1 83.75 34 GLY B O 1
ATOM 3279 N N . GLU B 1 35 ? -1.565 12.117 24.547 1 79 35 GLU B N 1
ATOM 3280 C CA . GLU B 1 35 ? -1.414 10.672 24.453 1 79 35 GLU B CA 1
ATOM 3281 C C . GLU B 1 35 ? -2.191 10.109 23.266 1 79 35 GLU B C 1
ATOM 3283 O O . GLU B 1 35 ? -3.324 10.523 23 1 79 35 GLU B O 1
ATOM 3288 N N . GLY B 1 36 ? -1.444 9.32 22.469 1 68 36 GLY B N 1
ATOM 3289 C CA . GLY B 1 36 ? -2.105 8.656 21.359 1 68 3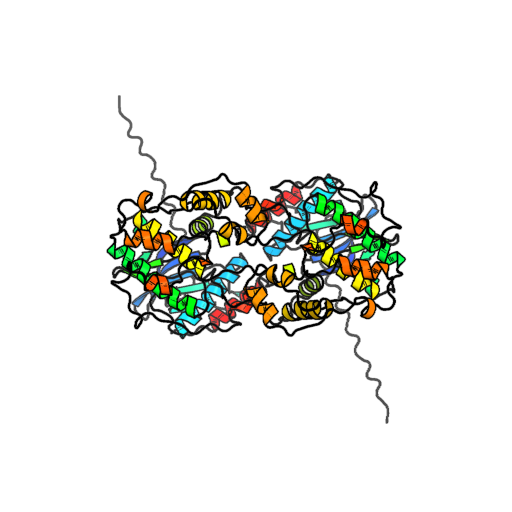6 GLY B CA 1
ATOM 3290 C C . GLY B 1 36 ? -1.579 7.254 21.109 1 68 36 GLY B C 1
ATOM 3291 O O . GLY B 1 36 ? -0.843 6.703 21.922 1 68 36 GLY B O 1
ATOM 3292 N N . ALA B 1 37 ? -2.037 6.676 19.984 1 61.09 37 ALA B N 1
ATOM 3293 C CA . ALA B 1 37 ? -1.681 5.309 19.625 1 61.09 37 ALA B CA 1
ATOM 3294 C C . ALA B 1 37 ? -0.183 5.184 19.359 1 61.09 37 ALA B C 1
ATOM 3296 O O . ALA B 1 37 ? 0.398 4.109 19.531 1 61.09 37 ALA B O 1
ATOM 3297 N N . TYR B 1 38 ? 0.404 6.367 19.109 1 65.62 38 TYR B N 1
ATOM 3298 C CA . TYR B 1 38 ? 1.778 6.316 18.625 1 65.62 38 TYR B CA 1
ATOM 3299 C C . TYR B 1 38 ? 2.756 6.758 19.703 1 65.62 38 TYR B C 1
ATOM 3301 O O . TYR B 1 38 ? 3.973 6.715 19.5 1 65.62 38 TYR B O 1
ATOM 3309 N N . GLY B 1 39 ? 2.199 7.191 20.766 1 77.56 39 GLY B N 1
ATOM 3310 C CA . GLY B 1 39 ? 3.133 7.625 21.797 1 77.56 39 GLY B CA 1
ATOM 3311 C C . GLY B 1 39 ? 2.543 8.648 22.734 1 77.56 39 GLY B C 1
ATOM 3312 O O . GLY B 1 39 ? 1.326 8.844 22.766 1 77.56 39 GLY B O 1
ATOM 3313 N N . VAL B 1 40 ? 3.443 9.078 23.609 1 88.69 40 VAL B N 1
ATOM 3314 C CA . VAL B 1 40 ? 3.074 10.039 24.641 1 88.69 40 VAL B CA 1
ATOM 3315 C C . VAL B 1 40 ? 3.965 11.273 24.547 1 88.69 40 VAL B C 1
ATOM 3317 O O . VAL B 1 40 ? 5.164 11.164 24.281 1 88.69 40 VAL B O 1
ATOM 3320 N N . VAL B 1 41 ? 3.311 12.414 24.641 1 92.62 41 VAL B N 1
ATOM 3321 C CA . VAL B 1 41 ? 4.062 13.664 24.641 1 92.62 41 VAL B CA 1
ATOM 3322 C C . VAL B 1 41 ? 3.982 14.32 26.016 1 92.62 41 VAL B C 1
ATOM 3324 O O . VAL B 1 41 ? 2.902 14.422 26.609 1 92.62 41 VAL B O 1
ATOM 3327 N N . VAL B 1 42 ? 5.145 14.781 26.547 1 94.94 42 VAL B N 1
ATOM 3328 C CA . VAL B 1 42 ? 5.191 15.445 27.844 1 94.94 42 VAL B CA 1
ATOM 3329 C C . VAL B 1 42 ? 5.875 16.797 27.703 1 94.94 42 VAL B C 1
ATOM 3331 O O . VAL B 1 42 ? 6.66 17.016 26.781 1 94.94 42 VAL B O 1
ATOM 3334 N N . SER B 1 43 ? 5.469 17.672 28.562 1 95.75 43 SER B N 1
ATOM 3335 C CA . SER B 1 43 ? 6.262 18.875 28.766 1 95.75 43 SER B CA 1
ATOM 3336 C C . SER B 1 43 ? 7.418 18.625 29.734 1 95.75 43 SER B C 1
ATOM 3338 O O . SER B 1 43 ? 7.273 17.859 30.703 1 95.75 43 SER B O 1
ATOM 3340 N N . ALA B 1 44 ? 8.516 19.234 29.453 1 97.12 44 ALA B N 1
ATOM 3341 C CA . ALA B 1 44 ? 9.703 19.062 30.281 1 97.12 44 ALA B CA 1
ATOM 3342 C C . ALA B 1 44 ? 10.539 20.328 30.312 1 97.12 44 ALA B C 1
ATOM 3344 O O . ALA B 1 44 ? 10.289 21.266 29.562 1 97.12 44 ALA B O 1
ATOM 3345 N N . ILE B 1 45 ? 11.398 20.359 31.312 1 97.25 45 ILE B N 1
ATOM 3346 C CA . ILE B 1 45 ? 12.352 21.469 31.438 1 97.25 45 ILE B CA 1
ATOM 3347 C C . ILE B 1 45 ? 13.766 20.953 31.125 1 97.25 45 ILE B C 1
ATOM 3349 O O . ILE B 1 45 ? 14.219 19.969 31.703 1 97.25 45 ILE B O 1
ATOM 3353 N N . HIS B 1 46 ? 14.367 21.562 30.125 1 96.69 46 HIS B N 1
ATOM 3354 C CA . HIS B 1 46 ? 15.805 21.375 29.953 1 96.69 46 HIS B CA 1
ATOM 3355 C C . HIS B 1 46 ? 16.594 22.094 31.031 1 96.69 46 HIS B C 1
ATOM 3357 O O . HIS B 1 46 ? 16.766 23.312 30.984 1 96.69 46 HIS B O 1
ATOM 3363 N N . ARG B 1 47 ? 17.25 21.391 31.844 1 95.56 47 ARG B N 1
ATOM 3364 C CA . ARG B 1 47 ? 17.828 21.938 33.062 1 95.56 47 ARG B CA 1
ATOM 3365 C C . ARG B 1 47 ? 18.969 22.906 32.781 1 95.56 47 ARG B C 1
ATOM 3367 O O . ARG B 1 47 ? 19.031 24 33.344 1 95.56 47 ARG B O 1
ATOM 3374 N N . PRO B 1 48 ? 19.859 22.453 31.906 1 94.94 48 PRO B N 1
ATOM 3375 C CA . PRO B 1 48 ? 21 23.328 31.656 1 94.94 48 PRO B CA 1
ATOM 3376 C C . PRO B 1 48 ? 20.578 24.719 31.156 1 94.94 48 PRO B C 1
ATOM 3378 O O . PRO B 1 48 ? 21.172 25.719 31.531 1 94.94 48 PRO B O 1
ATOM 3381 N N . SER B 1 49 ? 19.562 24.797 30.359 1 94.56 49 SER B N 1
ATOM 3382 C CA . SER B 1 49 ? 19.141 26.078 29.781 1 94.56 49 SER B CA 1
ATOM 3383 C C . SER B 1 49 ? 17.875 26.594 30.469 1 94.56 49 SER B C 1
ATOM 3385 O O . SER B 1 49 ? 17.469 27.734 30.25 1 94.56 49 SER B O 1
ATOM 3387 N N . ASN B 1 50 ? 17.266 25.875 31.266 1 95.94 50 ASN B N 1
ATOM 3388 C CA . ASN B 1 50 ? 16.016 26.203 31.953 1 95.94 50 ASN B CA 1
ATOM 3389 C C . ASN B 1 50 ? 14.922 26.578 30.953 1 95.94 50 ASN B C 1
ATOM 3391 O O . ASN B 1 50 ? 14.148 27.5 31.188 1 95.94 50 ASN B O 1
ATOM 3395 N N . THR B 1 51 ? 14.914 25.922 29.859 1 95.44 51 THR B N 1
ATOM 3396 C CA . THR B 1 51 ? 13.906 26.141 28.828 1 95.44 51 THR B CA 1
ATOM 3397 C C . THR B 1 51 ? 12.891 25 28.828 1 95.44 51 THR B C 1
ATOM 3399 O O . THR B 1 51 ? 13.25 23.828 29 1 95.44 51 THR B O 1
ATOM 3402 N N . ARG B 1 52 ? 11.648 25.406 28.594 1 96.12 52 ARG B N 1
ATOM 3403 C CA . ARG B 1 52 ? 10.602 24.391 28.484 1 96.12 52 ARG B CA 1
ATOM 3404 C C . ARG B 1 52 ? 10.602 23.734 27.109 1 96.12 52 ARG B C 1
ATOM 3406 O O . ARG B 1 52 ? 10.781 24.406 26.094 1 96.12 52 ARG B O 1
ATOM 3413 N N . VAL B 1 53 ? 10.43 22.406 27.156 1 96.94 53 VAL B N 1
ATOM 3414 C CA . VAL B 1 53 ? 10.469 21.641 25.906 1 96.94 53 VAL B CA 1
ATOM 3415 C C . VAL B 1 53 ? 9.375 20.578 25.922 1 96.94 53 VAL B C 1
ATOM 3417 O O . VAL B 1 53 ? 8.773 20.312 26.969 1 96.94 53 VAL B O 1
ATOM 3420 N N . ALA B 1 54 ? 9.023 20.078 24.766 1 96.56 54 ALA B N 1
ATOM 3421 C CA . ALA B 1 54 ? 8.141 18.922 24.625 1 96.56 54 ALA B CA 1
ATOM 3422 C C . ALA B 1 54 ? 8.93 17.672 24.266 1 96.56 54 ALA B C 1
ATOM 3424 O O . ALA B 1 54 ? 9.812 17.719 23.406 1 96.56 54 ALA B O 1
ATOM 3425 N N . ILE B 1 55 ? 8.641 16.578 24.953 1 96.06 55 ILE B N 1
ATOM 3426 C CA . ILE B 1 55 ? 9.305 15.305 24.656 1 96.06 55 ILE B CA 1
ATOM 3427 C C . ILE B 1 55 ? 8.266 14.281 24.188 1 96.06 55 ILE B C 1
ATOM 3429 O O . ILE B 1 55 ? 7.32 13.977 24.922 1 96.06 55 ILE B O 1
ATOM 3433 N N . LYS B 1 56 ? 8.438 13.812 22.984 1 93.38 56 LYS B N 1
ATOM 3434 C CA . LYS B 1 56 ? 7.602 12.75 22.438 1 93.38 56 LYS B CA 1
ATOM 3435 C C . LYS B 1 56 ? 8.258 11.383 22.609 1 93.38 56 LYS B C 1
ATOM 3437 O O . LYS B 1 56 ? 9.375 11.164 22.141 1 93.38 56 LYS B O 1
ATOM 3442 N N . LYS B 1 57 ? 7.594 10.555 23.312 1 93.94 57 LYS B N 1
ATOM 3443 C CA . LYS B 1 57 ? 8.031 9.172 23.484 1 93.94 57 LYS B CA 1
ATOM 3444 C C . LYS B 1 57 ? 7.312 8.242 22.5 1 93.94 57 LYS B C 1
ATOM 3446 O O . LYS B 1 57 ? 6.078 8.227 22.453 1 93.94 57 LYS B O 1
ATOM 3451 N N . ILE B 1 58 ? 8.133 7.516 21.719 1 89.19 58 ILE B N 1
ATOM 3452 C CA . ILE B 1 58 ? 7.57 6.582 20.75 1 89.19 58 ILE B CA 1
ATOM 3453 C C . ILE B 1 58 ? 8.141 5.184 21 1 89.19 58 ILE B C 1
ATOM 3455 O O . ILE B 1 58 ? 9.336 5.031 21.25 1 89.19 58 ILE B O 1
ATOM 3459 N N . ALA B 1 59 ? 7.281 4.234 20.984 1 84.38 59 ALA B N 1
ATOM 3460 C CA . ALA B 1 59 ? 7.688 2.832 20.969 1 84.38 59 ALA B CA 1
ATOM 3461 C C . ALA B 1 59 ? 7.414 2.201 19.609 1 84.38 59 ALA B C 1
ATOM 3463 O O . ALA B 1 59 ? 6.398 1.531 19.422 1 84.38 59 ALA B O 1
ATOM 3464 N N . PRO B 1 60 ? 8.391 2.309 18.734 1 79.19 60 PRO B N 1
ATOM 3465 C CA . PRO B 1 60 ? 8.062 2.107 17.312 1 79.19 60 PRO B CA 1
ATOM 3466 C C . PRO B 1 60 ? 8.117 0.639 16.906 1 79.19 60 PRO B C 1
ATOM 3468 O O . PRO B 1 60 ? 7.578 0.269 15.852 1 79.19 60 PRO B O 1
ATOM 3471 N N . PHE B 1 61 ? 8.625 -0.298 17.656 1 75.62 61 PHE B N 1
ATOM 3472 C CA . PHE B 1 61 ? 9.07 -1.555 17.078 1 75.62 61 PHE B CA 1
ATOM 3473 C C . PHE B 1 61 ? 7.996 -2.625 17.203 1 75.62 61 PHE B C 1
ATOM 3475 O O . PHE B 1 61 ? 8.156 -3.736 16.688 1 75.62 61 PHE B O 1
ATOM 3482 N N . ASP B 1 62 ? 6.938 -2.205 17.781 1 67.38 62 ASP B N 1
ATOM 3483 C CA . ASP B 1 62 ? 5.855 -3.184 17.828 1 67.38 62 ASP B CA 1
ATOM 3484 C C . ASP B 1 62 ? 5.121 -3.264 16.5 1 67.38 62 ASP B C 1
ATOM 3486 O O . ASP B 1 62 ? 4.418 -4.238 16.234 1 67.38 62 ASP B O 1
ATOM 3490 N N . HIS B 1 63 ? 5.281 -2.213 15.766 1 67 63 HIS B N 1
ATOM 3491 C CA . HIS B 1 63 ? 4.66 -2.143 14.453 1 67 63 HIS B CA 1
ATOM 3492 C C . HIS B 1 63 ? 5.629 -1.587 13.414 1 67 63 HIS B C 1
ATOM 3494 O O . HIS B 1 63 ? 6.113 -0.461 13.547 1 67 63 HIS B O 1
ATOM 3500 N N . SER B 1 64 ? 5.883 -2.438 12.43 1 68.19 64 SER B N 1
ATOM 3501 C CA . SER B 1 64 ? 6.832 -2.008 11.406 1 68.19 64 SER B CA 1
ATOM 3502 C C . SER B 1 64 ? 6.414 -0.68 10.781 1 68.19 64 SER B C 1
ATOM 3504 O O . SER B 1 64 ? 7.254 0.177 10.508 1 68.19 64 SER B O 1
ATOM 3506 N N . MET B 1 65 ? 5.168 -0.589 10.578 1 70.12 65 MET B N 1
ATOM 3507 C CA . MET B 1 65 ? 4.676 0.644 9.977 1 70.12 65 MET B CA 1
ATOM 3508 C C . MET B 1 65 ? 4.941 1.841 10.883 1 70.12 65 MET B C 1
ATOM 3510 O O . MET B 1 65 ? 5.246 2.934 10.398 1 70.12 65 MET B O 1
ATOM 3514 N N . PHE B 1 66 ? 4.875 1.634 12.148 1 76 66 PHE B N 1
ATOM 3515 C CA . PHE B 1 66 ? 5.156 2.715 13.086 1 76 66 PHE B CA 1
ATOM 3516 C C . PHE B 1 66 ? 6.641 3.07 13.07 1 76 66 PHE B C 1
ATOM 3518 O O . PHE B 1 66 ? 7.004 4.242 13.172 1 76 66 PHE B O 1
ATOM 3525 N N . ALA B 1 67 ? 7.41 2.004 12.984 1 82.56 67 ALA B N 1
ATOM 3526 C CA . ALA B 1 67 ? 8.852 2.24 12.906 1 82.56 67 ALA B CA 1
ATOM 3527 C C . ALA B 1 67 ? 9.203 3.037 11.656 1 82.56 67 ALA B C 1
ATOM 3529 O O . ALA B 1 67 ? 10.047 3.934 11.703 1 82.56 67 ALA B O 1
ATOM 3530 N N . LEU B 1 68 ? 8.555 2.691 10.625 1 82.38 68 LEU B N 1
ATOM 3531 C CA . LEU B 1 68 ? 8.789 3.391 9.367 1 82.38 68 LEU B CA 1
ATOM 3532 C C . LEU B 1 68 ? 8.352 4.848 9.461 1 82.38 68 LEU B C 1
ATOM 3534 O O . LEU B 1 68 ? 9.055 5.746 8.992 1 82.38 68 LEU B O 1
ATOM 3538 N N . ARG B 1 69 ? 7.219 5.102 10.016 1 85.75 69 ARG B N 1
ATOM 3539 C CA . ARG B 1 69 ? 6.719 6.461 10.195 1 85.75 69 ARG B CA 1
ATOM 3540 C C . ARG B 1 69 ? 7.648 7.281 11.078 1 85.75 69 ARG B C 1
ATOM 3542 O O . ARG B 1 69 ? 7.895 8.461 10.812 1 85.75 69 ARG B O 1
ATOM 3549 N N . THR B 1 70 ? 8.086 6.625 12.102 1 90.56 70 THR B N 1
ATOM 3550 C CA . THR B 1 70 ? 9.008 7.285 13.016 1 90.56 70 THR B CA 1
ATOM 3551 C C . THR B 1 70 ? 10.312 7.648 12.305 1 90.56 70 THR B C 1
ATOM 3553 O O . THR B 1 70 ? 10.844 8.742 12.484 1 90.56 70 THR B O 1
ATOM 3556 N N . LEU B 1 71 ? 10.812 6.695 11.555 1 91.19 71 LEU B N 1
ATOM 3557 C CA . LEU B 1 71 ? 12.031 6.938 10.797 1 91.19 71 LEU B CA 1
ATOM 3558 C C . LEU B 1 71 ? 11.852 8.109 9.836 1 91.19 71 LEU B C 1
ATOM 3560 O O . LEU B 1 71 ? 12.727 8.977 9.734 1 91.19 71 LEU B O 1
ATOM 3564 N N . ARG B 1 72 ? 10.742 8.156 9.156 1 89.81 72 ARG B N 1
ATOM 3565 C CA . ARG B 1 72 ? 10.43 9.25 8.25 1 89.81 72 ARG B CA 1
ATOM 3566 C C . ARG B 1 72 ? 10.438 10.594 8.984 1 89.81 72 ARG B C 1
ATOM 3568 O O . ARG B 1 72 ? 11.047 11.555 8.523 1 89.81 72 ARG B O 1
ATOM 3575 N N . GLU B 1 73 ? 9.734 10.562 10.008 1 92.19 73 GLU B N 1
ATOM 3576 C CA . GLU B 1 73 ? 9.617 11.789 10.797 1 92.19 73 GLU B CA 1
ATOM 3577 C C . GLU B 1 73 ? 10.984 12.258 11.281 1 92.19 73 GLU B C 1
ATOM 3579 O O . GLU B 1 73 ? 11.312 13.445 11.172 1 92.19 73 GLU B O 1
ATOM 3584 N N . LEU B 1 74 ? 11.727 11.367 11.789 1 93.31 74 LEU B N 1
ATOM 3585 C CA . LEU B 1 74 ? 13.039 11.711 12.32 1 93.31 74 LEU B CA 1
ATOM 3586 C C . LEU B 1 74 ? 13.938 12.273 11.227 1 93.31 74 LEU B C 1
ATOM 3588 O O . LEU B 1 74 ? 14.594 13.305 11.422 1 93.31 74 LEU B O 1
ATOM 3592 N N . LYS B 1 75 ? 13.992 11.617 10.109 1 93.38 75 LYS B N 1
ATOM 3593 C CA . LYS B 1 75 ? 14.836 12.055 8.992 1 93.38 75 LYS B CA 1
ATOM 3594 C C . LYS B 1 75 ? 14.414 13.438 8.5 1 93.38 75 LYS B C 1
ATOM 3596 O O . LYS B 1 75 ? 15.266 14.289 8.227 1 93.38 75 LYS B O 1
ATOM 3601 N N . LEU B 1 76 ? 13.18 13.641 8.445 1 94.56 76 LEU B N 1
ATOM 3602 C CA . LEU B 1 76 ? 12.672 14.914 7.953 1 94.56 76 LEU B CA 1
ATOM 3603 C C . LEU B 1 76 ? 12.945 16.031 8.953 1 94.56 76 LEU B C 1
ATOM 3605 O O . LEU B 1 76 ? 13.367 17.125 8.57 1 94.56 76 LEU B O 1
ATOM 3609 N N . LEU B 1 77 ? 12.641 15.758 10.203 1 94.31 77 LEU B N 1
ATOM 3610 C CA . LEU B 1 77 ? 12.875 16.781 11.219 1 94.31 77 LEU B CA 1
ATOM 3611 C C . LEU B 1 77 ? 14.352 17.172 11.266 1 94.31 77 LEU B C 1
ATOM 3613 O O . LEU B 1 77 ? 14.68 18.344 11.422 1 94.31 77 LEU B O 1
ATOM 3617 N N . LYS B 1 78 ? 15.188 16.203 11.133 1 92.31 78 LYS B N 1
ATOM 3618 C CA . LYS B 1 78 ? 16.609 16.484 11.062 1 92.31 78 LYS B CA 1
ATOM 3619 C C . LYS B 1 78 ? 16.938 17.375 9.867 1 92.31 78 LYS B C 1
ATOM 3621 O O . LYS B 1 78 ? 17.703 18.344 9.992 1 92.31 78 LYS B O 1
ATOM 3626 N N . TYR B 1 79 ? 16.406 17.047 8.766 1 91.75 79 TYR B N 1
ATOM 3627 C CA . TYR B 1 79 ? 16.609 17.828 7.543 1 91.75 79 TYR B CA 1
ATOM 3628 C C . TYR B 1 79 ? 16.125 19.25 7.715 1 91.75 79 TYR B C 1
ATOM 3630 O O . TYR B 1 79 ? 16.812 20.203 7.336 1 91.75 79 TYR B O 1
ATOM 3638 N N . PHE B 1 80 ? 14.945 19.406 8.273 1 93.88 80 PHE B N 1
ATOM 3639 C CA . PHE B 1 80 ? 14.375 20.719 8.469 1 93.88 80 PHE B CA 1
ATOM 3640 C C . PHE B 1 80 ? 15.258 21.562 9.375 1 93.88 80 PHE B C 1
ATOM 3642 O O . PHE B 1 80 ? 15.461 22.766 9.125 1 93.88 80 PHE B O 1
ATOM 3649 N N . ALA B 1 81 ? 15.695 20.969 10.398 1 90.06 81 ALA B N 1
ATOM 3650 C CA . ALA B 1 81 ? 16.547 21.672 11.352 1 90.06 81 ALA B CA 1
ATOM 3651 C C . ALA B 1 81 ? 17.875 22.078 10.711 1 90.06 81 ALA B C 1
ATOM 3653 O O . ALA B 1 81 ? 18.328 23.219 10.875 1 90.06 81 ALA B O 1
ATOM 3654 N N . GLU B 1 82 ? 18.484 21.219 10.016 1 89.12 82 GLU B N 1
ATOM 3655 C CA . GLU B 1 82 ? 19.797 21.438 9.398 1 89.12 82 GLU B CA 1
ATOM 3656 C C . GLU B 1 82 ? 19.719 22.516 8.312 1 89.12 82 GLU B C 1
ATOM 3658 O O . GLU B 1 82 ? 20.625 23.328 8.18 1 89.12 82 GLU B O 1
ATOM 3663 N N . GLU B 1 83 ? 18.641 22.562 7.629 1 90.19 83 GLU B N 1
ATOM 3664 C CA . GLU B 1 83 ? 18.531 23.453 6.473 1 90.19 83 GLU B CA 1
ATOM 3665 C C . GLU B 1 83 ? 17.766 24.734 6.82 1 90.19 83 GLU B C 1
ATOM 3667 O O . GLU B 1 83 ? 17.75 25.672 6.039 1 90.19 83 GLU B O 1
ATOM 3672 N N . GLY B 1 84 ? 17.203 24.766 7.988 1 90 84 GLY B N 1
ATOM 3673 C CA . GLY B 1 84 ? 16.406 25.922 8.344 1 90 84 GLY B CA 1
ATOM 3674 C C . GLY B 1 84 ? 15.297 26.203 7.336 1 90 84 GLY B C 1
ATOM 3675 O O . GLY B 1 84 ? 15.172 27.328 6.844 1 90 84 GLY B O 1
ATOM 3676 N N . VAL B 1 85 ? 14.484 25.266 7.074 1 89.81 85 VAL B N 1
ATOM 3677 C CA . VAL B 1 85 ? 13.555 25.266 5.953 1 89.81 85 VAL B CA 1
ATOM 3678 C C . VAL B 1 85 ? 12.453 26.297 6.188 1 89.81 85 VAL B C 1
ATOM 3680 O O . VAL B 1 85 ? 12.125 27.078 5.293 1 89.81 85 VAL B O 1
ATOM 3683 N N . SER B 1 86 ? 11.836 26.328 7.414 1 94 86 SER B N 1
ATOM 3684 C CA . SER B 1 86 ? 10.734 27.234 7.703 1 94 86 SER B CA 1
ATOM 3685 C C . SER B 1 86 ? 10.523 27.391 9.203 1 94 86 SER B C 1
ATOM 3687 O O . SER B 1 86 ? 10.633 26.422 9.953 1 94 86 SER B O 1
ATOM 3689 N N . GLU B 1 87 ? 10.18 28.625 9.555 1 95.25 87 GLU B N 1
ATOM 3690 C CA . GLU B 1 87 ? 9.852 28.891 10.961 1 95.25 87 GLU B CA 1
ATOM 3691 C C . GLU B 1 87 ? 8.484 28.312 11.32 1 95.25 87 GLU B C 1
ATOM 3693 O O . GLU B 1 87 ? 8.141 28.219 12.5 1 95.25 87 GLU B O 1
ATOM 3698 N N . ASN B 1 88 ? 7.73 27.906 10.359 1 97.81 88 ASN B N 1
ATOM 3699 C CA . ASN B 1 88 ? 6.387 27.391 10.594 1 97.81 88 ASN B CA 1
ATOM 3700 C C . ASN B 1 88 ? 6.379 25.859 10.672 1 97.81 88 ASN B C 1
ATOM 3702 O O . ASN B 1 88 ? 5.316 25.234 10.602 1 97.81 88 ASN B O 1
ATOM 3706 N N . ILE B 1 89 ? 7.496 25.25 10.742 1 97.5 89 ILE B N 1
ATOM 3707 C CA . ILE B 1 89 ? 7.656 23.812 10.969 1 97.5 89 ILE B CA 1
ATOM 3708 C C . ILE B 1 89 ? 8.258 23.578 12.352 1 97.5 89 ILE B C 1
ATOM 3710 O O . ILE B 1 89 ? 9.172 24.281 12.773 1 97.5 89 ILE B O 1
ATOM 3714 N N . ILE B 1 90 ? 7.738 22.625 13.062 1 97.12 90 ILE B N 1
ATOM 3715 C CA . ILE B 1 90 ? 8.18 22.328 14.422 1 97.12 90 ILE B CA 1
ATOM 3716 C C . ILE B 1 90 ? 9.68 22.031 14.414 1 97.12 90 ILE B C 1
ATOM 3718 O O . ILE B 1 90 ? 10.188 21.375 13.5 1 97.12 90 ILE B O 1
ATOM 3722 N N . THR B 1 91 ? 10.312 22.438 15.414 1 94.12 91 THR B N 1
ATOM 3723 C CA . THR B 1 91 ? 11.766 22.297 15.484 1 94.12 91 THR B CA 1
ATOM 3724 C C . THR B 1 91 ? 12.156 21.172 16.438 1 94.12 91 THR B C 1
ATOM 3726 O O . THR B 1 91 ? 11.625 21.078 17.547 1 94.12 91 THR B O 1
ATOM 3729 N N . ILE B 1 92 ? 13 20.328 15.977 1 95.31 92 ILE B N 1
ATOM 3730 C CA . ILE B 1 92 ? 13.602 19.328 16.859 1 95.31 92 ILE B CA 1
ATOM 3731 C C . ILE B 1 92 ? 14.805 19.922 17.578 1 95.31 92 ILE B C 1
ATOM 3733 O O . ILE B 1 92 ? 15.625 20.625 16.969 1 95.31 92 ILE B O 1
ATOM 3737 N N . LEU B 1 93 ? 14.859 19.703 18.812 1 94.75 93 LEU B N 1
ATOM 3738 C CA . LEU B 1 93 ? 15.914 20.297 19.625 1 94.75 93 LEU B CA 1
ATOM 3739 C C . LEU B 1 93 ? 16.953 19.266 20.031 1 94.75 93 LEU B C 1
ATOM 3741 O O . LEU B 1 93 ? 18.125 19.594 20.219 1 94.75 93 LEU B O 1
ATOM 3745 N N . ASP B 1 94 ? 16.469 18.047 20.25 1 93.94 94 ASP B N 1
ATOM 3746 C CA . ASP B 1 94 ? 17.344 16.969 20.688 1 93.94 94 ASP B CA 1
ATOM 3747 C C . ASP B 1 94 ? 16.703 15.609 20.453 1 93.94 94 ASP B C 1
ATOM 3749 O O . ASP B 1 94 ? 15.484 15.516 20.25 1 93.94 94 ASP B O 1
ATOM 3753 N N . ILE B 1 95 ? 17.516 14.602 20.281 1 94.81 95 ILE B N 1
ATOM 3754 C CA . ILE B 1 95 ? 17.109 13.203 20.281 1 94.81 95 ILE B CA 1
ATOM 3755 C C . ILE B 1 95 ? 17.922 12.43 21.312 1 94.81 95 ILE B C 1
ATOM 3757 O O . ILE B 1 95 ? 19.156 12.398 21.25 1 94.81 95 ILE B O 1
ATOM 3761 N N . ILE B 1 96 ? 17.234 11.805 22.203 1 93.94 96 ILE B N 1
ATOM 3762 C CA . ILE B 1 96 ? 17.922 11.109 23.281 1 93.94 96 ILE B CA 1
ATOM 3763 C C . ILE B 1 96 ? 18.438 9.758 22.781 1 93.94 96 ILE B C 1
ATOM 3765 O O . ILE B 1 96 ? 17.641 8.883 22.438 1 93.94 96 ILE B O 1
ATOM 3769 N N . PRO B 1 97 ? 19.688 9.594 22.75 1 92.75 97 PRO B N 1
ATOM 3770 C CA . PRO B 1 97 ? 20.203 8.305 22.297 1 92.75 97 PRO B CA 1
ATOM 3771 C C . PRO B 1 97 ? 19.984 7.188 23.312 1 92.75 97 PRO B C 1
ATOM 3773 O O . PRO B 1 97 ? 20.031 7.43 24.516 1 92.75 97 PRO B O 1
ATOM 3776 N N . PRO B 1 98 ? 19.703 6.016 22.812 1 92.38 98 PRO B N 1
ATOM 3777 C CA . PRO B 1 98 ? 19.688 4.879 23.719 1 92.38 98 PRO B CA 1
ATOM 3778 C C . PRO B 1 98 ? 21.078 4.539 24.266 1 92.38 98 PRO B C 1
ATOM 3780 O O . PRO B 1 98 ? 22.094 4.887 23.656 1 92.38 98 PRO B O 1
ATOM 3783 N N . PRO B 1 99 ? 21.078 3.871 25.438 1 90.69 99 PRO B N 1
ATOM 3784 C CA . PRO B 1 99 ? 22.391 3.508 26 1 90.69 99 PRO B CA 1
ATOM 3785 C C . PRO B 1 99 ? 23.188 2.58 25.078 1 90.69 99 PRO B C 1
ATOM 3787 O O . PRO B 1 99 ? 24.406 2.672 25.016 1 90.69 99 PRO B O 1
ATOM 3790 N N . SER B 1 100 ? 22.516 1.658 24.391 1 92.81 100 SER B N 1
ATOM 3791 C CA . SER B 1 100 ? 23.094 0.744 23.422 1 92.81 100 SER B CA 1
ATOM 3792 C C . SER B 1 100 ? 22.047 0.251 22.422 1 92.81 100 SER B C 1
ATOM 3794 O O . SER B 1 100 ? 20.859 0.437 22.625 1 92.81 100 SER B O 1
ATOM 3796 N N . PHE B 1 101 ? 22.562 -0.284 21.344 1 93.25 101 PHE B N 1
ATOM 3797 C CA . PHE B 1 101 ? 21.656 -0.841 20.359 1 93.25 101 PHE B CA 1
ATOM 3798 C C . PHE B 1 101 ? 20.797 -1.954 20.953 1 93.25 101 PHE B C 1
ATOM 3800 O O . PHE B 1 101 ? 19.609 -2.078 20.656 1 93.25 101 PHE B O 1
ATOM 3807 N N . GLU B 1 102 ? 21.391 -2.719 21.812 1 92.06 102 GLU B N 1
ATOM 3808 C CA . GLU B 1 102 ? 20.719 -3.852 22.438 1 92.06 102 GLU B CA 1
ATOM 3809 C C . GLU B 1 102 ? 19.531 -3.389 23.281 1 92.06 102 GLU B C 1
ATOM 3811 O O . GLU B 1 102 ? 18.516 -4.07 23.359 1 92.06 102 GLU B O 1
ATOM 3816 N N . HIS B 1 103 ? 19.688 -2.225 23.828 1 90.31 103 HIS B N 1
ATOM 3817 C CA . HIS B 1 103 ? 18.672 -1.725 24.75 1 90.31 103 HIS B CA 1
ATOM 3818 C C . HIS B 1 103 ? 17.766 -0.713 24.062 1 90.31 103 HIS B C 1
ATOM 3820 O O . HIS B 1 103 ? 16.953 -0.051 24.703 1 90.31 103 HIS B O 1
ATOM 3826 N N . PHE B 1 104 ? 17.938 -0.573 22.781 1 93.19 104 PHE B N 1
ATOM 3827 C CA . PHE B 1 104 ? 17.156 0.396 22.016 1 93.19 104 PHE B CA 1
ATOM 3828 C C . PHE B 1 104 ? 15.742 -0.102 21.797 1 93.19 104 PHE B C 1
ATOM 3830 O O . PHE B 1 104 ? 15.492 -0.94 20.938 1 93.19 104 PHE B O 1
ATOM 3837 N N . LYS B 1 105 ? 14.758 0.51 22.594 1 88.31 105 LYS B N 1
ATOM 3838 C CA . LYS B 1 105 ? 13.367 0.066 22.516 1 88.31 105 LYS B CA 1
ATOM 3839 C C . LYS B 1 105 ? 12.43 1.244 22.297 1 88.31 105 LYS B C 1
ATOM 3841 O O . LYS B 1 105 ? 11.289 1.062 21.844 1 88.31 105 LYS B O 1
ATOM 3846 N N . GLU B 1 106 ? 12.992 2.398 22.641 1 92.12 106 GLU B N 1
ATOM 3847 C CA . GLU B 1 106 ? 12.148 3.59 22.594 1 92.12 106 GLU B CA 1
ATOM 3848 C C . GLU B 1 106 ? 12.898 4.766 21.969 1 92.12 106 GLU B C 1
ATOM 3850 O O . GLU B 1 106 ? 14.125 4.828 22.031 1 92.12 106 GLU B O 1
ATOM 3855 N N . VAL B 1 107 ? 12.062 5.613 21.344 1 93.5 107 VAL B N 1
ATOM 3856 C CA . VAL B 1 107 ? 12.609 6.836 20.766 1 93.5 107 VAL B CA 1
ATOM 3857 C C . VAL B 1 107 ? 12.062 8.055 21.5 1 93.5 107 VAL B C 1
ATOM 3859 O O . VAL B 1 107 ? 10.867 8.125 21.812 1 93.5 107 VAL B O 1
ATOM 3862 N N . TYR B 1 108 ? 12.969 9.008 21.891 1 94.81 108 TYR B N 1
ATOM 3863 C CA . TYR B 1 108 ? 12.586 10.258 22.547 1 94.81 108 TYR B CA 1
ATOM 3864 C C . TYR B 1 108 ? 12.969 11.461 21.688 1 94.81 108 TYR B C 1
ATOM 3866 O O . TYR B 1 108 ? 14.156 11.719 21.469 1 94.81 108 TYR B O 1
ATOM 3874 N N . LEU B 1 109 ? 12 12.164 21.234 1 95 109 LEU B N 1
ATOM 3875 C CA . LEU B 1 109 ? 12.211 13.375 20.453 1 95 109 LEU B CA 1
ATOM 3876 C C . LEU B 1 109 ? 11.953 14.625 21.297 1 95 109 LEU B C 1
ATOM 3878 O O . LEU B 1 109 ? 10.852 14.812 21.812 1 95 109 LEU B O 1
ATOM 3882 N N . VAL B 1 110 ? 12.938 15.43 21.469 1 95.88 110 VAL B N 1
ATOM 3883 C CA . VAL B 1 110 ? 12.797 16.703 22.172 1 95.88 110 VAL B CA 1
ATOM 3884 C C . VAL B 1 110 ? 12.516 17.812 21.172 1 95.88 110 VAL B C 1
ATOM 3886 O O . VAL B 1 110 ? 13.32 18.062 20.266 1 95.88 110 VAL B O 1
ATOM 3889 N N . GLN B 1 111 ? 11.414 18.453 21.375 1 96.12 111 GLN B N 1
ATOM 3890 C CA . GLN B 1 111 ? 10.984 19.5 20.438 1 96.12 111 GLN B CA 1
ATOM 3891 C C . GLN B 1 111 ? 10.586 20.766 21.188 1 96.12 111 GLN B C 1
ATOM 3893 O O . GLN B 1 111 ? 10.461 20.75 22.422 1 96.12 111 GLN B O 1
ATOM 3898 N N . GLU B 1 112 ? 10.523 21.844 20.484 1 95.62 112 GLU B N 1
ATOM 3899 C CA . GLU B 1 112 ? 10.016 23.078 21.094 1 95.62 112 GLU B CA 1
ATOM 3900 C C . GLU B 1 112 ? 8.586 22.891 21.594 1 95.62 112 GLU B C 1
ATOM 3902 O O . GLU B 1 112 ? 7.801 22.156 21 1 95.62 112 GLU B O 1
ATOM 3907 N N . LEU B 1 113 ? 8.305 23.547 22.641 1 95.62 113 LEU B N 1
ATOM 3908 C CA . LEU B 1 113 ? 6.98 23.422 23.25 1 95.62 113 LEU B CA 1
ATOM 3909 C C . LEU B 1 113 ? 6.074 24.578 22.812 1 95.62 113 LEU B C 1
ATOM 3911 O O . LEU B 1 113 ? 6.434 25.75 22.953 1 95.62 113 LEU B O 1
ATOM 3915 N N . LEU B 1 114 ? 4.988 24.203 22.219 1 94.56 114 LEU B N 1
ATOM 3916 C CA . LEU B 1 114 ? 3.934 25.172 21.938 1 94.56 114 LEU B CA 1
ATOM 3917 C C . LEU B 1 114 ? 2.748 24.969 22.875 1 94.56 114 LEU B C 1
ATOM 3919 O O . LEU B 1 114 ? 2.604 23.906 23.469 1 94.56 114 LEU B O 1
ATOM 3923 N N . GLU B 1 115 ? 1.962 25.875 23.062 1 91.31 115 GLU B N 1
ATOM 3924 C CA . GLU B 1 115 ? 0.957 25.906 24.125 1 91.31 115 GLU B CA 1
ATOM 3925 C C . GLU B 1 115 ? -0.218 25 23.797 1 91.31 115 GLU B C 1
ATOM 3927 O O . GLU B 1 115 ? -0.782 24.359 24.688 1 91.31 115 GLU B O 1
ATOM 3932 N N . THR B 1 116 ? -0.605 24.969 22.578 1 94 116 THR B N 1
ATOM 3933 C CA . THR B 1 116 ? -1.796 24.203 22.219 1 94 116 THR B CA 1
ATOM 3934 C C . THR B 1 116 ? -1.787 23.844 20.734 1 94 116 THR B C 1
ATOM 3936 O O . THR B 1 116 ? -0.794 24.078 20.047 1 94 116 THR B O 1
ATOM 3939 N N . ASP B 1 117 ? -2.809 23.109 20.328 1 94.38 117 ASP B N 1
ATOM 3940 C CA . ASP B 1 117 ? -3.004 22.828 18.906 1 94.38 117 ASP B CA 1
ATOM 3941 C C . ASP B 1 117 ? -4.305 23.453 18.406 1 94.38 117 ASP B C 1
ATOM 3943 O O . ASP B 1 117 ? -5.129 23.906 19.203 1 94.38 117 ASP B O 1
ATOM 3947 N N . LEU B 1 118 ? -4.438 23.547 17.109 1 96.94 118 LEU B N 1
ATOM 3948 C CA . LEU B 1 118 ? -5.57 24.234 16.484 1 96.94 118 LEU B CA 1
ATOM 3949 C C . LEU B 1 118 ? -6.871 23.484 16.766 1 96.94 118 LEU B C 1
ATOM 3951 O O . LEU B 1 118 ? -7.941 24.094 16.812 1 96.94 118 LEU B O 1
ATOM 3955 N N . HIS B 1 119 ? -6.789 22.125 16.891 1 94.81 119 HIS B N 1
ATOM 3956 C CA . HIS B 1 119 ? -7.984 21.344 17.234 1 94.81 119 HIS B CA 1
ATOM 3957 C C . HIS B 1 119 ? -8.609 21.844 18.531 1 94.81 119 HIS B C 1
ATOM 3959 O O . HIS B 1 119 ? -9.82 22.062 18.594 1 94.81 119 HIS B O 1
ATOM 3965 N N . ARG B 1 120 ? -7.859 22.031 19.547 1 93.44 120 ARG B N 1
ATOM 3966 C CA . ARG B 1 120 ? -8.328 22.516 20.844 1 93.44 120 ARG B CA 1
ATOM 3967 C C . ARG B 1 120 ? -8.852 23.938 20.734 1 93.44 120 ARG B C 1
ATOM 3969 O O . ARG B 1 120 ? -9.859 24.281 21.344 1 93.44 120 ARG B O 1
ATOM 3976 N N . VAL B 1 121 ? -8.164 24.734 20.016 1 96.19 121 VAL B N 1
ATOM 3977 C CA . VAL B 1 121 ? -8.555 26.125 19.859 1 96.19 121 VAL B CA 1
ATOM 3978 C C . VAL B 1 121 ? -9.93 26.203 19.203 1 96.19 121 VAL B C 1
ATOM 3980 O O . VAL B 1 121 ? -10.797 26.953 19.656 1 96.19 121 VAL B O 1
ATOM 3983 N N . ILE B 1 122 ? -10.133 25.422 18.156 1 96.44 122 ILE B N 1
ATOM 3984 C CA . ILE B 1 122 ? -11.398 25.438 17.438 1 96.44 122 ILE B CA 1
ATOM 3985 C C . ILE B 1 122 ? -12.531 25 18.359 1 96.44 122 ILE B C 1
ATOM 3987 O O . ILE B 1 122 ? -13.648 25.516 18.281 1 96.44 122 ILE B O 1
ATOM 3991 N N . ARG B 1 123 ? -12.289 24.094 19.234 1 94.25 123 ARG B N 1
ATOM 3992 C CA . ARG B 1 123 ? -13.312 23.516 20.109 1 94.25 123 ARG B CA 1
ATOM 3993 C C . ARG B 1 123 ? -13.641 24.438 21.266 1 94.25 123 ARG B C 1
ATOM 3995 O O . ARG B 1 123 ? -14.734 24.375 21.828 1 94.25 123 ARG B O 1
ATOM 4002 N N . THR B 1 124 ? -12.797 25.344 21.609 1 93.56 124 THR B N 1
ATOM 4003 C CA . THR B 1 124 ? -12.961 26.109 22.844 1 93.56 124 THR B CA 1
ATOM 4004 C C . THR B 1 124 ? -13.25 27.578 22.547 1 93.56 124 THR B C 1
ATOM 4006 O O . THR B 1 124 ? -13.719 28.312 23.422 1 93.56 124 THR B O 1
ATOM 4009 N N . GLN B 1 125 ? -12.93 27.984 21.375 1 91.69 125 GLN B N 1
ATOM 4010 C CA . GLN B 1 125 ? -13.07 29.406 21.078 1 91.69 125 GLN B CA 1
ATOM 4011 C C . GLN B 1 125 ? -13.727 29.625 19.719 1 91.69 125 GLN B C 1
ATOM 4013 O O . GLN B 1 125 ? -13.586 28.781 18.812 1 91.69 125 GLN B O 1
ATOM 4018 N N . ASP B 1 126 ? -14.461 30.703 19.641 1 91.75 126 ASP B N 1
ATOM 4019 C CA . ASP B 1 126 ? -14.914 31.172 18.328 1 91.75 126 ASP B CA 1
ATOM 4020 C C . ASP B 1 126 ? -13.828 32 17.656 1 91.75 126 ASP B C 1
ATOM 4022 O O . ASP B 1 126 ? -13.469 33.062 18.141 1 91.75 126 ASP B O 1
ATOM 4026 N N . LEU B 1 127 ? -13.391 31.594 16.594 1 95.69 127 LEU B N 1
ATOM 4027 C CA . LEU B 1 127 ? -12.281 32.25 15.891 1 95.69 127 LEU B CA 1
ATOM 4028 C C . LEU B 1 127 ? -12.789 33.406 15.039 1 95.69 127 LEU B C 1
ATOM 4030 O O . LEU B 1 127 ? -13.844 33.281 14.398 1 95.69 127 LEU B O 1
ATOM 4034 N N . SER B 1 128 ? -12.109 34.531 15.164 1 96.38 128 SER B N 1
ATOM 4035 C CA . SER B 1 128 ? -12.383 35.625 14.25 1 96.38 128 SER B CA 1
ATOM 4036 C C . SER B 1 128 ? -11.891 35.344 12.844 1 96.38 128 SER B C 1
ATOM 4038 O O . SER B 1 128 ? -11.07 34.438 12.648 1 96.38 128 SER B O 1
ATOM 4040 N N . ASP B 1 129 ? -12.398 36 11.914 1 97.31 129 ASP B N 1
ATOM 4041 C CA . ASP B 1 129 ? -11.953 35.844 10.531 1 97.31 129 ASP B CA 1
ATOM 4042 C C . ASP B 1 129 ? -10.461 36.156 10.398 1 97.31 129 ASP B C 1
ATOM 4044 O O . ASP B 1 129 ? -9.758 35.5 9.609 1 97.31 129 ASP B O 1
ATOM 4048 N N . ASP B 1 130 ? -10.008 37.125 11.164 1 96.81 130 ASP B N 1
ATOM 4049 C CA . ASP B 1 130 ? -8.586 37.469 11.156 1 96.81 130 ASP B CA 1
ATOM 4050 C C . ASP B 1 130 ? -7.738 36.281 11.617 1 96.81 130 ASP B C 1
ATOM 4052 O O . ASP B 1 130 ? -6.68 36.031 11.047 1 96.81 130 ASP B O 1
ATOM 4056 N N . HIS B 1 131 ? -8.188 35.656 12.617 1 97.19 131 HIS B N 1
ATOM 4057 C CA . HIS B 1 131 ? -7.484 34.469 13.086 1 97.19 131 HIS B CA 1
ATOM 4058 C C . HIS B 1 131 ? -7.457 33.375 12.016 1 97.19 131 HIS B C 1
ATOM 4060 O O . HIS B 1 131 ? -6.426 32.75 11.797 1 97.19 131 HIS B O 1
ATOM 4066 N N . CYS B 1 132 ? -8.617 33.156 11.406 1 98.25 132 CYS B N 1
ATOM 4067 C CA . CYS B 1 132 ? -8.695 32.188 10.344 1 98.25 132 CYS B CA 1
ATOM 4068 C C . CYS B 1 132 ? -7.691 32.469 9.234 1 98.25 132 CYS B C 1
ATOM 4070 O O . CYS B 1 132 ? -6.938 31.609 8.812 1 98.25 132 CYS B O 1
ATOM 4072 N N . GLN B 1 133 ? -7.668 33.75 8.82 1 98.56 133 GLN B N 1
ATOM 4073 C CA . GLN B 1 133 ? -6.754 34.156 7.773 1 98.56 133 GLN B CA 1
ATOM 4074 C C . GLN B 1 133 ? -5.301 33.938 8.18 1 98.56 133 GLN B C 1
ATOM 4076 O O . GLN B 1 133 ? -4.516 33.406 7.402 1 98.56 133 GLN B O 1
ATOM 4081 N N . TYR B 1 134 ? -5 34.312 9.328 1 98.38 134 TYR B N 1
ATOM 4082 C CA . TYR B 1 134 ? -3.619 34.281 9.797 1 98.38 134 TYR B CA 1
ATOM 4083 C C . TYR B 1 134 ? -3.137 32.844 9.93 1 98.38 134 TYR B C 1
ATOM 4085 O O . TYR B 1 134 ? -2.014 32.5 9.539 1 98.38 134 TYR B O 1
ATOM 4093 N N . PHE B 1 135 ? -3.963 31.953 10.477 1 98.62 135 PHE B N 1
ATOM 4094 C CA . PHE B 1 135 ? -3.59 30.547 10.656 1 98.62 135 PHE B CA 1
ATOM 4095 C C . PHE B 1 135 ? -3.471 29.844 9.312 1 98.62 135 PHE B C 1
ATOM 4097 O O . PHE B 1 135 ? -2.549 29.062 9.094 1 98.62 135 PHE B O 1
ATOM 4104 N N . ILE B 1 136 ? -4.379 30.109 8.398 1 98.81 136 ILE B N 1
ATOM 4105 C CA . ILE B 1 136 ? -4.312 29.531 7.066 1 98.81 136 ILE B CA 1
ATOM 4106 C C . ILE B 1 136 ? -3.066 30.031 6.344 1 98.81 136 ILE B C 1
ATOM 4108 O O . ILE B 1 136 ? -2.371 29.266 5.676 1 98.81 136 ILE B O 1
ATOM 4112 N N . TYR B 1 137 ? -2.787 31.344 6.469 1 98.75 137 TYR B N 1
ATOM 4113 C CA . TYR B 1 137 ? -1.589 31.906 5.855 1 98.75 137 TYR B CA 1
ATOM 4114 C C . TYR B 1 137 ? -0.338 31.172 6.336 1 98.75 137 TYR B C 1
ATOM 4116 O O . TYR B 1 137 ? 0.489 30.75 5.523 1 98.75 137 TYR B O 1
ATOM 4124 N N . GLN B 1 138 ? -0.18 31.031 7.652 1 98.75 138 GLN B N 1
ATOM 4125 C CA . GLN B 1 138 ? 1.005 30.391 8.219 1 98.75 138 GLN B CA 1
ATOM 4126 C C . GLN B 1 138 ? 1.109 28.938 7.793 1 98.75 138 GLN B C 1
ATOM 4128 O O . GLN B 1 138 ? 2.207 28.438 7.543 1 98.75 138 GLN B O 1
ATOM 4133 N N . THR B 1 139 ? -0.007 28.234 7.699 1 98.75 139 THR B N 1
ATOM 4134 C CA . THR B 1 139 ? -0.009 26.859 7.223 1 98.75 139 THR B CA 1
ATOM 4135 C C . THR B 1 139 ? 0.468 26.781 5.777 1 98.75 139 THR B C 1
ATOM 4137 O O . THR B 1 139 ? 1.31 25.953 5.434 1 98.75 139 THR B O 1
ATOM 4140 N N . CYS B 1 140 ? -0.081 27.688 4.969 1 98.81 140 CYS B N 1
ATOM 4141 C CA . CYS B 1 140 ? 0.323 27.734 3.566 1 98.81 140 CYS B CA 1
ATOM 4142 C C . CYS B 1 140 ? 1.804 28.062 3.438 1 98.81 140 CYS B C 1
ATOM 4144 O O . CYS B 1 140 ? 2.496 27.516 2.576 1 98.81 140 CYS B O 1
ATOM 4146 N N . ARG B 1 141 ? 2.238 28.953 4.262 1 98.38 141 ARG B N 1
ATOM 4147 C CA . ARG B 1 141 ? 3.646 29.344 4.262 1 98.38 141 ARG B CA 1
ATOM 4148 C C . ARG B 1 141 ? 4.535 28.125 4.551 1 98.38 141 ARG B C 1
ATOM 4150 O O . ARG B 1 141 ? 5.551 27.922 3.881 1 98.38 141 ARG B O 1
ATOM 4157 N N . ALA B 1 142 ? 4.191 27.359 5.504 1 98.31 142 ALA B N 1
ATOM 4158 C CA . ALA B 1 142 ? 4.918 26.125 5.816 1 98.31 142 ALA B CA 1
ATOM 4159 C C . ALA B 1 142 ? 4.883 25.156 4.645 1 98.31 142 ALA B C 1
ATOM 4161 O O . ALA B 1 142 ? 5.902 24.547 4.297 1 98.31 142 ALA B O 1
ATOM 4162 N N . LEU B 1 143 ? 3.732 25 4.047 1 98.44 143 LEU B N 1
ATOM 4163 C CA . LEU B 1 143 ? 3.555 24.047 2.965 1 98.44 143 LEU B CA 1
ATOM 4164 C C . LEU B 1 143 ? 4.336 24.469 1.728 1 98.44 143 LEU B C 1
ATOM 4166 O O . LEU B 1 143 ? 4.828 23.625 0.977 1 98.44 143 LEU B O 1
ATOM 4170 N N . LYS B 1 144 ? 4.379 25.797 1.525 1 98.31 144 LYS B N 1
ATOM 4171 C CA . LYS B 1 144 ? 5.195 26.25 0.406 1 98.31 144 LYS B CA 1
ATOM 4172 C C . LYS B 1 144 ? 6.621 25.734 0.515 1 98.31 144 LYS B C 1
ATOM 4174 O O . LYS B 1 144 ? 7.188 25.25 -0.468 1 98.31 144 LYS B O 1
ATOM 4179 N N . ALA B 1 145 ? 7.18 25.828 1.656 1 97.31 145 ALA B N 1
ATOM 4180 C CA . ALA B 1 145 ? 8.523 25.312 1.887 1 97.31 145 ALA B CA 1
ATOM 4181 C C . ALA B 1 145 ? 8.586 23.797 1.671 1 97.31 145 ALA B C 1
ATOM 4183 O O . ALA B 1 145 ? 9.484 23.297 0.991 1 97.31 145 ALA B O 1
ATOM 4184 N N . LEU B 1 146 ? 7.656 23.094 2.18 1 97.38 146 LEU B N 1
ATOM 4185 C CA . LEU B 1 146 ? 7.613 21.641 2.035 1 97.38 146 LEU B CA 1
ATOM 4186 C C . LEU B 1 146 ? 7.48 21.25 0.569 1 97.38 146 LEU B C 1
ATOM 4188 O O . LEU B 1 146 ? 8.25 20.422 0.078 1 97.38 146 LEU B O 1
ATOM 4192 N N . HIS B 1 147 ? 6.508 21.828 -0.077 1 96.5 147 HIS B N 1
ATOM 4193 C CA . HIS B 1 147 ? 6.203 21.469 -1.458 1 96.5 147 HIS B CA 1
ATOM 4194 C C . HIS B 1 147 ? 7.363 21.828 -2.385 1 96.5 147 HIS B C 1
ATOM 4196 O O . HIS B 1 147 ? 7.625 21.109 -3.355 1 96.5 147 HIS B O 1
ATOM 4202 N N . SER B 1 148 ? 8.016 22.953 -2.064 1 95.88 148 SER B N 1
ATOM 4203 C CA . SER B 1 148 ? 9.188 23.312 -2.857 1 95.88 148 SER B CA 1
ATOM 4204 C C . SER B 1 148 ? 10.305 22.281 -2.697 1 95.88 148 SER B C 1
ATOM 4206 O O . SER B 1 148 ? 11.086 22.062 -3.621 1 95.88 148 SER B O 1
ATOM 4208 N N . ALA B 1 149 ? 10.344 21.656 -1.576 1 94.12 149 ALA B N 1
ATOM 4209 C CA . ALA B 1 149 ? 11.312 20.594 -1.325 1 94.12 149 ALA B CA 1
ATOM 4210 C C . ALA B 1 149 ? 10.797 19.25 -1.836 1 94.12 149 ALA B C 1
ATOM 4212 O O . ALA B 1 149 ? 11.414 18.203 -1.587 1 94.12 149 ALA B O 1
ATOM 4213 N N . GLU B 1 150 ? 9.641 19.234 -2.424 1 90.94 150 GLU B N 1
ATOM 4214 C CA . GLU B 1 150 ? 9.008 18.047 -2.994 1 90.94 150 GLU B CA 1
ATOM 4215 C C . GLU B 1 150 ? 8.578 17.078 -1.901 1 90.94 150 GLU B C 1
ATOM 4217 O O . GLU B 1 150 ? 8.727 15.859 -2.047 1 90.94 150 GLU B O 1
ATOM 4222 N N . ILE B 1 151 ? 8.125 17.672 -0.856 1 93.31 151 ILE B N 1
ATOM 4223 C CA . ILE B 1 151 ? 7.594 16.906 0.261 1 93.31 151 ILE B CA 1
ATOM 4224 C C . ILE B 1 151 ? 6.098 17.172 0.407 1 93.31 151 ILE B C 1
ATOM 4226 O O . ILE B 1 151 ? 5.66 18.328 0.399 1 93.31 151 ILE B O 1
ATOM 4230 N N . ILE B 1 152 ? 5.312 16.141 0.491 1 93 152 ILE B N 1
ATOM 4231 C CA . ILE B 1 152 ? 3.91 16.266 0.865 1 93 152 ILE B CA 1
ATOM 4232 C C . ILE B 1 152 ? 3.711 15.766 2.293 1 93 152 ILE B C 1
ATOM 4234 O O . ILE B 1 152 ? 4.32 14.773 2.701 1 93 152 ILE B O 1
ATOM 4238 N N . HIS B 1 153 ? 2.939 16.422 3.078 1 95.06 153 HIS B N 1
ATOM 4239 C CA . HIS B 1 153 ? 2.736 16.094 4.484 1 95.06 153 HIS B CA 1
ATOM 4240 C C . HIS B 1 153 ? 1.84 14.875 4.641 1 95.06 153 HIS B C 1
ATOM 4242 O O . HIS B 1 153 ? 2.146 13.969 5.418 1 95.06 153 HIS B O 1
ATOM 4248 N N . ARG B 1 154 ? 0.618 14.891 3.959 1 90.12 154 ARG B N 1
ATOM 4249 C CA . ARG B 1 154 ? -0.333 13.797 3.801 1 90.12 154 ARG B CA 1
ATOM 4250 C C . ARG B 1 154 ? -1.177 13.617 5.059 1 90.12 154 ARG B C 1
ATOM 4252 O O . ARG B 1 154 ? -2.119 12.828 5.07 1 90.12 154 ARG B O 1
ATOM 4259 N N . ASP B 1 155 ? -0.919 14.375 6.137 1 90.5 155 ASP B N 1
ATOM 4260 C CA . ASP B 1 155 ? -1.714 14.234 7.355 1 90.5 155 ASP B CA 1
ATOM 4261 C C . ASP B 1 155 ? -1.949 15.594 8.016 1 90.5 155 ASP B C 1
ATOM 4263 O O . ASP B 1 155 ? -1.809 15.727 9.234 1 90.5 155 ASP B O 1
ATOM 4267 N N . LEU B 1 156 ? -2.24 16.516 7.207 1 95.62 156 LEU B N 1
ATOM 4268 C CA . LEU B 1 156 ? -2.57 17.828 7.742 1 95.62 156 LEU B CA 1
ATOM 4269 C C . LEU B 1 156 ? -3.969 17.828 8.352 1 95.62 156 LEU B C 1
ATOM 4271 O O . LEU B 1 156 ? -4.93 17.391 7.719 1 95.62 156 LEU B O 1
ATOM 4275 N N . LYS B 1 157 ? -4.074 18.203 9.555 1 95 157 LYS B N 1
ATOM 4276 C CA . LYS B 1 157 ? -5.293 18.344 10.352 1 95 157 LYS B CA 1
ATOM 4277 C C . LYS B 1 157 ? -5.078 19.281 11.531 1 95 157 LYS B C 1
ATOM 4279 O O . LYS B 1 157 ? -3.939 19.609 11.875 1 95 157 LYS B O 1
ATOM 4284 N N . PRO B 1 158 ? -6.133 19.781 12.117 1 96.19 158 PRO B N 1
ATOM 4285 C CA . PRO B 1 158 ? -5.996 20.781 13.172 1 96.19 158 PRO B CA 1
ATOM 4286 C C . PRO B 1 158 ? -5.113 20.312 14.328 1 96.19 158 PRO B C 1
ATOM 4288 O O . PRO B 1 158 ? -4.359 21.109 14.891 1 96.19 158 PRO B O 1
ATOM 4291 N N . SER B 1 159 ? -5.086 19 14.625 1 92.56 159 SER B N 1
ATOM 4292 C CA . SER B 1 159 ? -4.312 18.484 15.75 1 92.56 159 SER B CA 1
ATOM 4293 C C . SER B 1 159 ? -2.82 18.469 15.43 1 92.56 159 SER B C 1
ATOM 4295 O O . SER B 1 159 ? -1.987 18.344 16.328 1 92.56 159 SER B O 1
ATOM 4297 N N . ASN B 1 160 ? -2.484 18.641 14.156 1 93.62 160 ASN B N 1
ATOM 4298 C CA . ASN B 1 160 ? -1.083 18.656 13.742 1 93.62 160 ASN B CA 1
ATOM 4299 C C . ASN B 1 160 ? -0.591 20.078 13.477 1 93.62 160 ASN B C 1
ATOM 4301 O O . ASN B 1 160 ? 0.459 20.266 12.859 1 93.62 160 ASN B O 1
ATOM 4305 N N . LEU B 1 161 ? -1.393 21.062 13.852 1 97.81 161 LEU B N 1
ATOM 4306 C CA . LEU B 1 161 ? -1.037 22.484 13.812 1 97.81 161 LEU B CA 1
ATOM 4307 C C . LEU B 1 161 ? -0.948 23.062 15.219 1 97.81 161 LEU B C 1
ATOM 4309 O O . LEU B 1 161 ? -1.972 23.359 15.836 1 97.81 161 LEU B O 1
ATOM 4313 N N . LEU B 1 162 ? 0.247 23.266 15.656 1 97.56 162 LEU B N 1
ATOM 4314 C CA . LEU B 1 162 ? 0.489 23.734 17.016 1 97.56 162 LEU B CA 1
ATOM 4315 C C . LEU B 1 162 ? 0.513 25.266 17.062 1 97.56 162 LEU B C 1
ATOM 4317 O O . LEU B 1 162 ? 0.92 25.906 16.094 1 97.56 162 LEU B O 1
ATOM 4321 N N . LEU B 1 163 ? 0.087 25.797 18.172 1 97.19 163 LEU B N 1
ATOM 4322 C CA . LEU B 1 163 ? -0.023 27.25 18.328 1 97.19 163 LEU B CA 1
ATOM 4323 C C . LEU B 1 163 ? 0.559 27.688 19.672 1 97.19 163 LEU B C 1
ATOM 4325 O O . LEU B 1 163 ? 0.562 26.938 20.641 1 97.19 163 LEU B O 1
ATOM 4329 N N . ASN B 1 164 ? 1.017 28.891 19.688 1 95.44 164 ASN B N 1
ATOM 4330 C CA . ASN B 1 164 ? 1.373 29.531 20.953 1 95.44 164 ASN B CA 1
ATOM 4331 C C . ASN B 1 164 ? 0.532 30.781 21.203 1 95.44 164 ASN B C 1
ATOM 4333 O O . ASN B 1 164 ? -0.406 31.062 20.453 1 95.44 164 ASN B O 1
ATOM 4337 N N . ALA B 1 165 ? 0.859 31.516 22.25 1 92.25 165 ALA B N 1
ATOM 4338 C CA . ALA B 1 165 ? 0.05 32.656 22.672 1 92.25 165 ALA B CA 1
ATOM 4339 C C . ALA B 1 165 ? 0.164 33.812 21.688 1 92.25 165 ALA B C 1
ATOM 4341 O O . ALA B 1 165 ? -0.752 34.625 21.578 1 92.25 165 ALA B O 1
ATOM 4342 N N . ASN B 1 166 ? 1.26 33.875 20.984 1 94.06 166 ASN B N 1
ATOM 4343 C CA . ASN B 1 166 ? 1.469 34.906 20 1 94.06 166 ASN B CA 1
ATOM 4344 C C . ASN B 1 166 ? 0.828 34.562 18.656 1 94.06 166 ASN B C 1
ATOM 4346 O O . ASN B 1 166 ? 1.055 35.25 17.656 1 94.06 166 ASN B O 1
ATOM 4350 N N . CYS B 1 167 ? 0.144 33.469 18.5 1 94.38 167 CYS B N 1
ATOM 4351 C CA . CYS B 1 167 ? -0.57 32.969 17.328 1 94.38 167 CYS B CA 1
ATOM 4352 C C . CYS B 1 167 ? 0.404 32.5 16.266 1 94.38 167 CYS B C 1
ATOM 4354 O O . CYS B 1 167 ? 0.078 32.5 15.07 1 94.38 167 CYS B O 1
ATOM 4356 N N . ASP B 1 168 ? 1.639 32.188 16.734 1 96.75 168 ASP B N 1
ATOM 4357 C CA . ASP B 1 168 ? 2.531 31.469 15.82 1 96.75 168 ASP B CA 1
ATOM 4358 C C . ASP B 1 168 ? 2.078 30.031 15.609 1 96.75 168 ASP B C 1
ATOM 4360 O O . ASP B 1 168 ? 1.698 29.344 16.562 1 96.75 168 ASP B O 1
ATOM 4364 N N . LEU B 1 169 ? 2.098 29.641 14.414 1 98.31 169 LEU B N 1
ATOM 4365 C CA . LEU B 1 169 ? 1.646 28.297 14.07 1 98.31 169 LEU B CA 1
ATOM 4366 C C . LEU B 1 169 ? 2.805 27.438 13.555 1 98.31 169 LEU B C 1
ATOM 4368 O O . LEU B 1 169 ? 3.623 27.922 12.766 1 98.31 169 LEU B O 1
ATOM 4372 N N . LYS B 1 170 ? 2.938 26.234 14.031 1 98.19 170 LYS B N 1
ATOM 4373 C CA . LYS B 1 170 ? 3.959 25.281 13.578 1 98.19 170 LYS B CA 1
ATOM 4374 C C . LYS B 1 170 ? 3.336 23.969 13.148 1 98.19 170 LYS B C 1
ATOM 4376 O O . LYS B 1 170 ? 2.525 23.391 13.883 1 98.19 170 LYS B O 1
ATOM 4381 N N . VAL B 1 171 ? 3.684 23.5 11.969 1 98.19 171 VAL B N 1
ATOM 4382 C CA . VAL B 1 171 ? 3.238 22.203 11.453 1 98.19 171 VAL B CA 1
ATOM 4383 C C . VAL B 1 171 ? 4.086 21.094 12.055 1 98.19 171 VAL B C 1
ATOM 4385 O O . VAL B 1 171 ? 5.305 21.219 12.172 1 98.19 171 VAL B O 1
ATOM 4388 N N . CYS B 1 172 ? 3.447 20 12.445 1 95.38 172 CYS B N 1
ATOM 4389 C CA . CYS B 1 172 ? 4.18 18.891 13.023 1 95.38 172 CYS B CA 1
ATOM 4390 C C . CYS B 1 172 ? 3.633 17.562 12.508 1 95.38 172 CYS B C 1
ATOM 4392 O O . CYS B 1 172 ? 2.766 17.531 11.633 1 95.38 172 CYS B O 1
ATOM 4394 N N . ASP B 1 173 ? 4.242 16.422 12.93 1 90.5 173 ASP B N 1
ATOM 4395 C CA . ASP B 1 173 ? 3.859 15.039 12.633 1 90.5 173 ASP B CA 1
ATOM 4396 C C . ASP B 1 173 ? 4.062 14.711 11.156 1 90.5 173 ASP B C 1
ATOM 4398 O O . ASP B 1 173 ? 3.096 14.633 10.398 1 90.5 173 ASP B O 1
ATOM 4402 N N . PHE B 1 174 ? 5.223 14.398 10.789 1 93.56 174 PHE B N 1
ATOM 4403 C CA . PHE B 1 174 ? 5.602 14.117 9.406 1 93.56 174 PHE B CA 1
ATOM 4404 C C . PHE B 1 174 ? 5.711 12.609 9.18 1 93.56 174 PHE B C 1
ATOM 4406 O O . PHE B 1 174 ? 6.441 12.164 8.289 1 93.56 174 PHE B O 1
ATOM 4413 N N . GLY B 1 175 ? 5.035 11.867 9.938 1 88.31 175 GLY B N 1
ATOM 4414 C CA . GLY B 1 175 ? 5.113 10.422 9.883 1 88.31 175 GLY B CA 1
ATOM 4415 C C . GLY B 1 175 ? 4.578 9.844 8.586 1 88.31 175 GLY B C 1
ATOM 4416 O O . GLY B 1 175 ? 5.004 8.766 8.156 1 88.31 175 GLY B O 1
ATOM 4417 N N . LEU B 1 176 ? 3.68 10.516 7.938 1 86.56 176 LEU B N 1
ATOM 4418 C CA . LEU B 1 176 ? 3.074 10.016 6.707 1 86.56 176 LEU B CA 1
ATOM 4419 C C . LEU B 1 176 ? 3.625 10.75 5.492 1 86.56 176 LEU B C 1
ATOM 4421 O O . LEU B 1 176 ? 3.223 10.484 4.359 1 86.56 176 LEU B O 1
ATOM 4425 N N . ALA B 1 177 ? 4.566 11.648 5.73 1 90.5 177 ALA B N 1
ATOM 4426 C CA . ALA B 1 177 ? 5.109 12.469 4.648 1 90.5 177 ALA B CA 1
ATOM 4427 C C . ALA B 1 177 ? 5.746 11.594 3.566 1 90.5 177 ALA B C 1
ATOM 4429 O O . ALA B 1 177 ? 6.164 10.469 3.838 1 90.5 177 ALA B O 1
ATOM 4430 N N . ARG B 1 178 ? 5.699 12.102 2.354 1 84.88 178 ARG B N 1
ATOM 4431 C CA . ARG B 1 178 ? 6.293 11.414 1.207 1 84.88 178 ARG B CA 1
ATOM 4432 C C . ARG B 1 178 ? 6.945 12.414 0.253 1 84.88 178 ARG B C 1
ATOM 4434 O O . ARG B 1 178 ? 6.621 13.602 0.272 1 84.88 178 ARG B O 1
ATOM 4441 N N . SER B 1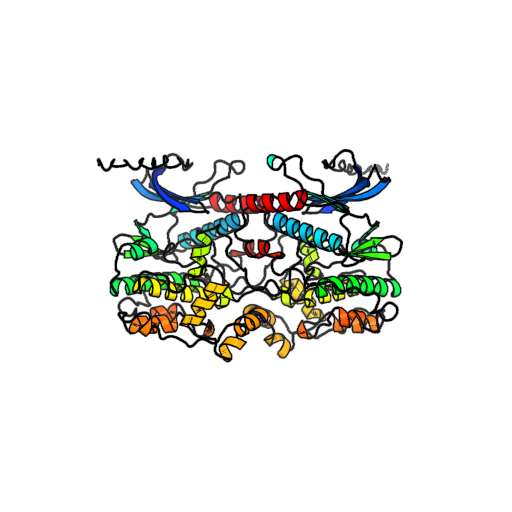 179 ? 7.887 11.82 -0.46 1 83.75 179 SER B N 1
ATOM 4442 C CA . SER B 1 179 ? 8.422 12.609 -1.565 1 83.75 179 SER B CA 1
ATOM 4443 C C . SER B 1 179 ? 7.52 12.531 -2.791 1 83.75 179 SER B C 1
ATOM 4445 O O . SER B 1 179 ? 6.965 11.469 -3.094 1 83.75 179 SER B O 1
ATOM 4447 N N . THR B 1 180 ? 7.406 13.656 -3.436 1 77.75 180 THR B N 1
ATOM 4448 C CA . THR B 1 180 ? 6.664 13.656 -4.691 1 77.75 180 THR B CA 1
ATOM 4449 C C . THR B 1 180 ? 7.508 13.062 -5.816 1 77.75 180 THR B C 1
ATOM 4451 O O . THR B 1 180 ? 6.996 12.766 -6.898 1 77.75 180 THR B O 1
ATOM 4454 N N . GLN B 1 181 ? 8.789 12.945 -5.535 1 67.06 181 GLN B N 1
ATOM 4455 C CA . GLN B 1 181 ? 9.727 12.523 -6.574 1 67.06 181 GLN B CA 1
ATOM 4456 C C . GLN B 1 181 ? 9.992 11.023 -6.5 1 67.06 181 GLN B C 1
ATOM 4458 O O . GLN B 1 181 ? 10.578 10.453 -7.422 1 67.06 181 GLN B O 1
ATOM 4463 N N . THR B 1 182 ? 9.742 10.422 -5.367 1 56.88 182 THR B N 1
ATOM 4464 C CA . THR B 1 182 ? 10.156 9.031 -5.203 1 56.88 182 THR B CA 1
ATOM 4465 C C . THR B 1 182 ? 9.375 8.117 -6.145 1 56.88 182 THR B C 1
ATOM 4467 O O . THR B 1 182 ? 8.164 7.922 -5.965 1 56.88 182 THR B O 1
ATOM 4470 N N . ALA B 1 183 ? 9.672 8.203 -7.438 1 49.66 183 ALA B N 1
ATOM 4471 C CA . ALA B 1 183 ? 8.953 7.426 -8.445 1 49.66 183 ALA B CA 1
ATOM 4472 C C . ALA B 1 183 ? 9.25 5.938 -8.305 1 49.66 183 ALA B C 1
ATOM 4474 O O . ALA B 1 183 ? 8.328 5.113 -8.305 1 49.66 183 ALA B O 1
ATOM 4475 N N . PHE B 1 184 ? 10.555 5.547 -8.609 1 50.5 184 PHE B N 1
ATOM 4476 C CA . PHE B 1 184 ? 10.945 4.156 -8.805 1 50.5 184 PHE B CA 1
ATOM 4477 C C . PHE B 1 184 ? 11.961 3.723 -7.758 1 50.5 184 PHE B C 1
ATOM 4479 O O . PHE B 1 184 ? 12.836 4.508 -7.367 1 50.5 184 PHE B O 1
ATOM 4486 N N . PRO B 1 185 ? 11.492 2.613 -6.945 1 46.03 185 PRO B N 1
ATOM 4487 C CA . PRO B 1 185 ? 12.523 2.105 -6.031 1 46.03 185 PRO B CA 1
ATOM 4488 C C . PRO B 1 185 ? 13.898 2.01 -6.688 1 46.03 185 PRO B C 1
ATOM 4490 O O . PRO B 1 185 ? 14.016 1.562 -7.832 1 46.03 185 PRO B O 1
ATOM 4493 N N . ASN B 1 186 ? 14.695 2.982 -6.602 1 41.16 186 ASN B N 1
ATOM 4494 C CA . ASN B 1 186 ? 16.047 2.779 -7.129 1 41.16 186 ASN B CA 1
ATOM 4495 C C . ASN B 1 186 ? 16.594 1.403 -6.758 1 41.16 186 ASN B C 1
ATOM 4497 O O . ASN B 1 186 ? 15.969 0.675 -5.98 1 41.16 186 ASN B O 1
ATOM 4501 N N . LYS B 1 187 ? 18.125 1.414 -6.777 1 40.19 187 LYS B N 1
ATOM 4502 C CA . LYS B 1 187 ? 19.031 0.28 -6.711 1 40.19 187 LYS B CA 1
ATOM 4503 C C . LYS B 1 187 ? 18.75 -0.585 -5.488 1 40.19 187 LYS B C 1
ATOM 4505 O O . LYS B 1 187 ? 18.484 -0.065 -4.402 1 40.19 187 LYS B O 1
ATOM 4510 N N . GLU B 1 188 ? 18.297 -1.82 -5.777 1 38.44 188 GLU B N 1
ATOM 4511 C CA . GLU B 1 188 ? 18.141 -2.986 -4.91 1 38.44 188 GLU B CA 1
ATOM 4512 C C . GLU B 1 188 ? 19.25 -3.031 -3.857 1 38.44 188 GLU B C 1
ATOM 4514 O O . GLU B 1 188 ? 20.438 -3.09 -4.195 1 38.44 188 GLU B O 1
ATOM 4519 N N . GLN B 1 189 ? 19.406 -2.32 -2.984 1 35.34 189 GLN B N 1
ATOM 4520 C CA . GLN B 1 189 ? 20.281 -3.027 -2.057 1 35.34 189 GLN B CA 1
ATOM 4521 C C . GLN B 1 189 ? 19.875 -4.496 -1.933 1 35.34 189 GLN B C 1
ATOM 4523 O O . GLN B 1 189 ? 18.719 -4.848 -2.158 1 35.34 189 GLN B O 1
ATOM 4528 N N . GLY B 1 190 ? 20.844 -5.422 -1.771 1 33.72 190 GLY B N 1
ATOM 4529 C CA . GLY B 1 190 ? 21.188 -6.836 -1.738 1 33.72 190 GLY B CA 1
ATOM 4530 C C . GLY B 1 190 ? 20.125 -7.691 -1.071 1 33.72 190 GLY B C 1
ATOM 4531 O O . GLY B 1 190 ? 20.297 -8.906 -0.953 1 33.72 190 GLY B O 1
ATOM 4532 N N . PHE B 1 191 ? 19.422 -7.188 -0.183 1 33.88 191 PHE B N 1
ATOM 4533 C CA . PHE B 1 191 ? 19.219 -8.211 0.84 1 33.88 191 PHE B CA 1
ATOM 4534 C C . PHE B 1 191 ? 18.172 -9.219 0.395 1 33.88 191 PHE B C 1
ATOM 4536 O O . PHE B 1 191 ? 18.062 -10.312 0.957 1 33.88 191 PHE B O 1
ATOM 4543 N N . MET B 1 192 ? 16.875 -8.953 -0.055 1 39.41 192 MET B N 1
ATOM 4544 C CA . MET B 1 192 ? 15.969 -10.086 0.104 1 39.41 192 MET B CA 1
ATOM 4545 C C . MET B 1 192 ? 15.75 -10.797 -1.227 1 39.41 192 MET B C 1
ATOM 4547 O O . MET B 1 192 ? 15.234 -10.195 -2.178 1 39.41 192 MET B O 1
ATOM 4551 N N . THR B 1 193 ? 16.453 -11.836 -1.502 1 42.56 193 THR B N 1
ATOM 4552 C CA . THR B 1 193 ? 16.453 -12.773 -2.619 1 42.56 193 THR B CA 1
ATOM 4553 C C . THR B 1 193 ? 15.023 -13.125 -3.025 1 42.56 193 THR B C 1
ATOM 4555 O O . THR B 1 193 ? 14.695 -13.156 -4.215 1 42.56 193 THR B O 1
ATOM 4558 N N . GLU B 1 194 ? 14.18 -13.461 -2.027 1 44.25 194 GLU B N 1
ATOM 4559 C CA . GLU B 1 194 ? 12.867 -14 -2.361 1 44.25 194 GLU B CA 1
ATOM 4560 C C . GLU B 1 194 ? 11.992 -12.945 -3.039 1 44.25 194 GLU B C 1
ATOM 4562 O O . GLU B 1 194 ? 11.258 -13.258 -3.975 1 44.25 194 GLU B O 1
ATOM 4567 N N . TYR B 1 195 ? 12.141 -11.688 -2.67 1 49.09 195 TYR B N 1
ATOM 4568 C CA . TYR B 1 195 ? 11.375 -10.625 -3.318 1 49.09 195 TYR B CA 1
ATOM 4569 C C . TYR B 1 195 ? 11.891 -10.375 -4.73 1 49.09 195 TYR B C 1
ATOM 4571 O O . TYR B 1 195 ? 11.102 -10.094 -5.641 1 49.09 195 TYR B O 1
ATOM 4579 N N . VAL B 1 196 ? 13.078 -10.625 -4.879 1 51.81 196 VAL B N 1
ATOM 4580 C CA . VAL B 1 196 ? 13.648 -10.391 -6.199 1 51.81 196 VAL B CA 1
ATOM 4581 C C . VAL B 1 196 ? 12.977 -11.305 -7.223 1 51.81 196 VAL B C 1
ATOM 4583 O O . VAL B 1 196 ? 12.586 -10.852 -8.305 1 51.81 196 VAL B O 1
ATOM 4586 N N . ALA B 1 197 ? 12.766 -12.516 -6.781 1 57.66 197 ALA B N 1
ATOM 4587 C CA . ALA B 1 197 ? 12.227 -13.469 -7.746 1 57.66 197 ALA B CA 1
ATOM 4588 C C . ALA B 1 197 ? 10.773 -13.148 -8.078 1 57.66 197 ALA B C 1
ATOM 4590 O O . ALA B 1 197 ? 10.312 -13.391 -9.195 1 57.66 197 ALA B O 1
ATOM 4591 N N . THR B 1 198 ? 10.07 -12.461 -7.238 1 73.25 198 THR B N 1
ATOM 4592 C CA . THR B 1 198 ? 8.68 -12.102 -7.496 1 73.25 198 THR B CA 1
ATOM 4593 C C . THR B 1 198 ? 8.594 -11 -8.547 1 73.25 198 THR B C 1
ATOM 4595 O O . THR B 1 198 ? 7.688 -10.992 -9.383 1 73.25 198 THR B O 1
ATOM 4598 N N . ARG B 1 199 ? 9.664 -10.32 -8.664 1 77.69 199 ARG B N 1
ATOM 4599 C CA . ARG B 1 199 ? 9.68 -9.188 -9.586 1 77.69 199 ARG B CA 1
ATOM 4600 C C . ARG B 1 199 ? 9.727 -9.656 -11.031 1 77.69 199 ARG B C 1
ATOM 4602 O O . ARG B 1 199 ? 9.109 -9.047 -11.906 1 77.69 199 ARG B O 1
ATOM 4609 N N . TRP B 1 200 ? 10.344 -10.797 -11.242 1 90.06 200 TRP B N 1
ATOM 4610 C CA . TRP B 1 200 ? 10.586 -11.281 -12.594 1 90.06 200 TRP B CA 1
ATOM 4611 C C . TRP B 1 200 ? 9.273 -11.586 -13.305 1 90.06 200 TRP B C 1
ATOM 4613 O O . TRP B 1 200 ? 9.234 -11.664 -14.539 1 90.06 200 TRP B O 1
ATOM 4623 N N . TYR B 1 201 ? 8.242 -11.703 -12.531 1 92.81 201 TYR B N 1
ATOM 4624 C CA . TYR B 1 201 ? 6.984 -12.148 -13.117 1 92.81 201 TYR B CA 1
ATOM 4625 C C . TYR B 1 201 ? 5.902 -11.086 -12.945 1 92.81 201 TYR B C 1
ATOM 4627 O O . TYR B 1 201 ? 4.723 -11.352 -13.195 1 92.81 201 TYR B O 1
ATOM 4635 N N . ARG B 1 202 ? 6.336 -9.906 -12.5 1 86.69 202 ARG B N 1
ATOM 4636 C CA . ARG B 1 202 ? 5.391 -8.812 -12.281 1 86.69 202 ARG B CA 1
ATOM 4637 C C . ARG B 1 202 ? 5.059 -8.109 -13.594 1 86.69 202 ARG B C 1
ATOM 4639 O O . ARG B 1 202 ? 5.949 -7.836 -14.398 1 86.69 202 ARG B O 1
ATOM 4646 N N . ALA B 1 203 ? 3.822 -7.852 -13.766 1 89.94 203 ALA B N 1
ATOM 4647 C CA . ALA B 1 203 ? 3.32 -7.215 -14.977 1 89.94 203 ALA B CA 1
ATOM 4648 C C . ALA B 1 203 ? 3.688 -5.734 -15.008 1 89.94 203 ALA B C 1
ATOM 4650 O O . ALA B 1 203 ? 3.869 -5.109 -13.961 1 89.94 203 ALA B O 1
ATOM 4651 N N . PRO B 1 204 ? 3.785 -5.184 -16.188 1 86.75 204 PRO B N 1
ATOM 4652 C CA . PRO B 1 204 ? 4.18 -3.779 -16.312 1 86.75 204 PRO B CA 1
ATOM 4653 C C . PRO B 1 204 ? 3.238 -2.834 -15.57 1 86.75 204 PRO B C 1
ATOM 4655 O O . PRO B 1 204 ? 3.689 -1.853 -14.977 1 86.75 204 PRO B O 1
ATOM 4658 N N . GLU B 1 205 ? 1.9 -3.123 -15.586 1 81.69 205 GLU B N 1
ATOM 4659 C CA . GLU B 1 205 ? 0.962 -2.213 -14.938 1 81.69 205 GLU B CA 1
ATOM 4660 C C . GLU B 1 205 ? 1.153 -2.213 -13.422 1 81.69 205 GLU B C 1
ATOM 4662 O O . GLU B 1 205 ? 0.852 -1.222 -12.75 1 81.69 205 GLU B O 1
ATOM 4667 N N . VAL B 1 206 ? 1.58 -3.367 -12.93 1 75.94 206 VAL B N 1
ATOM 4668 C CA . VAL B 1 206 ? 1.872 -3.438 -11.5 1 75.94 206 VAL B CA 1
ATOM 4669 C C . VAL B 1 206 ? 3.139 -2.643 -11.195 1 75.94 206 VAL B C 1
ATOM 4671 O O . VAL B 1 206 ? 3.193 -1.908 -10.203 1 75.94 206 VAL B O 1
ATOM 4674 N N . MET B 1 207 ? 4.062 -2.779 -12.086 1 72.94 207 MET B N 1
ATOM 4675 C CA . MET B 1 207 ? 5.332 -2.078 -11.938 1 72.94 207 MET B CA 1
ATOM 4676 C C . MET B 1 207 ? 5.129 -0.568 -11.984 1 72.94 207 MET B C 1
ATOM 4678 O O . MET B 1 207 ? 5.855 0.182 -11.328 1 72.94 207 MET B O 1
ATOM 4682 N N . LEU B 1 208 ? 4.203 -0.206 -12.742 1 71.81 208 LEU B N 1
ATOM 4683 C CA . LEU B 1 208 ? 3.994 1.213 -13.008 1 71.81 208 LEU B CA 1
ATOM 4684 C C . LEU B 1 208 ? 2.943 1.794 -12.07 1 71.81 208 LEU B C 1
ATOM 4686 O O . LEU B 1 208 ? 2.611 2.979 -12.156 1 71.81 208 LEU B O 1
ATOM 4690 N N . SER B 1 209 ? 2.301 0.887 -11.203 1 62.78 209 SER B N 1
ATOM 4691 C CA . SER B 1 209 ? 1.236 1.358 -10.32 1 62.78 209 SER B CA 1
ATOM 4692 C C . SER B 1 209 ? 1.806 2.002 -9.062 1 62.78 209 SER B C 1
ATOM 4694 O O . SER B 1 209 ? 2.543 1.361 -8.312 1 62.78 209 SER B O 1
ATOM 4696 N N . PHE B 1 210 ? 2.246 3.121 -9.125 1 54.22 210 PHE B N 1
ATOM 4697 C CA . PHE B 1 210 ? 2.697 3.863 -7.953 1 54.22 210 PHE B CA 1
ATOM 4698 C C . PHE B 1 210 ? 1.583 4.75 -7.414 1 54.22 210 PHE B C 1
ATOM 4700 O O . PHE B 1 210 ? 0.794 5.305 -8.18 1 54.22 210 PHE B O 1
ATOM 4707 N N . ARG B 1 211 ? 1.245 4.402 -6.137 1 54.62 211 ARG B N 1
ATOM 4708 C CA . ARG B 1 211 ? 0.308 5.352 -5.547 1 54.62 211 ARG B CA 1
ATOM 4709 C C . ARG B 1 211 ? 0.867 6.77 -5.59 1 54.62 211 ARG B C 1
ATOM 4711 O O . ARG B 1 211 ? 1.986 7.016 -5.137 1 54.62 211 ARG B O 1
ATOM 4718 N N . MET B 1 212 ? 0.349 7.59 -6.473 1 56.5 212 MET B N 1
ATOM 4719 C CA . MET B 1 212 ? 0.895 8.938 -6.609 1 56.5 212 MET B CA 1
ATOM 4720 C C . MET B 1 212 ? 0.098 9.938 -5.773 1 56.5 212 MET B C 1
ATOM 4722 O O . MET B 1 212 ? -1.12 10.039 -5.922 1 56.5 212 MET B O 1
ATOM 4726 N N . TYR B 1 213 ? 0.698 10.281 -4.664 1 68.56 213 TYR B N 1
ATOM 4727 C CA . TYR B 1 213 ? 0.199 11.461 -3.963 1 68.56 213 TYR B CA 1
ATOM 4728 C C . TYR B 1 213 ? 0.765 12.734 -4.566 1 68.56 213 TYR B C 1
ATOM 4730 O O . TYR B 1 213 ? 1.934 12.781 -4.961 1 68.56 213 TYR B O 1
ATOM 4738 N N . THR B 1 214 ? -0.101 13.664 -4.871 1 83.5 214 THR B N 1
ATOM 4739 C CA . THR B 1 214 ? 0.366 14.969 -5.336 1 83.5 214 THR B CA 1
ATOM 4740 C C . THR B 1 214 ? 0.267 16 -4.219 1 83.5 214 THR B C 1
ATOM 4742 O O . THR B 1 214 ? -0.34 15.75 -3.178 1 83.5 214 THR B O 1
ATOM 4745 N N . LYS B 1 215 ? 0.824 17.109 -4.457 1 93.12 215 LYS B N 1
ATOM 4746 C CA . LYS B 1 215 ? 0.833 18.234 -3.518 1 93.12 215 LYS B CA 1
ATOM 4747 C C . LYS B 1 215 ? -0.586 18.703 -3.213 1 93.12 215 LYS B C 1
ATOM 4749 O O . LYS B 1 215 ? -0.838 19.281 -2.156 1 93.12 215 LYS B O 1
ATOM 4754 N N . SER B 1 216 ? -1.522 18.359 -4.105 1 94.31 216 SER B N 1
ATOM 4755 C CA . SER B 1 216 ? -2.896 18.844 -4.02 1 94.31 216 SER B CA 1
ATOM 4756 C C . SER B 1 216 ? -3.605 18.266 -2.795 1 94.31 216 SER B C 1
ATOM 4758 O O . SER B 1 216 ? -4.578 18.844 -2.305 1 94.31 216 SER B O 1
ATOM 4760 N N . ILE B 1 217 ? -3.162 17.141 -2.252 1 93.25 217 ILE B N 1
ATOM 4761 C CA . ILE B 1 217 ? -3.861 16.531 -1.129 1 93.25 217 ILE B CA 1
ATOM 4762 C C . ILE B 1 217 ? -3.67 17.375 0.126 1 93.25 217 ILE B C 1
ATOM 4764 O O . ILE B 1 217 ? -4.566 17.453 0.97 1 93.25 217 ILE B O 1
ATOM 4768 N N . ASP B 1 218 ? -2.545 18.047 0.216 1 97.5 218 ASP B N 1
ATOM 4769 C CA . ASP B 1 218 ? -2.309 18.953 1.343 1 97.5 218 ASP B CA 1
ATOM 4770 C C . ASP B 1 218 ? -3.199 20.188 1.254 1 97.5 218 ASP B C 1
ATOM 4772 O O . ASP B 1 218 ? -3.689 20.688 2.271 1 97.5 218 ASP B O 1
ATOM 4776 N N . VAL B 1 219 ? -3.371 20.641 0.052 1 98.56 219 VAL B N 1
ATOM 4777 C CA . VAL B 1 219 ? -4.203 21.828 -0.157 1 98.56 219 VAL B CA 1
ATOM 4778 C C . VAL B 1 219 ? -5.66 21.484 0.152 1 98.56 219 VAL B C 1
ATOM 4780 O O . VAL B 1 219 ? -6.391 22.312 0.709 1 98.56 219 VAL B O 1
ATOM 4783 N N . TRP B 1 220 ? -6.059 20.297 -0.222 1 97.88 220 TRP B N 1
ATOM 4784 C CA . TRP B 1 220 ? -7.379 19.828 0.187 1 97.88 220 TRP B CA 1
ATOM 4785 C C . TRP B 1 220 ? -7.543 19.922 1.7 1 97.88 220 TRP B C 1
ATOM 4787 O O . TRP B 1 220 ? -8.555 20.422 2.195 1 97.88 220 TRP B O 1
ATOM 4797 N N . SER B 1 221 ? -6.566 19.484 2.414 1 97.94 221 SER B N 1
ATOM 4798 C CA . SER B 1 221 ? -6.609 19.5 3.873 1 97.94 221 SER B CA 1
ATOM 4799 C C . SER B 1 221 ? -6.723 20.922 4.406 1 97.94 221 SER B C 1
ATOM 4801 O O . SER B 1 221 ? -7.422 21.172 5.391 1 97.94 221 SER B O 1
ATOM 4803 N N . ILE B 1 222 ? -6.059 21.828 3.766 1 98.69 222 ILE B N 1
ATOM 4804 C CA . ILE B 1 222 ? -6.125 23.219 4.156 1 98.69 222 ILE B CA 1
ATOM 4805 C C . ILE B 1 222 ? -7.562 23.719 4.039 1 98.69 222 ILE B C 1
ATOM 4807 O O . ILE B 1 222 ? -8.062 24.422 4.93 1 98.69 222 ILE B O 1
ATOM 4811 N N . GLY B 1 223 ? -8.18 23.391 2.912 1 98.75 223 GLY B N 1
ATOM 4812 C CA . GLY B 1 223 ? -9.578 23.75 2.754 1 98.75 223 GLY B CA 1
ATOM 4813 C C . GLY B 1 223 ? -10.469 23.188 3.85 1 98.75 223 GLY B C 1
ATOM 4814 O O . GLY B 1 223 ? -11.312 23.891 4.402 1 98.75 223 GLY B O 1
ATOM 4815 N N . CYS B 1 224 ? -10.266 21.938 4.168 1 98.38 224 CYS B N 1
ATOM 4816 C CA . CYS B 1 224 ? -11.031 21.297 5.23 1 98.38 224 CYS B CA 1
ATOM 4817 C C . CYS B 1 224 ? -10.797 21.984 6.566 1 98.38 224 CYS B C 1
ATOM 4819 O O . CYS B 1 224 ? -11.734 22.172 7.344 1 98.38 224 CYS B O 1
ATOM 4821 N N . ILE B 1 225 ? -9.594 22.344 6.84 1 98.5 225 ILE B N 1
ATOM 4822 C CA . ILE B 1 225 ? -9.234 22.984 8.094 1 98.5 225 ILE B CA 1
ATOM 4823 C C . ILE B 1 225 ? -9.914 24.359 8.18 1 98.5 225 ILE B C 1
ATOM 4825 O O . ILE B 1 225 ? -10.477 24.719 9.211 1 98.5 225 ILE B O 1
ATOM 4829 N N . LEU B 1 226 ? -9.844 25.125 7.098 1 98.75 226 LEU B N 1
ATOM 4830 C CA . LEU B 1 226 ? -10.531 26.422 7.086 1 98.75 226 LEU B CA 1
ATOM 4831 C C . LEU B 1 226 ? -12.023 26.234 7.348 1 98.75 226 LEU B C 1
ATOM 4833 O O . LEU B 1 226 ? -12.602 26.969 8.164 1 98.75 226 LEU B O 1
ATOM 4837 N N . ALA B 1 227 ? -12.625 25.266 6.641 1 98.44 227 ALA B N 1
ATOM 4838 C CA . ALA B 1 227 ? -14.047 25 6.836 1 98.44 227 ALA B CA 1
ATOM 4839 C C . ALA B 1 227 ? -14.352 24.703 8.305 1 98.44 227 ALA B C 1
ATOM 4841 O O . ALA B 1 227 ? -15.367 25.172 8.836 1 98.44 227 ALA B O 1
ATOM 4842 N N . GLU B 1 228 ? -13.492 23.953 8.883 1 97.56 228 GLU B N 1
ATOM 4843 C CA . GLU B 1 228 ? -13.68 23.609 10.289 1 97.56 228 GLU B CA 1
ATOM 4844 C C . GLU B 1 228 ? -13.531 24.844 11.18 1 97.56 228 GLU B C 1
ATOM 4846 O O . GLU B 1 228 ? -14.266 25 12.156 1 97.56 228 GLU B O 1
ATOM 4851 N N . MET B 1 229 ? -12.648 25.688 10.898 1 98.12 229 MET B N 1
ATOM 4852 C CA . MET B 1 229 ? -12.461 26.922 11.68 1 98.12 229 MET B CA 1
ATOM 4853 C C . MET B 1 229 ? -13.688 27.828 11.562 1 98.12 229 MET B C 1
ATOM 4855 O O . MET B 1 229 ? -14.062 28.5 12.523 1 98.12 229 MET B O 1
ATOM 4859 N N . LEU B 1 230 ? -14.297 27.844 10.406 1 97.38 230 LEU B N 1
ATOM 4860 C CA . LEU B 1 230 ? -15.43 28.734 10.133 1 97.38 230 LEU B CA 1
ATOM 4861 C C . LEU B 1 230 ? -16.672 28.281 10.891 1 97.38 230 LEU B C 1
ATOM 4863 O O . LEU B 1 230 ? -17.516 29.094 11.25 1 97.38 230 LEU B O 1
ATOM 4867 N N . SER B 1 231 ? -16.766 26.938 11.156 1 95.06 231 SER B N 1
ATOM 4868 C CA . SER B 1 231 ? -18.031 26.438 11.719 1 95.06 231 SER B CA 1
ATOM 4869 C C . SER B 1 231 ? -17.812 25.781 13.07 1 95.06 231 SER B C 1
ATOM 4871 O O . SER B 1 231 ? -18.766 25.547 13.812 1 95.06 231 SER B O 1
ATOM 4873 N N . GLY B 1 232 ? -16.594 25.453 13.328 1 94.94 232 GLY B N 1
ATOM 4874 C CA . GLY B 1 232 ? -16.297 24.75 14.57 1 94.94 232 GLY B CA 1
ATOM 4875 C C . GLY B 1 232 ? -16.422 23.25 14.453 1 94.94 232 GLY B C 1
ATOM 4876 O O . GLY B 1 232 ? -16.141 22.516 15.398 1 94.94 232 GLY B O 1
ATOM 4877 N N . LYS B 1 233 ? -16.812 22.766 13.281 1 94.69 233 LYS B N 1
ATOM 4878 C CA . LYS B 1 233 ? -16.984 21.328 13.055 1 94.69 233 LYS B CA 1
ATOM 4879 C C . LYS B 1 233 ? -16.359 20.906 11.734 1 94.69 233 LYS B C 1
ATOM 4881 O O . LYS B 1 233 ? -16.359 21.656 10.766 1 94.69 233 LYS B O 1
ATOM 4886 N N . PRO B 1 234 ? -15.836 19.656 11.727 1 95.56 234 PRO B N 1
ATOM 4887 C CA . PRO B 1 234 ? -15.289 19.172 10.453 1 95.56 234 PRO B CA 1
ATOM 4888 C C . PRO B 1 234 ? -16.344 19.109 9.352 1 95.56 234 PRO B C 1
ATOM 4890 O O . PRO B 1 234 ? -17.5 18.766 9.609 1 95.56 234 PRO B O 1
ATOM 4893 N N . ILE B 1 235 ? -15.969 19.422 8.18 1 96.75 235 ILE B N 1
ATOM 4894 C CA . ILE B 1 235 ? -16.891 19.484 7.062 1 96.75 235 ILE B CA 1
ATOM 4895 C C . ILE B 1 235 ? -17.25 18.078 6.613 1 96.75 235 ILE B C 1
ATOM 4897 O O . ILE B 1 235 ? -18.391 17.812 6.191 1 96.75 235 ILE B O 1
ATOM 4901 N N . PHE B 1 236 ? -16.281 17.125 6.656 1 95.69 236 PHE B N 1
ATOM 4902 C CA . PHE B 1 236 ? -16.516 15.766 6.18 1 95.69 236 PHE B CA 1
ATOM 4903 C C . PHE B 1 236 ? -16.188 14.75 7.266 1 95.69 236 PHE B C 1
ATOM 4905 O O . PHE B 1 236 ? -15.242 13.969 7.117 1 95.69 236 PHE B O 1
ATOM 4912 N N . PRO B 1 237 ? -17.016 14.672 8.281 1 92.81 237 PRO B N 1
ATOM 4913 C CA . PRO B 1 237 ? -16.75 13.719 9.359 1 92.81 237 PRO B CA 1
ATOM 4914 C C . PRO B 1 237 ? -17.297 12.328 9.07 1 92.81 237 PRO B C 1
ATOM 4916 O O . PRO B 1 237 ? -18.203 11.859 9.773 1 92.81 237 PRO B O 1
ATOM 4919 N N . GLY B 1 238 ? -16.672 11.711 8.117 1 87.31 238 GLY B N 1
ATOM 4920 C CA . GLY B 1 238 ? -17.141 10.398 7.719 1 87.31 238 GLY B CA 1
ATOM 4921 C C . GLY B 1 238 ? -16.875 9.328 8.758 1 87.31 238 GLY B C 1
ATOM 4922 O O . GLY B 1 238 ? -15.828 9.344 9.422 1 87.31 238 GLY B O 1
ATOM 4923 N N . LYS B 1 239 ? -17.703 8.375 8.867 1 78.19 239 LYS B N 1
ATOM 4924 C CA . LYS B 1 239 ? -17.578 7.258 9.797 1 78.19 239 LYS B CA 1
ATOM 4925 C C . LYS B 1 239 ? -16.672 6.168 9.227 1 78.19 239 LYS B C 1
ATOM 4927 O O . LYS B 1 239 ? -16.062 5.402 9.977 1 78.19 239 LYS B O 1
ATOM 4932 N N . ASP B 1 240 ? -16.703 6.082 7.973 1 72.06 240 ASP B N 1
ATOM 4933 C CA . ASP B 1 240 ? -15.883 5.164 7.199 1 72.06 240 ASP B CA 1
ATOM 4934 C C . ASP B 1 240 ? -15.57 5.738 5.816 1 72.06 240 ASP B C 1
ATOM 4936 O O . ASP B 1 240 ? -15.938 6.875 5.516 1 72.06 240 ASP B O 1
ATOM 4940 N N . TYR B 1 241 ? -14.883 4.953 5.059 1 70.62 241 TYR B N 1
ATOM 4941 C CA . TYR B 1 241 ? -14.445 5.43 3.754 1 70.62 241 TYR B CA 1
ATOM 4942 C C . TYR B 1 241 ? -15.633 5.754 2.857 1 70.62 241 TYR B C 1
ATOM 4944 O O . TYR B 1 241 ? -15.656 6.793 2.193 1 70.62 241 TYR B O 1
ATOM 4952 N N . HIS B 1 242 ? -16.578 4.84 2.846 1 72.81 242 HIS B N 1
ATOM 4953 C CA . HIS B 1 242 ? -17.75 5.043 2.016 1 72.81 242 HIS B CA 1
ATOM 4954 C C . HIS B 1 242 ? -18.516 6.297 2.434 1 72.81 242 HIS B C 1
ATOM 4956 O O . HIS B 1 242 ? -18.906 7.105 1.587 1 72.81 242 HIS B O 1
ATOM 4962 N N . HIS B 1 243 ? -18.75 6.391 3.691 1 83.88 243 HIS B N 1
ATOM 4963 C CA . HIS B 1 243 ? -19.469 7.555 4.207 1 83.88 243 HIS B CA 1
ATOM 4964 C C . HIS B 1 243 ? -18.688 8.844 3.934 1 83.88 243 HIS B C 1
ATOM 4966 O O . HIS B 1 243 ? -19.297 9.875 3.627 1 83.88 243 HIS B O 1
ATOM 4972 N N . GLN B 1 244 ? -17.359 8.805 4.113 1 87.69 244 GLN B N 1
ATOM 4973 C CA . GLN B 1 244 ? -16.531 9.969 3.832 1 87.69 244 GLN B CA 1
ATOM 4974 C C . GLN B 1 244 ? -16.734 10.461 2.4 1 87.69 244 GLN B C 1
ATOM 4976 O O . GLN B 1 244 ? -16.953 11.656 2.17 1 87.69 244 GLN B O 1
ATOM 4981 N N . LEU B 1 245 ? -16.656 9.531 1.479 1 85.38 245 LEU B N 1
ATOM 4982 C CA . LEU B 1 245 ? -16.844 9.883 0.074 1 85.38 245 LEU B CA 1
ATOM 4983 C C . LEU B 1 245 ? -18.25 10.406 -0.178 1 85.38 245 LEU B C 1
ATOM 4985 O O . LEU B 1 245 ? -18.438 11.359 -0.947 1 85.38 245 LEU B O 1
ATOM 4989 N N . SER B 1 246 ? -19.188 9.789 0.477 1 88.94 246 SER B N 1
ATOM 4990 C CA . SER B 1 246 ? -20.562 10.234 0.347 1 88.94 246 SER B CA 1
ATOM 4991 C C . SER B 1 246 ? -20.734 11.68 0.804 1 88.94 246 SER B C 1
ATOM 4993 O O . SER B 1 246 ? -21.406 12.477 0.144 1 88.94 246 SER B O 1
ATOM 4995 N N . LEU B 1 247 ? -20.109 12 1.937 1 93.56 247 LEU B N 1
ATOM 4996 C CA . LEU B 1 247 ? -20.188 13.359 2.457 1 93.56 247 LEU B CA 1
ATOM 4997 C C . LEU B 1 247 ? -19.531 14.344 1.491 1 93.56 247 LEU B C 1
ATOM 4999 O O . LEU B 1 247 ? -20.047 15.453 1.294 1 93.56 247 LEU B O 1
ATOM 5003 N N . ILE B 1 248 ? -18.438 13.938 0.949 1 95.19 248 ILE B N 1
ATOM 5004 C CA . ILE B 1 248 ? -17.75 14.789 -0.003 1 95.19 248 ILE B CA 1
ATOM 5005 C C . ILE B 1 248 ? -18.641 15.055 -1.213 1 95.19 248 ILE B C 1
ATOM 5007 O O . ILE B 1 248 ? -18.797 16.203 -1.633 1 95.19 248 ILE B O 1
ATOM 5011 N N . LEU B 1 249 ? -19.25 14.07 -1.727 1 93.5 249 LEU B N 1
ATOM 5012 C CA . LEU B 1 249 ? -20.109 14.203 -2.902 1 93.5 249 LEU B CA 1
ATOM 5013 C C . LEU B 1 249 ? -21.375 14.984 -2.57 1 93.5 249 LEU B C 1
ATOM 5015 O O . LEU B 1 249 ? -21.922 15.672 -3.43 1 93.5 249 LEU B O 1
ATOM 5019 N N . ASP B 1 250 ? -21.781 14.875 -1.328 1 95 250 ASP B N 1
ATOM 5020 C CA . ASP B 1 250 ? -22.938 15.664 -0.891 1 95 250 ASP B CA 1
ATOM 5021 C C . ASP B 1 250 ? -22.656 17.156 -0.999 1 95 250 ASP B C 1
ATOM 5023 O O . ASP B 1 250 ? -23.578 17.953 -1.219 1 95 250 ASP B O 1
ATOM 5027 N N . VAL B 1 251 ? -21.453 17.5 -0.819 1 96.75 251 VAL B N 1
ATOM 5028 C CA . VAL B 1 251 ? -21.094 18.906 -0.836 1 96.75 251 VAL B CA 1
ATOM 5029 C C . VAL B 1 251 ? -20.641 19.312 -2.238 1 96.75 251 VAL B C 1
ATOM 5031 O O . VAL B 1 251 ? -21.094 20.312 -2.781 1 96.75 251 VAL B O 1
ATOM 5034 N N . LEU B 1 252 ? -19.812 18.5 -2.867 1 96 252 LEU B N 1
ATOM 5035 C CA . LEU B 1 252 ? -19.188 18.891 -4.129 1 96 252 LEU B CA 1
ATOM 5036 C C . LEU B 1 252 ? -20.031 18.438 -5.312 1 96 252 LEU B C 1
ATOM 5038 O O . LEU B 1 252 ? -19.812 18.891 -6.441 1 96 252 LEU B O 1
ATOM 5042 N N . GLY B 1 253 ? -20.969 17.547 -5.02 1 94.31 253 GLY B N 1
ATOM 5043 C CA . GLY B 1 253 ? -21.797 17.016 -6.09 1 94.31 253 GLY B CA 1
ATOM 5044 C C . GLY B 1 253 ? -21.156 15.82 -6.789 1 94.31 253 GLY B C 1
ATOM 5045 O O . GLY B 1 253 ? -19.984 15.508 -6.551 1 94.31 253 GLY B O 1
ATOM 5046 N N . THR B 1 254 ? -21.984 15.141 -7.527 1 92.69 254 THR B N 1
ATOM 5047 C CA . THR B 1 254 ? -21.484 14.062 -8.375 1 92.69 254 THR B CA 1
ATOM 5048 C C . THR B 1 254 ? -20.469 14.602 -9.383 1 92.69 254 THR B C 1
ATOM 5050 O O . THR B 1 254 ? -20.688 15.656 -9.977 1 92.69 254 THR B O 1
ATOM 5053 N N . PRO B 1 255 ? -19.391 13.906 -9.484 1 90.62 255 PRO B N 1
ATOM 5054 C CA . PRO B 1 255 ? -18.359 14.383 -10.414 1 90.62 255 PRO B CA 1
ATOM 5055 C C . PRO B 1 255 ? -18.906 14.594 -11.828 1 90.62 255 PRO B C 1
ATOM 5057 O O . PRO B 1 255 ? -19.75 13.828 -12.289 1 90.62 255 PRO B O 1
ATOM 5060 N N . THR B 1 256 ? -18.438 15.648 -12.43 1 90.19 256 THR B N 1
ATOM 5061 C CA . THR B 1 256 ? -18.734 15.852 -13.844 1 90.19 256 THR B CA 1
ATOM 5062 C C . THR B 1 256 ? -18.141 14.719 -14.688 1 90.19 256 THR B C 1
ATOM 5064 O O . THR B 1 256 ? -17.375 13.898 -14.188 1 90.19 256 THR B O 1
ATOM 5067 N N . ILE B 1 257 ? -18.484 14.656 -15.914 1 85.31 257 ILE B N 1
ATOM 5068 C CA . ILE B 1 257 ? -18 13.625 -16.828 1 85.31 257 ILE B CA 1
ATOM 5069 C C . ILE B 1 257 ? -16.469 13.688 -16.906 1 85.31 257 ILE B C 1
ATOM 5071 O O . ILE B 1 257 ? -15.805 12.648 -16.828 1 85.31 257 ILE B O 1
ATOM 5075 N N . ASP B 1 258 ? -16 14.898 -16.969 1 85.75 258 ASP B N 1
ATOM 5076 C CA . ASP B 1 258 ? -14.555 15.078 -17.031 1 85.75 258 ASP B CA 1
ATOM 5077 C C . ASP B 1 258 ? -13.883 14.57 -15.75 1 85.75 258 ASP B C 1
ATOM 5079 O O . ASP B 1 258 ? -12.836 13.922 -15.812 1 85.75 258 ASP B O 1
ATOM 5083 N N . GLU B 1 259 ? -14.484 14.867 -14.664 1 86.5 259 GLU B N 1
ATOM 5084 C CA . GLU B 1 259 ? -13.938 14.438 -13.375 1 86.5 259 GLU B CA 1
ATOM 5085 C C . GLU B 1 259 ? -14.031 12.922 -13.219 1 86.5 259 GLU B C 1
ATOM 5087 O O . GLU B 1 259 ? -13.117 12.289 -12.688 1 86.5 259 GLU B O 1
ATOM 5092 N N . PHE B 1 260 ? -15.094 12.406 -13.711 1 82.44 260 PHE B N 1
ATOM 5093 C CA . PHE B 1 260 ? -15.328 10.969 -13.656 1 82.44 260 PHE B CA 1
ATOM 5094 C C . PHE B 1 260 ? -14.258 10.219 -14.445 1 82.44 260 PHE B C 1
ATOM 5096 O O . PHE B 1 260 ? -13.703 9.234 -13.961 1 82.44 260 PHE B O 1
ATOM 5103 N N . TYR B 1 261 ? -13.883 10.703 -15.547 1 75.5 261 TYR B N 1
ATOM 5104 C CA . TYR B 1 261 ? -12.93 10.016 -16.406 1 75.5 261 TYR B CA 1
ATOM 5105 C C . TYR B 1 261 ? -11.5 10.234 -15.922 1 75.5 261 TYR B C 1
ATOM 5107 O O . TYR B 1 261 ? -10.586 9.516 -16.328 1 75.5 261 TYR B O 1
ATOM 5115 N N . ALA B 1 262 ? -11.391 11.195 -15.016 1 74.5 262 ALA B N 1
ATOM 5116 C CA . ALA B 1 262 ? -10.07 11.438 -14.445 1 74.5 262 ALA B CA 1
ATOM 5117 C C . ALA B 1 262 ? -9.742 10.422 -13.359 1 74.5 262 ALA B C 1
ATOM 5119 O O . ALA B 1 262 ? -8.578 10.273 -12.969 1 74.5 262 ALA B O 1
ATOM 5120 N N . ILE B 1 263 ? -10.82 9.82 -12.852 1 74.94 263 ILE B N 1
ATOM 5121 C CA . ILE B 1 263 ? -10.586 8.75 -11.883 1 74.94 263 ILE B CA 1
ATOM 5122 C C . ILE B 1 263 ? -9.875 7.582 -12.57 1 74.94 263 ILE B C 1
ATOM 5124 O O . ILE B 1 263 ? -10.344 7.07 -13.586 1 74.94 263 ILE B O 1
ATOM 5128 N N . THR B 1 264 ? -8.758 7.273 -12.016 1 64 264 THR B N 1
ATOM 5129 C CA . THR B 1 264 ? -7.887 6.324 -12.703 1 64 264 THR B CA 1
ATOM 5130 C C . THR B 1 264 ? -8.336 4.891 -12.438 1 64 264 THR B C 1
ATOM 5132 O O . THR B 1 264 ? -8.188 4.02 -13.297 1 64 264 THR B O 1
ATOM 5135 N N . SER B 1 265 ? -8.922 4.676 -11.328 1 63.62 265 SER B N 1
ATOM 5136 C CA . SER B 1 265 ? -9.336 3.324 -10.961 1 63.62 265 SER B CA 1
ATOM 5137 C C . SER B 1 265 ? -10.711 2.994 -11.523 1 63.62 265 SER B C 1
ATOM 5139 O O . SER B 1 265 ? -11.68 3.717 -11.281 1 63.62 265 SER B O 1
ATOM 5141 N N . ARG B 1 266 ? -10.734 1.987 -12.352 1 63.56 266 ARG B N 1
ATOM 5142 C CA . ARG B 1 266 ? -12.016 1.547 -12.891 1 63.56 266 ARG B CA 1
ATOM 5143 C C . ARG B 1 266 ? -13 1.229 -11.773 1 63.56 266 ARG B C 1
ATOM 5145 O O . ARG B 1 266 ? -14.188 1.566 -11.867 1 63.56 266 ARG B O 1
ATOM 5152 N N . ARG B 1 267 ? -12.547 0.659 -10.828 1 63.38 267 ARG B N 1
ATOM 5153 C CA . ARG B 1 267 ? -13.391 0.309 -9.688 1 63.38 267 ARG B CA 1
ATOM 5154 C C . ARG B 1 267 ? -13.953 1.559 -9.016 1 63.38 267 ARG B C 1
ATOM 5156 O O . ARG B 1 267 ? -15.117 1.586 -8.625 1 63.38 267 ARG B O 1
ATOM 5163 N N . SER B 1 268 ? -13.016 2.432 -8.875 1 71.81 268 SER B N 1
ATOM 5164 C CA . SER B 1 268 ? -13.453 3.689 -8.273 1 71.81 268 SER B CA 1
ATOM 5165 C C . SER B 1 268 ? -14.523 4.363 -9.125 1 71.81 268 SER B C 1
ATOM 5167 O O . SER B 1 268 ? -15.477 4.945 -8.594 1 71.81 268 SER B O 1
ATOM 5169 N N . LYS B 1 269 ? -14.281 4.219 -10.414 1 75.94 269 LYS B N 1
ATOM 5170 C CA . LYS B 1 269 ? -15.281 4.766 -11.328 1 75.94 269 LYS B CA 1
ATOM 5171 C C . LYS B 1 269 ? -16.625 4.059 -11.164 1 75.94 269 LYS B C 1
ATOM 5173 O O . LYS B 1 269 ? -17.672 4.711 -11.078 1 75.94 269 LYS B O 1
ATOM 5178 N N . GLU B 1 270 ? -16.562 2.785 -11.117 1 74.06 270 GLU B N 1
ATOM 5179 C CA . GLU B 1 270 ? -17.781 2.008 -10.93 1 74.06 270 GLU B CA 1
ATOM 5180 C C . GLU B 1 270 ? -18.453 2.336 -9.594 1 74.06 270 GLU B C 1
ATOM 5182 O O . GLU B 1 270 ? -19.672 2.438 -9.508 1 74.06 270 GLU B O 1
ATOM 5187 N N . TYR B 1 271 ? -17.672 2.5 -8.633 1 75.38 271 TYR B N 1
ATOM 5188 C CA . TYR B 1 271 ? -18.188 2.857 -7.316 1 75.38 271 TYR B CA 1
ATOM 5189 C C . TYR B 1 271 ? -18.938 4.176 -7.367 1 75.38 271 TYR B C 1
ATOM 5191 O O . TYR B 1 271 ? -20.047 4.281 -6.832 1 75.38 271 TYR B O 1
ATOM 5199 N N . ILE B 1 272 ? -18.391 5.156 -8 1 81.94 272 ILE B N 1
ATOM 5200 C CA . ILE B 1 272 ? -19 6.473 -8.117 1 81.94 272 ILE B CA 1
ATOM 5201 C C . ILE B 1 272 ? -20.312 6.367 -8.891 1 81.94 272 ILE B C 1
ATOM 5203 O O . ILE B 1 272 ? -21.281 7.062 -8.578 1 81.94 272 ILE B O 1
ATOM 5207 N N . ARG B 1 273 ? -20.266 5.434 -9.859 1 82.88 273 ARG B N 1
ATOM 5208 C CA . ARG B 1 273 ? -21.453 5.258 -10.695 1 82.88 273 ARG B CA 1
ATOM 5209 C C . ARG B 1 273 ? -22.609 4.691 -9.883 1 82.88 273 ARG B C 1
ATOM 5211 O O . ARG B 1 273 ? -23.781 4.922 -10.211 1 82.88 273 ARG B O 1
ATOM 5218 N N . THR B 1 274 ? -22.281 3.926 -8.852 1 80.88 274 THR B N 1
ATOM 5219 C CA . THR B 1 274 ? -23.328 3.307 -8.039 1 80.88 274 THR B CA 1
ATOM 5220 C C . THR B 1 274 ? -23.938 4.316 -7.066 1 80.88 274 THR B C 1
ATOM 5222 O O . THR B 1 274 ? -25 4.074 -6.492 1 80.88 274 THR B O 1
ATOM 5225 N N . MET B 1 275 ? -23.328 5.371 -6.926 1 83.12 275 MET B N 1
ATOM 5226 C CA . MET B 1 275 ? -23.797 6.371 -5.973 1 83.12 275 MET B CA 1
ATOM 5227 C C . MET B 1 275 ? -24.891 7.23 -6.59 1 83.12 275 MET B C 1
ATOM 5229 O O . MET B 1 275 ? -24.906 7.453 -7.801 1 83.12 275 MET B O 1
ATOM 5233 N N . SER B 1 276 ? -25.797 7.602 -5.742 1 87.31 276 SER B N 1
ATOM 5234 C CA . SER B 1 276 ? -26.891 8.453 -6.199 1 87.31 276 SER B CA 1
ATOM 5235 C C . SER B 1 276 ? -26.375 9.82 -6.641 1 87.31 276 SER B C 1
ATOM 5237 O O . SER B 1 276 ? -25.375 10.312 -6.117 1 87.31 276 SER B O 1
ATOM 5239 N N . PHE B 1 277 ? -27.094 10.359 -7.605 1 89.94 277 PHE B N 1
ATOM 5240 C CA . PHE B 1 277 ? -26.75 11.688 -8.094 1 89.94 277 PHE B CA 1
ATOM 5241 C C . PHE B 1 277 ? -26.922 12.727 -6.996 1 89.94 277 PHE B C 1
ATOM 5243 O O . PHE B 1 277 ? -27.906 12.688 -6.242 1 89.94 277 PHE B O 1
ATOM 5250 N N . ARG B 1 278 ? -26 13.562 -6.859 1 93.25 278 ARG B N 1
ATOM 5251 C CA . ARG B 1 278 ? -26.016 14.664 -5.898 1 93.25 278 ARG B CA 1
ATOM 5252 C C . ARG B 1 278 ? -25.688 15.984 -6.574 1 93.25 278 ARG B C 1
ATOM 5254 O O . ARG B 1 278 ? -24.797 16.047 -7.438 1 93.25 278 ARG B O 1
ATOM 5261 N N . LYS B 1 279 ? -26.328 17.016 -6.164 1 93.5 279 LYS B N 1
ATOM 5262 C CA . LYS B 1 279 ? -26.047 18.359 -6.668 1 93.5 279 LYS B CA 1
ATOM 5263 C C . LYS B 1 279 ? -25.031 19.078 -5.781 1 93.5 279 LYS B C 1
ATOM 5265 O O . LYS B 1 279 ? -25.078 18.953 -4.555 1 93.5 279 LYS B O 1
ATOM 5270 N N . LYS B 1 280 ? -24.203 19.781 -6.477 1 94.5 280 LYS B N 1
ATOM 5271 C CA . LYS B 1 280 ? -23.219 20.578 -5.742 1 94.5 280 LYS B CA 1
ATOM 5272 C C . LYS B 1 280 ? -23.906 21.594 -4.832 1 94.5 280 LYS B C 1
ATOM 5274 O O . LYS B 1 280 ? -24.875 22.234 -5.23 1 94.5 280 LYS B O 1
ATOM 5279 N N . ARG B 1 281 ? -23.484 21.672 -3.648 1 95.62 281 ARG B N 1
ATOM 5280 C CA . ARG B 1 281 ? -23.953 22.688 -2.715 1 95.62 281 ARG B CA 1
ATOM 5281 C C . ARG B 1 281 ? -22.984 23.875 -2.674 1 95.62 281 ARG B C 1
ATOM 5283 O O . ARG B 1 281 ? -21.766 23.688 -2.668 1 95.62 281 ARG B O 1
ATOM 5290 N N . ALA B 1 282 ? -23.594 24.984 -2.652 1 94.88 282 ALA B N 1
ATOM 5291 C CA . ALA B 1 282 ? -22.766 26.172 -2.523 1 94.88 282 ALA B CA 1
ATOM 5292 C C . ALA B 1 282 ? -22.203 26.312 -1.107 1 94.88 282 ALA B C 1
ATOM 5294 O O . ALA B 1 282 ? -22.922 26.094 -0.131 1 94.88 282 ALA B O 1
ATOM 5295 N N . PHE B 1 283 ? -20.953 26.672 -1.008 1 97.25 283 PHE B N 1
ATOM 5296 C CA . PHE B 1 283 ? -20.344 26.844 0.303 1 97.25 283 PHE B CA 1
ATOM 5297 C C . PHE B 1 283 ? -20.984 27.969 1.076 1 97.25 283 PHE B C 1
ATOM 5299 O O . PHE B 1 283 ? -21.016 27.969 2.309 1 97.25 283 PHE B O 1
ATOM 5306 N N . GLU B 1 284 ? -21.578 28.906 0.334 1 97 284 GLU B N 1
ATOM 5307 C CA . GLU B 1 284 ? -22.297 30.016 0.964 1 97 284 GLU B CA 1
ATOM 5308 C C . GLU B 1 284 ? -23.469 29.516 1.806 1 97 284 GLU B C 1
ATOM 5310 O O . GLU B 1 284 ? -23.797 30.109 2.83 1 97 284 GLU B O 1
ATOM 5315 N N . THR B 1 285 ? -24.047 28.453 1.354 1 96.69 285 THR B N 1
ATOM 5316 C CA . THR B 1 285 ? -25.188 27.875 2.074 1 96.69 285 THR B CA 1
ATOM 5317 C C . THR B 1 285 ? -24.703 27.125 3.311 1 96.69 285 THR B C 1
ATOM 5319 O O . THR B 1 285 ? -25.375 27.109 4.34 1 96.69 285 THR B O 1
ATOM 5322 N N . LEU B 1 286 ? -23.578 26.562 3.213 1 96.75 286 LEU B N 1
ATOM 5323 C CA . LEU B 1 286 ? -23.016 25.797 4.32 1 96.75 286 LEU B CA 1
ATOM 5324 C C . LEU B 1 286 ? -22.438 26.734 5.383 1 96.75 286 LEU B C 1
ATOM 5326 O O . LEU B 1 286 ? -22.469 26.422 6.574 1 96.75 286 LEU B O 1
ATOM 5330 N N . TYR B 1 287 ? -21.906 27.844 4.875 1 97.44 287 TYR B N 1
ATOM 5331 C CA . TYR B 1 287 ? -21.281 28.828 5.754 1 97.44 287 TYR B CA 1
ATOM 5332 C C . TYR B 1 287 ? -21.828 30.219 5.488 1 97.44 287 TYR B C 1
ATOM 5334 O O . TYR B 1 287 ? -21.094 31.109 5.039 1 97.44 287 TYR B O 1
ATOM 5342 N N . PRO B 1 288 ? -23 30.5 5.922 1 96 288 PRO B N 1
ATOM 5343 C CA . PRO B 1 288 ? -23.688 31.734 5.547 1 96 288 PRO B CA 1
ATOM 5344 C C . PRO B 1 288 ? -23.031 32.969 6.168 1 96 288 PRO B C 1
ATOM 5346 O O . PRO B 1 288 ? -23.156 34.062 5.625 1 96 288 PRO B O 1
ATOM 5349 N N . LYS B 1 289 ? -22.297 32.875 7.25 1 95.62 289 LYS B N 1
ATOM 5350 C CA . LYS B 1 289 ? -21.719 34.031 7.934 1 95.62 289 LYS B CA 1
ATOM 5351 C C . LYS B 1 289 ? -20.266 34.219 7.523 1 95.62 289 LYS B C 1
ATOM 5353 O O . LYS B 1 289 ? -19.609 35.156 7.977 1 95.62 289 LYS B O 1
ATOM 5358 N N . ALA B 1 290 ? -19.797 33.375 6.676 1 97.25 290 ALA B N 1
ATOM 5359 C CA . ALA B 1 290 ? -18.375 33.406 6.332 1 97.25 290 ALA B CA 1
ATOM 5360 C C . ALA B 1 290 ? -18.062 34.562 5.379 1 97.25 290 ALA B C 1
ATOM 5362 O O . ALA B 1 290 ? -18.922 34.969 4.602 1 97.25 290 ALA B O 1
ATOM 5363 N N . ASN B 1 291 ? -16.875 35.125 5.508 1 97.56 291 ASN B N 1
ATOM 5364 C CA . ASN B 1 291 ? -16.297 36.062 4.551 1 97.56 291 ASN B CA 1
ATOM 5365 C C . ASN B 1 291 ? -16.406 35.531 3.121 1 97.56 291 ASN B C 1
ATOM 5367 O O . ASN B 1 291 ? -16.078 34.375 2.857 1 97.56 291 ASN B O 1
ATOM 5371 N N . PRO B 1 292 ? -16.984 36.312 2.211 1 98.19 292 PRO B N 1
ATOM 5372 C CA . PRO B 1 292 ? -17.078 35.844 0.82 1 98.19 292 PRO B CA 1
ATOM 5373 C C . PRO B 1 292 ? -15.75 35.375 0.249 1 98.19 292 PRO B C 1
ATOM 5375 O O . PRO B 1 292 ? -15.711 34.469 -0.579 1 98.19 292 PRO B O 1
ATOM 5378 N N . LEU B 1 293 ? -14.664 36.031 0.651 1 98.62 293 LEU B N 1
ATOM 5379 C CA . LEU B 1 293 ? -13.352 35.625 0.179 1 98.62 293 LEU B CA 1
ATOM 5380 C C . LEU B 1 293 ? -12.984 34.25 0.735 1 98.62 293 LEU B C 1
ATOM 5382 O O . LEU B 1 293 ? -12.289 33.469 0.079 1 98.62 293 LEU B O 1
ATOM 5386 N N . ALA B 1 294 ? -13.43 33.938 1.944 1 98.69 294 ALA B N 1
ATOM 5387 C CA . ALA B 1 294 ? -13.234 32.594 2.51 1 98.69 294 ALA B CA 1
ATOM 5388 C C . ALA B 1 294 ? -13.984 31.547 1.7 1 98.69 294 ALA B C 1
ATOM 5390 O O . ALA B 1 294 ? -13.461 30.453 1.466 1 98.69 294 ALA B O 1
ATOM 5391 N N . ILE B 1 295 ? -15.18 31.953 1.307 1 98.62 295 ILE B N 1
ATOM 5392 C CA . ILE B 1 295 ? -16 31.062 0.491 1 98.62 295 ILE B CA 1
ATOM 5393 C C . ILE B 1 295 ? -15.289 30.766 -0.829 1 98.62 295 ILE B C 1
ATOM 5395 O O . ILE B 1 295 ? -15.25 29.625 -1.277 1 98.62 295 ILE B O 1
ATOM 5399 N N . ASP B 1 296 ? -14.758 31.781 -1.408 1 98.69 296 ASP B N 1
ATOM 5400 C CA . ASP B 1 296 ? -14.023 31.594 -2.654 1 98.69 296 ASP B CA 1
ATOM 5401 C C . ASP B 1 296 ? -12.789 30.719 -2.439 1 98.69 296 ASP B C 1
ATOM 5403 O O . ASP B 1 296 ? -12.461 29.875 -3.283 1 98.69 296 ASP B O 1
ATOM 5407 N N . PHE B 1 297 ? -12.102 30.969 -1.345 1 98.81 297 PHE B N 1
ATOM 5408 C CA . PHE B 1 297 ? -10.938 30.156 -0.997 1 98.81 297 PHE B CA 1
ATOM 5409 C C . PHE B 1 297 ? -11.32 28.688 -0.865 1 98.81 297 PHE B C 1
ATOM 5411 O O . PHE B 1 297 ? -10.617 27.812 -1.378 1 98.81 297 PHE B O 1
ATOM 5418 N N . LEU B 1 298 ? -12.445 28.359 -0.222 1 98.75 298 LEU B N 1
ATOM 5419 C CA . LEU B 1 298 ? -12.945 27 -0.098 1 98.75 298 LEU B CA 1
ATOM 5420 C C . LEU B 1 298 ? -13.227 26.391 -1.47 1 98.75 298 LEU B C 1
ATOM 5422 O O . LEU B 1 298 ? -12.883 25.234 -1.728 1 98.75 298 LEU B O 1
ATOM 5426 N N . THR B 1 299 ? -13.758 27.172 -2.299 1 98.31 299 THR B N 1
ATOM 5427 C CA . THR B 1 299 ? -14.117 26.719 -3.639 1 98.31 299 THR B CA 1
ATOM 5428 C C . THR B 1 299 ? -12.875 26.312 -4.426 1 98.31 299 THR B C 1
ATOM 5430 O O . THR B 1 299 ? -12.906 25.359 -5.203 1 98.31 299 THR B O 1
ATOM 5433 N N . LYS B 1 300 ? -11.781 27.031 -4.18 1 98.44 300 LYS B N 1
ATOM 5434 C CA . LYS B 1 300 ? -10.555 26.812 -4.938 1 98.44 300 LYS B CA 1
ATOM 5435 C C . LYS B 1 300 ? -9.734 25.672 -4.332 1 98.44 300 LYS B C 1
ATOM 5437 O O . LYS B 1 300 ? -8.914 25.062 -5.016 1 98.44 300 LYS B O 1
ATOM 5442 N N . THR B 1 301 ? -9.961 25.359 -3.07 1 98.69 301 THR B N 1
ATOM 5443 C CA . THR B 1 301 ? -9.133 24.359 -2.398 1 98.69 301 THR B CA 1
ATOM 5444 C C . THR B 1 301 ? -9.859 23.031 -2.291 1 98.69 301 THR B C 1
ATOM 5446 O O . THR B 1 301 ? -9.227 21.969 -2.197 1 98.69 301 THR B O 1
ATOM 5449 N N . LEU B 1 302 ? -11.18 23.062 -2.283 1 98.12 302 LEU B N 1
ATOM 5450 C CA . LEU B 1 302 ? -11.977 21.828 -2.158 1 98.12 302 LEU B CA 1
ATOM 5451 C C . LEU B 1 302 ? -12.602 21.453 -3.496 1 98.12 302 LEU B C 1
ATOM 5453 O O . LEU B 1 302 ? -13.812 21.609 -3.678 1 98.12 302 LEU B O 1
ATOM 5457 N N . THR B 1 303 ? -11.758 20.953 -4.309 1 96.25 303 THR B N 1
ATOM 5458 C CA . THR B 1 303 ? -12.211 20.469 -5.613 1 96.25 303 THR B CA 1
ATOM 5459 C C . THR B 1 303 ? -12.117 18.953 -5.699 1 96.25 303 THR B C 1
ATOM 5461 O O . THR B 1 303 ? -11.18 18.359 -5.172 1 96.25 303 THR B O 1
ATOM 5464 N N . PHE B 1 304 ? -13.047 18.375 -6.379 1 93.44 304 PHE B N 1
ATOM 5465 C CA . PHE B 1 304 ? -12.992 16.938 -6.586 1 93.44 304 PHE B CA 1
ATOM 5466 C C . PHE B 1 304 ? -11.766 16.547 -7.41 1 93.44 304 PHE B C 1
ATOM 5468 O O . PHE B 1 304 ? -11.039 15.625 -7.051 1 93.44 304 PHE B O 1
ATOM 5475 N N . ASP B 1 305 ? -11.578 17.266 -8.5 1 89.31 305 ASP B N 1
ATOM 5476 C CA . ASP B 1 305 ? -10.43 17.062 -9.383 1 89.31 305 ASP B CA 1
ATOM 5477 C C . ASP B 1 305 ? -9.195 17.781 -8.844 1 89.31 305 ASP B C 1
ATOM 5479 O O . ASP B 1 305 ? -9.164 19.016 -8.789 1 89.31 305 ASP B O 1
ATOM 5483 N N . PRO B 1 306 ? -8.172 17.031 -8.484 1 90.81 306 PRO B N 1
ATOM 5484 C CA . PRO B 1 306 ? -6.969 17.672 -7.949 1 90.81 306 PRO B CA 1
ATOM 5485 C C . PRO B 1 306 ? -6.305 18.609 -8.953 1 90.81 306 PRO B C 1
ATOM 5487 O O . PRO B 1 306 ? -5.586 19.531 -8.555 1 90.81 306 PRO B O 1
ATOM 5490 N N . ARG B 1 307 ? -6.582 18.5 -10.211 1 88.31 307 ARG B N 1
ATOM 5491 C CA . ARG B 1 307 ? -5.98 19.328 -11.242 1 88.31 307 ARG B CA 1
ATOM 5492 C C . ARG B 1 307 ? -6.566 20.75 -11.211 1 88.31 307 ARG B C 1
ATOM 5494 O O . ARG B 1 307 ? -5.957 21.688 -11.719 1 88.31 307 ARG B O 1
ATOM 5501 N N . LYS B 1 308 ? -7.68 20.828 -10.656 1 93.62 308 LYS B N 1
ATOM 5502 C CA . LYS B 1 308 ? -8.375 22.109 -10.594 1 93.62 308 LYS B CA 1
ATOM 5503 C C . LYS B 1 308 ? -8.148 22.781 -9.242 1 93.62 308 LYS B C 1
ATOM 5505 O O . LYS B 1 308 ? -8.594 23.906 -9.031 1 93.62 308 LYS B O 1
ATOM 5510 N N . ARG B 1 309 ? -7.445 22.141 -8.375 1 96.5 309 ARG B N 1
ATOM 5511 C CA . ARG B 1 309 ? -7.207 22.641 -7.027 1 96.5 309 ARG B CA 1
ATOM 5512 C C . ARG B 1 309 ? -6.023 23.609 -7.016 1 96.5 309 ARG B C 1
ATOM 5514 O O . ARG B 1 309 ? -5.035 23.406 -7.715 1 96.5 309 ARG B O 1
ATOM 5521 N N . TYR B 1 310 ? -6.105 24.609 -6.273 1 98.38 310 TYR B N 1
ATOM 5522 C CA . TYR B 1 310 ? -5.031 25.594 -6.145 1 98.38 310 TYR B CA 1
ATOM 5523 C C . TYR B 1 310 ? -3.754 24.938 -5.633 1 98.38 310 TYR B C 1
ATOM 5525 O O . TYR B 1 310 ? -3.811 23.984 -4.848 1 98.38 310 TYR B O 1
ATOM 5533 N N . THR B 1 311 ? -2.646 25.438 -6.082 1 98 311 THR B N 1
ATOM 5534 C CA . THR B 1 311 ? -1.377 25.156 -5.422 1 98 311 THR B CA 1
ATOM 5535 C C . THR B 1 311 ? -1.232 25.984 -4.148 1 98 311 THR B C 1
ATOM 5537 O O . THR B 1 311 ? -2.002 26.922 -3.922 1 98 311 THR B O 1
ATOM 5540 N N . VAL B 1 312 ? -0.296 25.625 -3.361 1 98.56 312 VAL B N 1
ATOM 5541 C CA . VAL B 1 312 ? -0.097 26.391 -2.131 1 98.56 312 VAL B CA 1
ATOM 5542 C C . VAL B 1 312 ? 0.314 27.812 -2.465 1 98.56 312 VAL B C 1
ATOM 5544 O O . VAL B 1 312 ? -0.052 28.766 -1.756 1 98.56 312 VAL B O 1
ATOM 5547 N N . GLU B 1 313 ? 1.074 28.031 -3.561 1 98.25 313 GLU B N 1
ATOM 5548 C CA . GLU B 1 313 ? 1.444 29.375 -3.998 1 98.25 313 GLU B CA 1
ATOM 5549 C C . GLU B 1 313 ? 0.213 30.188 -4.387 1 98.25 313 GLU B C 1
ATOM 5551 O O . GLU B 1 313 ? 0.096 31.359 -4.02 1 98.25 313 GLU B O 1
ATOM 5556 N N . GLN B 1 314 ? -0.622 29.547 -5.102 1 98.62 314 GLN B N 1
ATOM 5557 C CA . GLN B 1 314 ? -1.864 30.219 -5.477 1 98.62 314 GLN B CA 1
ATOM 5558 C C . GLN B 1 314 ? -2.703 30.547 -4.246 1 98.62 314 GLN B C 1
ATOM 5560 O O . GLN B 1 314 ? -3.359 31.594 -4.199 1 98.62 314 GLN B O 1
ATOM 5565 N N . CYS B 1 315 ? -2.703 29.672 -3.25 1 98.81 315 CYS B N 1
ATOM 5566 C CA . CYS B 1 315 ? -3.393 29.953 -1.994 1 98.81 315 CYS B CA 1
ATOM 5567 C C . CYS B 1 315 ? -2.834 31.203 -1.326 1 98.81 315 CYS B C 1
ATOM 5569 O O . CYS B 1 315 ? -3.592 32.062 -0.875 1 98.81 315 CYS B O 1
ATOM 5571 N N . LEU B 1 316 ? -1.504 31.328 -1.288 1 98.75 316 LEU B N 1
ATOM 5572 C CA . LEU B 1 316 ? -0.84 32.469 -0.656 1 98.75 316 LEU B CA 1
ATOM 5573 C C . LEU B 1 316 ? -1.177 33.75 -1.379 1 98.75 316 LEU B C 1
ATOM 5575 O O . LEU B 1 316 ? -1.259 34.812 -0.754 1 98.75 316 LEU B O 1
ATOM 5579 N N . GLU B 1 317 ? -1.431 33.688 -2.656 1 98.5 317 GLU B N 1
ATOM 5580 C CA . GLU B 1 317 ? -1.732 34.844 -3.467 1 98.5 317 GLU B CA 1
ATOM 5581 C C . GLU B 1 317 ? -3.219 35.188 -3.412 1 98.5 317 GLU B C 1
ATOM 5583 O O . GLU B 1 317 ? -3.633 36.281 -3.861 1 98.5 317 GLU B O 1
ATOM 5588 N N . HIS B 1 318 ? -3.992 34.312 -2.936 1 98.69 318 HIS B N 1
ATOM 5589 C CA . HIS B 1 318 ? -5.438 34.531 -2.9 1 98.69 318 HIS B CA 1
ATOM 5590 C C . HIS B 1 318 ? -5.789 35.75 -2.096 1 98.69 318 HIS B C 1
ATOM 5592 O O . HIS B 1 318 ? -5.191 36.031 -1.048 1 98.69 318 HIS B O 1
ATOM 5598 N N . PRO B 1 319 ? -6.828 36.531 -2.471 1 98.69 319 PRO B N 1
ATOM 5599 C CA . PRO B 1 319 ? -7.207 37.75 -1.782 1 98.69 319 PRO B CA 1
ATOM 5600 C C . PRO B 1 319 ? -7.555 37.531 -0.312 1 98.69 319 PRO B C 1
ATOM 5602 O O . PRO B 1 319 ? -7.371 38.438 0.513 1 98.69 319 PRO B O 1
ATOM 5605 N N . TYR B 1 320 ? -7.98 36.375 0.052 1 98.62 320 TYR B N 1
ATOM 5606 C CA . TYR B 1 320 ? -8.32 36.094 1.436 1 98.62 320 TYR B CA 1
ATOM 5607 C C . TYR B 1 320 ? -7.102 36.188 2.34 1 98.62 320 TYR B C 1
ATOM 5609 O O . TYR B 1 320 ? -7.23 36.5 3.533 1 98.62 320 TYR B O 1
ATOM 5617 N N . LEU B 1 321 ? -5.906 36 1.77 1 98.56 321 LEU B N 1
ATOM 5618 C CA . LEU B 1 321 ? -4.684 36.031 2.566 1 98.56 321 LEU B CA 1
ATOM 5619 C C . LEU B 1 321 ? -3.85 37.281 2.258 1 98.56 321 LEU B C 1
ATOM 5621 O O . LEU B 1 321 ? -2.684 37.344 2.652 1 98.56 321 LEU B O 1
ATOM 5625 N N . ASP B 1 322 ? -4.426 38.25 1.659 1 97.81 322 ASP B N 1
ATOM 5626 C CA . ASP B 1 322 ? -3.729 39.406 1.142 1 97.81 322 ASP B CA 1
ATOM 5627 C C . ASP B 1 322 ? -3.066 40.219 2.27 1 97.81 322 ASP B C 1
ATOM 5629 O O . ASP B 1 322 ? -1.987 40.781 2.088 1 97.81 322 ASP B O 1
ATOM 5633 N N . ALA B 1 323 ? -3.654 40.281 3.381 1 96.81 323 ALA B N 1
ATOM 5634 C CA . ALA B 1 323 ? -3.172 41.062 4.508 1 96.81 323 ALA B CA 1
ATOM 5635 C C . ALA B 1 323 ? -1.811 40.562 4.984 1 96.81 323 ALA B C 1
ATOM 5637 O O . ALA B 1 323 ? -1.035 41.344 5.566 1 96.81 323 ALA B O 1
ATOM 5638 N N . TYR B 1 324 ? -1.492 39.281 4.645 1 97 324 TYR B N 1
ATOM 5639 C CA . TYR B 1 324 ? -0.289 38.688 5.211 1 97 324 TYR B CA 1
ATOM 5640 C C . TYR B 1 324 ? 0.684 38.281 4.109 1 97 324 TYR B C 1
ATOM 5642 O O . TYR B 1 324 ? 1.866 38.062 4.375 1 97 324 TYR B O 1
ATOM 5650 N N . HIS B 1 325 ? 0.201 38.156 2.902 1 96.81 325 HIS B N 1
ATOM 5651 C CA . HIS B 1 325 ? 0.99 37.656 1.786 1 96.81 325 HIS B CA 1
ATOM 5652 C C . HIS B 1 325 ? 2.225 38.531 1.546 1 96.81 325 HIS B C 1
ATOM 5654 O O . HIS B 1 325 ? 2.113 39.75 1.359 1 96.81 325 HIS B O 1
ATOM 5660 N N . ASP B 1 326 ? 3.379 37.906 1.584 1 96.5 326 ASP B N 1
ATOM 5661 C CA . ASP B 1 326 ? 4.66 38.531 1.3 1 96.5 326 ASP B CA 1
ATOM 5662 C C . ASP B 1 326 ? 5.617 37.562 0.62 1 96.5 326 ASP B C 1
ATOM 5664 O O . ASP B 1 326 ? 6.332 36.812 1.292 1 96.5 326 ASP B O 1
ATOM 5668 N N . PRO B 1 327 ? 5.703 37.688 -0.645 1 93.38 327 PRO B N 1
ATOM 5669 C CA . PRO B 1 327 ? 6.523 36.75 -1.389 1 93.38 327 PRO B CA 1
ATOM 5670 C C . PRO B 1 327 ? 7.977 36.719 -0.915 1 93.38 327 PRO B C 1
ATOM 5672 O O . PRO B 1 327 ? 8.648 35.688 -1.021 1 93.38 327 PRO B O 1
ATOM 5675 N N . GLU B 1 328 ? 8.453 37.812 -0.368 1 93.94 328 GLU B N 1
ATOM 5676 C CA . GLU B 1 328 ? 9.844 37.906 0.055 1 93.94 328 GLU B CA 1
ATOM 5677 C C . GLU B 1 328 ? 10.047 37.25 1.424 1 93.94 328 GLU B C 1
ATOM 5679 O O . GLU B 1 328 ? 11.18 36.938 1.809 1 93.94 328 GLU B O 1
ATO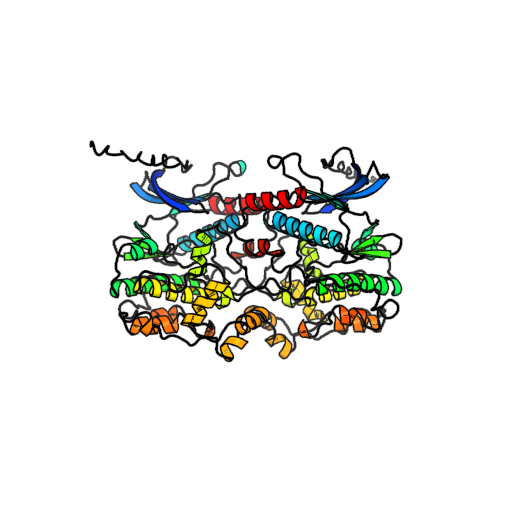M 5684 N N . ASP B 1 329 ? 8.984 36.969 2.102 1 95.06 329 ASP B N 1
ATOM 5685 C CA . ASP B 1 329 ? 9.062 36.406 3.436 1 95.06 329 ASP B CA 1
ATOM 5686 C C . ASP B 1 329 ? 8.43 35 3.461 1 95.06 329 ASP B C 1
ATOM 5688 O O . ASP B 1 329 ? 7.996 34.531 4.516 1 95.06 329 ASP B O 1
ATOM 5692 N N . GLU B 1 330 ? 8.227 34.438 2.412 1 97 330 GLU B N 1
ATOM 5693 C CA . GLU B 1 330 ? 7.691 33.094 2.271 1 97 330 GLU B CA 1
ATOM 5694 C C . GLU B 1 330 ? 8.75 32.125 1.723 1 97 330 GLU B C 1
ATOM 5696 O O . GLU B 1 330 ? 8.984 32.094 0.514 1 97 330 GLU B O 1
ATOM 5701 N N . PRO B 1 331 ? 9.297 31.328 2.607 1 95.31 331 PRO B N 1
ATOM 5702 C CA . PRO B 1 331 ? 10.508 30.578 2.252 1 95.31 331 PRO B CA 1
ATOM 5703 C C . PRO B 1 331 ? 10.227 29.438 1.277 1 95.31 331 PRO B C 1
ATOM 5705 O O . PRO B 1 331 ? 9.125 28.891 1.259 1 95.31 331 PRO B O 1
ATOM 5708 N N . THR B 1 332 ? 11.156 29.094 0.506 1 94.88 332 THR B N 1
ATOM 5709 C CA . THR B 1 332 ? 11.266 27.875 -0.289 1 94.88 332 THR B CA 1
ATOM 5710 C C . THR B 1 332 ? 12.469 27.047 0.153 1 94.88 332 THR B C 1
ATOM 5712 O O . THR B 1 332 ? 13.336 27.547 0.877 1 94.88 332 THR B O 1
ATOM 5715 N N . ALA B 1 333 ? 12.383 25.828 -0.159 1 93.69 333 ALA B N 1
ATOM 5716 C CA . ALA B 1 333 ? 13.477 24.938 0.194 1 93.69 333 ALA B CA 1
ATOM 5717 C C . ALA B 1 333 ? 13.984 24.172 -1.03 1 93.69 333 ALA B C 1
ATOM 5719 O O . ALA B 1 333 ? 13.266 24.047 -2.023 1 93.69 333 ALA B O 1
ATOM 5720 N N . LYS B 1 334 ? 15.25 23.781 -0.891 1 89.5 334 LYS B N 1
ATOM 5721 C CA . LYS B 1 334 ? 15.812 22.938 -1.939 1 89.5 334 LYS B CA 1
ATOM 5722 C C . LYS B 1 334 ? 15.156 21.562 -1.942 1 89.5 334 LYS B C 1
ATOM 5724 O O . LYS B 1 334 ? 14.852 21.016 -0.883 1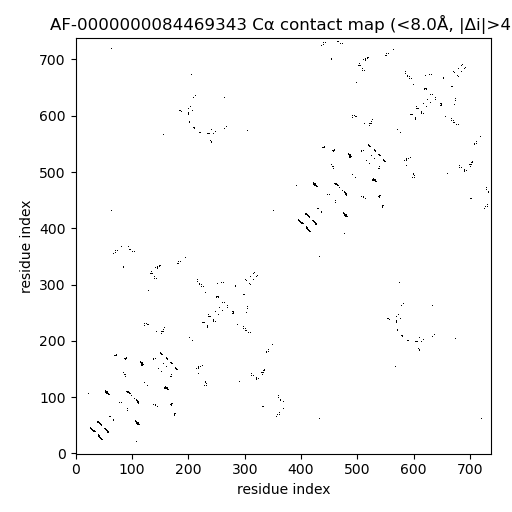 89.5 334 LYS B O 1
ATOM 5729 N N . PRO B 1 335 ? 15.023 21.047 -3.076 1 87 335 PRO B N 1
ATOM 5730 C CA . PRO B 1 335 ? 14.453 19.703 -3.137 1 87 335 PRO B CA 1
ATOM 5731 C C . PRO B 1 335 ? 15.289 18.672 -2.371 1 87 335 PRO B C 1
ATOM 5733 O O . PRO B 1 335 ? 16.516 18.75 -2.373 1 87 335 PRO B O 1
ATOM 5736 N N . LEU B 1 336 ? 14.57 17.734 -1.797 1 87.38 336 LEU B N 1
ATOM 5737 C CA . LEU B 1 336 ? 15.234 16.641 -1.111 1 87.38 336 LEU B CA 1
ATOM 5738 C C . LEU B 1 336 ? 16.062 15.805 -2.09 1 87.38 336 LEU B C 1
ATOM 5740 O O . LEU B 1 336 ? 15.742 15.75 -3.281 1 87.38 336 LEU B O 1
ATOM 5744 N N . ASP B 1 337 ? 17.047 15.211 -1.463 1 83.69 337 ASP B N 1
ATOM 5745 C CA . ASP B 1 337 ? 17.75 14.203 -2.238 1 83.69 337 ASP B CA 1
ATOM 5746 C C . ASP B 1 337 ? 16.797 13.109 -2.723 1 83.69 337 ASP B C 1
ATOM 5748 O O . ASP B 1 337 ? 15.906 12.68 -1.986 1 83.69 337 ASP B O 1
ATOM 5752 N N . GLN B 1 338 ? 17.016 12.648 -3.855 1 74.06 338 GLN B N 1
ATOM 5753 C CA . GLN B 1 338 ? 16.141 11.656 -4.48 1 74.06 338 GLN B CA 1
ATOM 5754 C C . GLN B 1 338 ? 16.125 10.359 -3.682 1 74.06 338 GLN B C 1
ATOM 5756 O O . GLN B 1 338 ? 15.156 9.602 -3.73 1 74.06 338 GLN B O 1
ATOM 5761 N N . HIS B 1 339 ? 17.188 10.164 -2.938 1 73.31 339 HIS B N 1
ATOM 5762 C CA . HIS B 1 339 ? 17.312 8.906 -2.211 1 73.31 339 HIS B CA 1
ATOM 5763 C C . HIS B 1 339 ? 16.891 9.062 -0.752 1 73.31 339 HIS B C 1
ATOM 5765 O O . HIS B 1 339 ? 17.031 8.133 0.044 1 73.31 339 HIS B O 1
ATOM 5771 N N . PHE B 1 340 ? 16.375 10.219 -0.479 1 81.69 340 PHE B N 1
ATOM 5772 C CA . PHE B 1 340 ? 16.047 10.562 0.9 1 81.69 340 PHE B CA 1
ATOM 5773 C C . PHE B 1 340 ? 15.086 9.555 1.5 1 81.69 340 PHE B C 1
ATOM 5775 O O . PHE B 1 340 ? 15.211 9.18 2.668 1 81.69 340 PHE B O 1
ATOM 5782 N N . PHE B 1 341 ? 14.109 9.031 0.637 1 76.56 341 PHE B N 1
ATOM 5783 C CA . PHE B 1 341 ? 13.062 8.141 1.117 1 76.56 341 PHE B CA 1
ATOM 5784 C C . PHE B 1 341 ? 13.266 6.727 0.575 1 76.56 341 PHE B C 1
ATOM 5786 O O . PHE B 1 341 ? 12.312 5.953 0.474 1 76.56 341 PHE B O 1
ATOM 5793 N N . ASP B 1 342 ? 14.375 6.316 0.275 1 72.94 342 ASP B N 1
ATOM 5794 C CA . ASP B 1 342 ? 14.648 5.012 -0.322 1 72.94 342 ASP B CA 1
ATOM 5795 C C . ASP B 1 342 ? 14.18 3.883 0.592 1 72.94 342 ASP B C 1
ATOM 5797 O O . ASP B 1 342 ? 13.766 2.822 0.117 1 72.94 342 ASP B O 1
ATOM 5801 N N . PHE B 1 343 ? 14.227 4.125 1.821 1 73.19 343 PHE B N 1
ATOM 5802 C CA . PHE B 1 343 ? 13.844 3.088 2.77 1 73.19 343 PHE B CA 1
ATOM 5803 C C . PHE B 1 343 ? 12.367 2.736 2.621 1 73.19 343 PHE B C 1
ATOM 5805 O O . PHE B 1 343 ? 11.945 1.642 2.996 1 73.19 343 PHE B O 1
ATOM 5812 N N . ASP B 1 344 ? 11.602 3.703 2.086 1 70.94 344 ASP B N 1
ATOM 5813 C CA . ASP B 1 344 ? 10.172 3.473 1.882 1 70.94 344 ASP B CA 1
ATOM 5814 C C . ASP B 1 344 ? 9.93 2.48 0.745 1 70.94 344 ASP B C 1
ATOM 5816 O O . ASP B 1 344 ? 8.875 1.855 0.672 1 70.94 344 ASP B O 1
ATOM 5820 N N . LEU B 1 345 ? 10.82 2.463 -0.091 1 63.03 345 LEU B N 1
ATOM 5821 C CA . LEU B 1 345 ? 10.664 1.631 -1.277 1 63.03 345 LEU B CA 1
ATOM 5822 C C . LEU B 1 345 ? 10.688 0.151 -0.911 1 63.03 345 LEU B C 1
ATOM 5824 O O . LEU B 1 345 ? 10.164 -0.685 -1.648 1 63.03 345 LEU B O 1
ATOM 5828 N N . TYR B 1 346 ? 11.281 -0.1 0.261 1 59.94 346 TYR B N 1
ATOM 5829 C CA . TYR B 1 346 ? 11.414 -1.494 0.669 1 59.94 346 TYR B CA 1
ATOM 5830 C C . TYR B 1 346 ? 10.539 -1.793 1.881 1 59.94 346 TYR B C 1
ATOM 5832 O O . TYR B 1 346 ? 10.828 -2.707 2.654 1 59.94 346 TYR B O 1
ATOM 5840 N N . LYS B 1 347 ? 9.539 -1.057 2.027 1 62.53 347 LYS B N 1
ATOM 5841 C CA . LYS B 1 347 ? 8.734 -1.125 3.244 1 62.53 347 LYS B CA 1
ATOM 5842 C C . LYS B 1 347 ? 8.133 -2.514 3.426 1 62.53 347 LYS B C 1
ATOM 5844 O O . LYS B 1 347 ? 7.945 -2.973 4.555 1 62.53 347 LYS B O 1
ATOM 5849 N N . ASP B 1 348 ? 7.895 -3.09 2.408 1 57.12 348 ASP B N 1
ATOM 5850 C CA . ASP B 1 348 ? 7.242 -4.391 2.51 1 57.12 348 ASP B CA 1
ATOM 5851 C C . ASP B 1 348 ? 8.258 -5.488 2.818 1 57.12 348 ASP B C 1
ATOM 5853 O O . ASP B 1 348 ? 7.887 -6.582 3.252 1 57.12 348 ASP B O 1
ATOM 5857 N N . GLU B 1 349 ? 9.531 -5.074 2.676 1 56.91 349 GLU B N 1
ATOM 5858 C CA . GLU B 1 349 ? 10.57 -6.094 2.807 1 56.91 349 GLU B CA 1
ATOM 5859 C C . GLU B 1 349 ? 11.469 -5.812 4.008 1 56.91 349 GLU B C 1
ATOM 5861 O O . GLU B 1 349 ? 12.195 -6.699 4.465 1 56.91 349 GLU B O 1
ATOM 5866 N N . ILE B 1 350 ? 11.383 -4.672 4.465 1 64.56 350 ILE B N 1
ATOM 5867 C CA . ILE B 1 350 ? 12.297 -4.258 5.531 1 64.56 350 ILE B CA 1
ATOM 5868 C C . ILE B 1 350 ? 11.891 -4.926 6.844 1 64.56 350 ILE B C 1
ATOM 5870 O O . ILE B 1 350 ? 10.711 -4.906 7.219 1 64.56 350 ILE B O 1
ATOM 5874 N N . SER B 1 351 ? 12.859 -5.602 7.441 1 69.44 351 SER B N 1
ATOM 5875 C CA . SER B 1 351 ? 12.586 -6.285 8.703 1 69.44 351 SER B CA 1
ATOM 5876 C C . SER B 1 351 ? 12.547 -5.297 9.867 1 69.44 351 SER B C 1
ATOM 5878 O O . SER B 1 351 ? 13.047 -4.176 9.758 1 69.44 351 SER B O 1
ATOM 5880 N N . ARG B 1 352 ? 12.016 -5.77 10.875 1 75.44 352 ARG B N 1
ATOM 5881 C CA . ARG B 1 352 ? 11.977 -4.98 12.102 1 75.44 352 ARG B CA 1
ATOM 5882 C C . ARG B 1 352 ? 13.383 -4.625 12.57 1 75.44 352 ARG B C 1
ATOM 5884 O O . ARG B 1 352 ? 13.641 -3.494 13 1 75.44 352 ARG B O 1
ATOM 5891 N N . GLU B 1 353 ? 14.258 -5.609 12.438 1 78.75 353 GLU B N 1
ATOM 5892 C CA . GLU B 1 353 ? 15.625 -5.398 12.891 1 78.75 353 GLU B CA 1
ATOM 5893 C C . GLU B 1 353 ? 16.344 -4.375 12.016 1 78.75 353 GLU B C 1
ATOM 5895 O O . GLU B 1 353 ? 17.109 -3.553 12.516 1 78.75 353 GLU B O 1
ATOM 5900 N N . GLN B 1 354 ? 16.125 -4.465 10.789 1 79.69 354 GLN B N 1
ATOM 5901 C CA . GLN B 1 354 ? 16.734 -3.496 9.883 1 79.69 354 GLN B CA 1
ATOM 5902 C C . GLN B 1 354 ? 16.219 -2.086 10.156 1 79.69 354 GLN B C 1
ATOM 5904 O O . GLN B 1 354 ? 16.984 -1.124 10.141 1 79.69 354 GLN B O 1
ATOM 5909 N N . LEU B 1 355 ? 14.953 -1.986 10.391 1 83.38 355 LEU B N 1
ATOM 5910 C CA . LEU B 1 355 ? 14.367 -0.693 10.727 1 83.38 355 LEU B CA 1
ATOM 5911 C C . LEU B 1 355 ? 14.938 -0.166 12.039 1 83.38 355 LEU B C 1
ATOM 5913 O O . LEU B 1 355 ? 15.211 1.029 12.164 1 83.38 355 LEU B O 1
ATOM 5917 N N . ARG B 1 356 ? 15.016 -1.093 12.938 1 88.81 356 ARG B N 1
ATOM 5918 C CA . ARG B 1 356 ? 15.602 -0.734 14.227 1 88.81 356 ARG B CA 1
ATOM 5919 C C . ARG B 1 356 ? 17.016 -0.201 14.047 1 88.81 356 ARG B C 1
ATOM 5921 O O . ARG B 1 356 ? 17.391 0.79 14.68 1 88.81 356 ARG B O 1
ATOM 5928 N N . ARG B 1 357 ? 17.797 -0.767 13.211 1 90.62 357 ARG B N 1
ATOM 5929 C CA . ARG B 1 357 ? 19.156 -0.322 12.93 1 90.62 357 ARG B CA 1
ATOM 5930 C C . ARG B 1 357 ? 19.172 1.049 12.266 1 90.62 357 ARG B C 1
ATOM 5932 O O . ARG B 1 357 ? 19.969 1.917 12.617 1 90.62 357 ARG B O 1
ATOM 5939 N N . MET B 1 358 ? 18.312 1.192 11.359 1 89.25 358 MET B N 1
ATOM 5940 C CA . MET B 1 358 ? 18.234 2.473 10.664 1 89.25 358 MET B CA 1
ATOM 5941 C C . MET B 1 358 ? 17.844 3.594 11.625 1 89.25 358 MET B C 1
ATOM 5943 O O . MET B 1 358 ? 18.422 4.688 11.562 1 89.25 358 MET B O 1
ATOM 5947 N N . LEU B 1 359 ? 16.875 3.307 12.453 1 92.94 359 LEU B N 1
ATOM 5948 C CA . LEU B 1 359 ? 16.469 4.289 13.453 1 92.94 359 LEU B CA 1
ATOM 5949 C C . LEU B 1 359 ? 17.609 4.617 14.398 1 92.94 359 LEU B C 1
ATOM 5951 O O . LEU B 1 359 ? 17.859 5.789 14.695 1 92.94 359 LEU B O 1
ATOM 5955 N N . TYR B 1 360 ? 18.25 3.578 14.812 1 94.44 360 TYR B N 1
ATOM 5956 C CA . TYR B 1 360 ? 19.391 3.754 15.711 1 94.44 360 TYR B CA 1
ATOM 5957 C C . TYR B 1 360 ? 20.453 4.652 15.078 1 94.44 360 TYR B C 1
ATOM 5959 O O . TYR B 1 360 ? 20.938 5.594 15.703 1 94.44 360 TYR B O 1
ATOM 5967 N N . ASP B 1 361 ? 20.781 4.379 13.859 1 93.12 361 ASP B N 1
ATOM 5968 C CA . ASP B 1 361 ? 21.797 5.141 13.141 1 93.12 361 ASP B CA 1
ATOM 5969 C C . ASP B 1 361 ? 21.391 6.605 13 1 93.12 361 ASP B C 1
ATOM 5971 O O . ASP B 1 361 ? 22.234 7.504 13.125 1 93.12 361 ASP B O 1
ATOM 5975 N N . GLU B 1 362 ? 20.109 6.781 12.734 1 91.88 362 GLU B N 1
ATOM 5976 C CA . GLU B 1 362 ? 19.609 8.148 12.602 1 91.88 362 GLU B CA 1
ATOM 5977 C C . GLU B 1 362 ? 19.719 8.906 13.922 1 91.88 362 GLU B C 1
ATOM 5979 O O . GLU B 1 362 ? 20.031 10.102 13.93 1 91.88 362 GLU B O 1
ATOM 5984 N N . ILE B 1 363 ? 19.438 8.258 14.977 1 93.5 363 ILE B N 1
ATOM 5985 C CA . ILE B 1 363 ? 19.422 8.891 16.297 1 93.5 363 ILE B CA 1
ATOM 5986 C C . ILE B 1 363 ? 20.844 9.227 16.734 1 93.5 363 ILE B C 1
ATOM 5988 O O . ILE B 1 363 ? 21.109 10.352 17.156 1 93.5 363 ILE B O 1
ATOM 5992 N N . VAL B 1 364 ? 21.75 8.281 16.547 1 92.88 364 VAL B N 1
ATOM 5993 C CA . VAL B 1 364 ? 23.109 8.461 17.062 1 92.88 364 VAL B CA 1
ATOM 5994 C C . VAL B 1 364 ? 23.859 9.477 16.203 1 92.88 364 VAL B C 1
ATOM 5996 O O . VAL B 1 364 ? 24.797 10.125 16.672 1 92.88 364 VAL B O 1
ATOM 5999 N N . SER B 1 365 ? 23.469 9.641 14.969 1 89.94 365 SER B N 1
ATOM 6000 C CA . SER B 1 365 ? 24.141 10.562 14.062 1 89.94 365 SER B CA 1
ATOM 6001 C C . SER B 1 365 ? 23.625 11.992 14.242 1 89.94 365 SER B C 1
ATOM 6003 O O . SER B 1 365 ? 24.125 12.922 13.625 1 89.94 365 SER B O 1
ATOM 6005 N N . PHE B 1 366 ? 22.609 12.141 15.125 1 89.62 366 PHE B N 1
ATOM 6006 C CA . PHE B 1 366 ? 22 13.461 15.305 1 89.62 366 PHE B CA 1
ATOM 6007 C C . PHE B 1 366 ? 22.969 14.391 16.031 1 89.62 366 PHE B C 1
ATOM 6009 O O . PHE B 1 366 ? 23.562 14.016 17.047 1 89.62 366 PHE B O 1
ATOM 6016 N N . GLN B 1 367 ? 23.125 15.578 15.43 1 80.94 367 GLN B N 1
ATOM 6017 C CA . GLN B 1 367 ? 23.875 16.656 16.062 1 80.94 367 GLN B CA 1
ATOM 6018 C C . GLN B 1 367 ? 22.953 17.781 16.516 1 80.94 367 GLN B C 1
ATOM 6020 O O . GLN B 1 367 ? 22.219 18.359 15.711 1 80.94 367 GLN B O 1
ATOM 6025 N N . ARG B 1 368 ? 23.016 18.047 17.844 1 78.75 368 ARG B N 1
ATOM 6026 C CA . ARG B 1 368 ? 22.188 19.109 18.391 1 78.75 368 ARG B CA 1
ATOM 6027 C C . ARG B 1 368 ? 22.484 20.438 17.703 1 78.75 368 ARG B C 1
ATOM 6029 O O . ARG B 1 368 ? 23.641 20.766 17.422 1 78.75 368 ARG B O 1
ATOM 6036 N N . PRO B 1 369 ? 21.359 21.094 17.297 1 68.5 369 PRO B N 1
ATOM 6037 C CA . PRO B 1 369 ? 21.609 22.406 16.688 1 68.5 369 PRO B CA 1
ATOM 6038 C C . PRO B 1 369 ? 22.297 23.375 17.641 1 68.5 369 PRO B C 1
ATOM 6040 O O . PRO B 1 369 ? 22.141 23.266 18.859 1 68.5 369 PRO B O 1
#

Sequence (738 aa):
MSVQEKTTRGSSAAAPRKVRFNVGSEYQIVDVIGEGAYGVVVSAIHRPSNTRVAIKKIAPFDHSMFALRTLRELKLLKYFAEEGVSENIITILDIIPPPSFEHFKEVYLVQELLETDLHRVIRTQDLSDDHCQYFIYQTCRALKALHSAEIIHRDLKPSNLLLNANCDLKVCDFGLARSTQTAFPNKEQGFMTEYVATRWYRAPEVMLSFRMYTKSIDVWSIGCILAEMLSGKPIFPGKDYHHQLSLILDVLGTPTIDEFYAITSRRSKEYIRTMSFRKKRAFETLYPKANPLAIDFLTKTLTFDPRKRYTVEQCLEHPYLDAYHDPEDEPTAKPLDQHFFDFDLYKDEISREQLRRMLYDEIVSFQRPMSVQEKTTRGSSAAAPRKVRFNVGSEYQIVDVIGEGAYGVVVSAIHRPSNTRVAIKKIAPFDHSMFALRTLRELKLLKYFAEEGVSENIITILDIIPPPSFEHFKEVYLVQELLETDLHRVIRTQDLSDDHCQYFIYQTCRALKALHSAEIIHRDLKPSNLLLNANCDLKVCDFGLARSTQTAFPNKEQGFMTEYVATRWYRAPEVMLSFRMYTKSIDVWSIGCILAEMLSGKPIFPGKDYHHQLSLILDVLGTPTIDEFYAITSRRSKEYIRTMSFRKKRAFETLYPKANPLAIDFLTKTLTFDPRKRYTVEQCLEHPYLDAYHDPEDEPTAKPLDQHFFDFDLYKDEISREQLRRMLYDEIVSFQRP